Protein AF-A0A1R2BFL9-F1 (afdb_monomer_lite)

Sequence (471 aa):
MGITGSQELHPGVKDLVLSGELVRGLRERFELISDSFGFDREEIKTLYKAKPNQVDIIFEMFDPHGRDKVDAYEFIAGMIIISEASLEMKADILFELYDFDHSQSLSFDELIIMLRTAMNALCYMTNNQPITMEELEDHTTRVFAKIDTNSDNSISLNEWVSFITRDVEVVQFLEAVQLITLEDKRPNWGSDDSPEMDSDLENETNRRELTRSAIQERVKEGVEVLDDTPFLLETVGEGDQFLAVKPWEGVVKNSVPSNYQPRKGEDDPPNASLELEYVHGYRCHDVRNNLRYTAKDEVVYHTAAVGIVLSPGPNIQKHFIAHTDDIISFDANTTGTLAATGEIGRTPLLTVWNTDTMDCVKSFKGIFKKGISNVAFSPDSSKVAGIGSDEEHCVIVYEIAKSSGKPGPMQNVYASGKAGRDTFLDMRFHPASNDKIIACGVKIFQIMTIAGGTVTDGEKHLRLSNKHFNA

pLDDT: mean 78.05, std 17.46, range [28.78, 97.94]

Radius of gyration: 30.02 Å; chains: 1; bounding box: 85×52×75 Å

Foldseek 3Di:
DPPPDLQAFDPLLVVLAAELVLLVCLLVLCVVQDPDQWDALVSCCVSSVDDPVNSVVLCVQQVVPPPNIGGPLLSSLLRLQQYLDALLSSLVSLQVNLPPVVPQWAALVSQLVSCQSNQSSVCSRSVHDRDDPVRSNVVSVVLQVQLPPVPPRIHHSVSSSCCCFAPPVNVVVSVSNVSHDPVSPDPCTNPPPDPDDPPLQCLQVPVPPLVVQVVVVCVVVVHDDDDDDDDDDDDDDDDPPPPPPDPVVVVVVVPQPPPDDQDDCNPPPDPDDDDDFDDDDAPDNHADPFWDAALVRWIWGDFWQWTWTAPPPVRGIDIQHDFPTGWREKDAAPRRQKIWTKHFHQWIKIFIAGSVPSDTLDIATDDAGRIWNYKEAFNVNQKMWTFHPDQQGKIWIFGSPDQDDDDDNCGRTQAIDGPGRARWRYKYADNVDRQWIWTDDDLWTWIWGHDPRYIDTDDIDSDPDVPPPPD

Secondary structure (DSSP, 8-state):
----S--PPPGGGGGGPPPHHHHHHHHHHHHHH-SSSEE-HHHHHHHS---HHHHHHHHHHH-TT--S-EEHHHHHHHHHHTSSS-HHHHHHHHHHHH-SS--SEE-HHHHHHHHHHHHHHHHHHTTPPPPPHHHHHHHHHHHHHHH-SS-SSSEEHHHHHHHHHH-HHHHHHHHHTT---TTT--TTTT-TTS----THHHHHHS---THHHHHHHHHHTT-------S-------TTSTT--S-HHHHHHHHTS-TT----TTTTSPPS-------------SS--S-EEE-TTS-EEEEETTEEEEEETTTTEEEEE---SS-EEEEEE-TTSSEEEEEEBSSSPEEEEEETTT--EEEEEESS--SBEEEEEE-TTSSEEEEEE-STT-EEEEEESS---S-SSTTTTEEEEEE--SS-EEEEEE-TT-TTEEEEEETTEEEEEEEETTEEEEEEEES---TTSS--

Structure (mmCIF, N/CA/C/O backbone):
data_AF-A0A1R2BFL9-F1
#
_entry.id   AF-A0A1R2BFL9-F1
#
loop_
_atom_site.group_PDB
_atom_site.id
_atom_site.type_symbol
_atom_site.label_atom_id
_atom_site.label_alt_id
_atom_site.label_comp_id
_atom_site.label_asym_id
_atom_site.label_entity_id
_atom_site.label_seq_id
_atom_site.pdbx_PDB_ins_code
_atom_site.Cartn_x
_atom_site.Cartn_y
_atom_site.Cartn_z
_atom_site.occupancy
_atom_site.B_iso_or_equiv
_atom_site.auth_seq_id
_atom_site.auth_comp_id
_atom_site.auth_asym_id
_atom_site.auth_atom_id
_atom_site.pdbx_PDB_model_num
ATOM 1 N N . MET A 1 1 ? -22.242 -17.268 16.732 1.00 43.03 1 MET A N 1
ATOM 2 C CA . MET A 1 1 ? -22.896 -16.964 18.022 1.00 43.03 1 MET A CA 1
ATOM 3 C C . MET A 1 1 ? -24.231 -17.702 18.082 1.00 43.03 1 MET A C 1
ATOM 5 O O . MET A 1 1 ? -25.125 -17.390 17.310 1.00 43.03 1 MET A O 1
ATOM 9 N N . GLY A 1 2 ? -24.386 -18.715 18.938 1.00 34.44 2 GLY A N 1
ATOM 10 C CA . GLY A 1 2 ? -25.649 -19.460 19.106 1.00 34.44 2 GLY A CA 1
ATOM 11 C C . GLY A 1 2 ? -26.703 -18.703 19.924 1.00 34.44 2 GLY A C 1
ATOM 12 O O . GLY A 1 2 ? -27.315 -19.280 20.815 1.00 34.44 2 GLY A O 1
ATOM 13 N N . ILE A 1 3 ? -26.878 -17.405 19.672 1.00 42.28 3 ILE A N 1
ATOM 14 C CA . ILE A 1 3 ? -27.739 -16.518 20.461 1.00 42.28 3 ILE A CA 1
ATOM 15 C C . ILE A 1 3 ? -29.072 -16.362 19.723 1.00 42.28 3 ILE A C 1
ATOM 17 O O . ILE A 1 3 ? -29.361 -15.361 19.077 1.00 42.28 3 ILE A O 1
ATOM 21 N N . THR A 1 4 ? -29.888 -17.413 19.764 1.00 32.91 4 THR A N 1
ATOM 22 C CA . THR A 1 4 ? -31.266 -17.394 19.258 1.00 32.91 4 THR A CA 1
ATOM 23 C C . THR A 1 4 ? -32.220 -17.111 20.414 1.00 32.91 4 THR A C 1
ATOM 25 O O . THR A 1 4 ? -32.801 -18.023 20.999 1.00 32.91 4 THR A O 1
ATOM 28 N N . GLY A 1 5 ? -32.366 -15.838 20.766 1.00 35.44 5 GLY A N 1
ATOM 29 C CA . GLY A 1 5 ? -33.358 -15.365 21.726 1.00 35.44 5 GLY A CA 1
ATOM 30 C C . GLY A 1 5 ? -33.427 -13.846 21.680 1.00 35.44 5 GLY A C 1
ATOM 31 O O . GLY A 1 5 ? -32.394 -13.194 21.598 1.00 35.44 5 GLY A O 1
ATOM 32 N N . SER A 1 6 ? -34.632 -13.280 21.694 1.00 41.62 6 SER A N 1
ATOM 33 C CA . SER A 1 6 ? -34.856 -11.836 21.804 1.00 41.62 6 SER A CA 1
ATOM 34 C C . SER A 1 6 ? -34.278 -11.328 23.129 1.00 41.62 6 SER A C 1
ATOM 36 O O . SER A 1 6 ? -34.937 -11.419 24.165 1.00 41.62 6 SER A O 1
ATOM 38 N N . GLN A 1 7 ? -33.030 -10.868 23.108 1.00 57.19 7 GLN A N 1
ATOM 39 C CA . GLN A 1 7 ? -32.333 -10.325 24.268 1.00 57.19 7 GLN A CA 1
ATOM 40 C C . GLN A 1 7 ? -32.592 -8.823 24.332 1.00 57.19 7 GLN A C 1
ATOM 42 O O . GLN A 1 7 ? -31.934 -8.030 23.663 1.00 57.19 7 GLN A O 1
ATOM 47 N N . GLU A 1 8 ? -33.592 -8.427 25.112 1.00 64.44 8 GLU A N 1
ATOM 48 C CA . GLU A 1 8 ? -33.748 -7.023 25.479 1.00 64.44 8 GLU A CA 1
ATOM 49 C C . GLU A 1 8 ? -32.662 -6.659 26.500 1.00 64.44 8 GLU A C 1
ATOM 51 O O . GLU A 1 8 ? -32.467 -7.365 27.491 1.00 64.44 8 GLU A O 1
ATOM 56 N N . LEU A 1 9 ? -31.944 -5.559 26.252 1.00 70.75 9 LEU A N 1
ATOM 57 C CA . LEU A 1 9 ? -31.015 -4.983 27.226 1.00 70.75 9 LEU A CA 1
ATOM 58 C C . LEU A 1 9 ? -31.762 -4.651 28.524 1.00 70.75 9 LEU A C 1
ATOM 60 O O . LEU A 1 9 ? -32.904 -4.180 28.487 1.00 70.75 9 LEU A O 1
ATOM 64 N N . HIS A 1 10 ? -31.097 -4.841 29.665 1.00 73.50 10 HIS A N 1
ATOM 65 C CA . HIS A 1 10 ? -31.642 -4.466 30.963 1.00 73.50 10 HIS A CA 1
ATOM 66 C C . HIS A 1 10 ? -32.122 -2.997 30.930 1.00 73.50 10 HIS A C 1
ATOM 68 O O . HIS A 1 10 ? -31.396 -2.135 30.426 1.00 73.50 10 HIS A O 1
ATOM 74 N N . PRO A 1 11 ? -33.320 -2.659 31.452 1.00 70.81 11 PRO A N 1
ATOM 75 C CA . PRO A 1 11 ? -33.907 -1.323 31.293 1.00 70.81 11 PRO A CA 1
ATOM 76 C C . PRO A 1 11 ? -32.998 -0.180 31.763 1.00 70.81 11 PRO A C 1
ATOM 78 O O . PRO A 1 11 ? -33.011 0.898 31.171 1.00 70.81 11 PRO A O 1
ATOM 81 N N . GLY A 1 12 ? -32.178 -0.438 32.788 1.00 70.38 12 GLY A N 1
ATOM 82 C CA . GLY A 1 12 ? -31.209 0.518 33.326 1.00 70.38 12 GLY A CA 1
ATOM 83 C C . GLY A 1 12 ? -30.029 0.831 32.398 1.00 70.38 12 GLY A C 1
ATOM 84 O O . GLY A 1 12 ? -29.382 1.854 32.587 1.00 70.38 12 GLY A O 1
ATOM 85 N N . VAL A 1 13 ? -29.765 0.019 31.366 1.00 76.81 13 VAL A N 1
ATOM 86 C CA . VAL A 1 13 ? -28.665 0.247 30.406 1.00 76.81 13 VAL A CA 1
ATOM 87 C C . VAL A 1 13 ? -28.882 1.536 29.613 1.00 76.81 13 VAL A C 1
ATOM 89 O O . VAL A 1 13 ? -27.925 2.255 29.347 1.00 76.81 13 VAL A O 1
ATOM 92 N N . LYS A 1 14 ? -30.137 1.894 29.302 1.00 73.25 14 LYS A N 1
ATOM 93 C CA . LYS A 1 14 ? -30.456 3.151 28.598 1.00 73.25 14 LYS A CA 1
ATOM 94 C C . LYS A 1 14 ? -30.043 4.392 29.389 1.00 73.25 14 LYS A C 1
ATOM 96 O O . LYS A 1 14 ? -29.668 5.396 28.794 1.00 73.25 14 LYS A O 1
ATOM 101 N N . ASP A 1 15 ? -30.066 4.303 30.716 1.00 74.12 15 ASP A N 1
ATOM 102 C CA . ASP A 1 15 ? -29.627 5.381 31.600 1.00 74.12 15 ASP A CA 1
ATOM 103 C C . ASP A 1 15 ? -28.093 5.436 31.743 1.00 74.12 15 ASP A C 1
ATOM 105 O O . ASP A 1 15 ? -27.573 6.372 32.352 1.00 74.12 15 ASP A O 1
ATOM 109 N N . LEU A 1 16 ? -27.364 4.465 31.179 1.00 77.25 16 LEU A N 1
ATOM 110 C CA . LEU A 1 16 ? -25.901 4.345 31.187 1.00 77.25 16 LEU A CA 1
ATOM 111 C C . LEU A 1 16 ? -25.270 4.565 29.802 1.00 77.25 16 LEU A C 1
ATOM 113 O O . LEU A 1 16 ? -24.113 4.228 29.595 1.00 77.25 16 LEU A O 1
ATOM 117 N N . VAL A 1 17 ? -25.993 5.111 28.830 1.00 75.50 17 VAL A N 1
ATOM 118 C CA . VAL A 1 17 ? -25.417 5.357 27.502 1.00 75.50 17 VAL A CA 1
ATOM 119 C C . VAL A 1 17 ? -24.530 6.610 27.530 1.00 75.50 17 VAL A C 1
ATOM 121 O O . VAL A 1 17 ? -24.959 7.683 27.961 1.00 75.50 17 VAL A O 1
ATOM 124 N N . LEU A 1 18 ? -23.284 6.480 27.062 1.00 74.25 18 LEU A N 1
ATOM 125 C CA . LEU A 1 18 ? -22.350 7.596 26.874 1.00 74.25 18 LEU A CA 1
ATOM 126 C C . LEU A 1 18 ? -22.386 8.138 25.441 1.00 74.25 18 LEU A C 1
ATOM 128 O O . LEU A 1 18 ? -22.482 7.376 24.478 1.00 74.25 18 LEU A O 1
ATOM 132 N N . SER A 1 19 ? -22.182 9.451 25.300 1.00 72.50 19 SER A N 1
ATOM 133 C CA . SER A 1 19 ? -21.869 10.072 24.009 1.00 72.50 19 SER A CA 1
ATOM 134 C C . SER A 1 19 ? -20.437 9.740 23.568 1.00 72.50 19 SER A C 1
ATOM 136 O O . SER A 1 19 ? -19.548 9.574 24.406 1.00 72.50 19 SER A O 1
ATOM 138 N N . GLY A 1 20 ? -20.177 9.707 22.255 1.00 66.50 20 GLY A N 1
ATOM 139 C CA . GLY A 1 20 ? -18.865 9.322 21.709 1.00 66.50 20 GLY A CA 1
ATOM 140 C C . GLY A 1 20 ? -17.673 10.127 22.255 1.00 66.50 20 GLY A C 1
ATOM 141 O O . GLY A 1 20 ? -16.624 9.558 22.549 1.00 66.50 20 GLY A O 1
ATOM 142 N N . GLU A 1 21 ? -17.834 11.434 22.500 1.00 68.56 21 GLU A N 1
ATOM 143 C CA . GLU A 1 21 ? -16.769 12.269 23.088 1.00 68.56 21 GLU A CA 1
ATOM 144 C C . GLU A 1 21 ? -16.388 11.847 24.516 1.00 68.56 21 GLU A C 1
ATOM 146 O O . GLU A 1 21 ? -15.221 11.936 24.904 1.00 68.56 21 GLU A O 1
ATOM 151 N N . LEU A 1 22 ? -17.359 11.382 25.310 1.00 72.00 22 LEU A N 1
ATOM 152 C CA . LEU A 1 22 ? -17.117 10.946 26.685 1.00 72.00 22 LEU A CA 1
ATOM 153 C C . LEU A 1 22 ? -16.437 9.578 26.741 1.00 72.00 22 LEU A C 1
ATOM 155 O O . LEU A 1 22 ? -15.625 9.363 27.640 1.00 72.00 22 LEU A O 1
ATOM 159 N N . VAL A 1 23 ? -16.729 8.699 25.779 1.00 76.12 23 VAL A N 1
ATOM 160 C CA . VAL A 1 23 ? -16.120 7.362 25.667 1.00 76.12 23 VAL A CA 1
ATOM 161 C C . VAL A 1 23 ? -14.636 7.468 25.341 1.00 76.12 23 VAL A C 1
ATOM 163 O O . VAL A 1 23 ? -13.835 6.774 25.957 1.00 76.12 23 VAL A O 1
ATOM 166 N N . ARG A 1 24 ? -14.244 8.397 24.458 1.00 72.06 24 ARG A N 1
ATOM 167 C CA . ARG A 1 24 ? -12.825 8.606 24.118 1.00 72.06 24 ARG A CA 1
ATOM 168 C C . ARG A 1 24 ? -11.979 8.955 25.342 1.00 72.06 24 ARG A C 1
ATOM 170 O O . ARG A 1 24 ? -10.880 8.453 25.510 1.00 72.06 24 ARG A O 1
ATOM 177 N N . GLY A 1 25 ? -12.524 9.790 26.226 1.00 73.69 25 GLY A N 1
ATOM 178 C CA . GLY A 1 25 ? -11.860 10.166 27.473 1.00 73.69 25 GLY A CA 1
ATOM 179 C C . GLY A 1 25 ? -12.010 9.144 28.603 1.00 73.69 25 GLY A C 1
ATOM 180 O O . GLY A 1 25 ? -11.546 9.424 29.705 1.00 73.69 25 GLY A O 1
ATOM 181 N N . LEU A 1 26 ? -12.700 8.015 28.395 1.00 75.81 26 LEU A N 1
ATOM 182 C CA . LEU A 1 26 ? -12.892 6.993 29.429 1.00 75.81 26 LEU A CA 1
ATOM 183 C C . LEU A 1 26 ? -11.595 6.210 29.674 1.00 75.81 26 LEU A C 1
ATOM 185 O O . LEU A 1 26 ? -11.252 5.983 30.830 1.00 75.81 26 LEU A O 1
ATOM 189 N N . ARG A 1 27 ? -10.849 5.893 28.605 1.00 75.31 27 ARG A N 1
ATOM 190 C CA . ARG A 1 27 ? -9.533 5.229 28.658 1.00 75.31 27 ARG A CA 1
ATOM 191 C C . ARG A 1 27 ? -8.517 6.049 29.457 1.00 75.31 27 ARG A C 1
ATOM 193 O O . ARG A 1 27 ? -7.996 5.572 30.455 1.00 75.31 27 ARG A O 1
ATOM 200 N N . GLU A 1 28 ? -8.310 7.312 29.080 1.00 75.75 28 GLU A N 1
ATOM 201 C CA . GLU A 1 28 ? -7.367 8.210 29.771 1.00 75.75 28 GLU A CA 1
ATOM 202 C C . GLU A 1 28 ? -7.703 8.345 31.266 1.00 75.75 28 GLU A C 1
ATOM 204 O O . GLU A 1 28 ? -6.824 8.353 32.124 1.00 75.75 28 GLU A O 1
ATOM 209 N N . ARG A 1 29 ? -8.998 8.430 31.605 1.00 76.81 29 ARG A N 1
ATOM 210 C CA . ARG A 1 29 ? -9.434 8.500 33.005 1.00 76.81 29 ARG A CA 1
ATOM 211 C C . ARG A 1 29 ? -9.250 7.180 33.744 1.00 76.81 29 ARG A C 1
ATOM 213 O O . ARG A 1 29 ? -8.993 7.225 34.941 1.00 76.81 29 ARG A O 1
ATOM 220 N N . PHE A 1 30 ? -9.397 6.041 33.072 1.00 78.25 30 PHE A N 1
ATOM 221 C CA . PHE A 1 30 ? -9.115 4.738 33.664 1.00 78.25 30 PHE A CA 1
ATOM 222 C C . PHE A 1 30 ? -7.648 4.640 34.072 1.00 78.25 30 PHE A C 1
ATOM 224 O O . PHE A 1 30 ? -7.379 4.388 35.243 1.00 78.25 30 PHE A O 1
ATOM 231 N N . GLU A 1 31 ? -6.723 4.955 33.165 1.00 74.00 31 GLU A N 1
ATOM 232 C CA . GLU A 1 31 ? -5.278 4.941 33.444 1.00 74.00 31 GLU A CA 1
ATOM 233 C C . GLU A 1 31 ? -4.886 5.892 34.589 1.00 74.00 31 GLU A C 1
ATOM 235 O O . GLU A 1 31 ? -3.953 5.617 35.335 1.00 74.00 31 GLU A O 1
ATOM 240 N N . LEU A 1 32 ? -5.615 7.002 34.759 1.00 73.19 32 LEU A N 1
ATOM 241 C CA . LEU A 1 32 ? -5.386 7.980 35.831 1.00 73.19 32 LEU A CA 1
ATOM 242 C C . LEU A 1 32 ? -5.958 7.578 37.200 1.00 73.19 32 LEU A C 1
ATOM 244 O O . LEU A 1 32 ? -5.495 8.100 38.213 1.00 73.19 32 LEU A O 1
ATOM 248 N N . ILE A 1 33 ? -7.011 6.757 37.236 1.00 68.25 33 ILE A N 1
ATOM 249 C CA . ILE A 1 33 ? -7.778 6.448 38.460 1.00 68.25 33 ILE A CA 1
ATOM 250 C C . ILE A 1 33 ? -7.459 5.043 38.984 1.00 68.25 33 ILE A C 1
ATOM 252 O O . ILE A 1 33 ? -7.543 4.799 40.185 1.00 68.25 33 ILE A O 1
ATOM 256 N N . SER A 1 34 ? -7.113 4.110 38.100 1.00 63.84 34 SER A N 1
ATOM 257 C CA . SER A 1 34 ? -6.965 2.699 38.435 1.00 63.84 34 SER A CA 1
ATOM 258 C C . SER A 1 34 ? -5.581 2.371 39.000 1.00 63.84 34 SER A C 1
ATOM 260 O O . SER A 1 34 ? -4.664 2.026 38.258 1.00 63.84 34 SER A O 1
ATOM 262 N N . ASP A 1 35 ? -5.475 2.333 40.328 1.00 62.06 35 ASP A N 1
ATOM 263 C CA . ASP A 1 35 ? -4.366 1.662 41.027 1.00 62.06 35 ASP A CA 1
ATOM 264 C C . ASP A 1 35 ? -4.618 0.141 41.201 1.00 62.06 35 ASP A C 1
ATOM 266 O O . ASP A 1 35 ? -3.774 -0.584 41.738 1.00 62.06 35 ASP A O 1
ATOM 270 N N . SER A 1 36 ? -5.793 -0.372 40.796 1.00 67.31 36 SER A N 1
ATOM 271 C CA . SER A 1 36 ? -6.199 -1.770 41.010 1.00 67.31 36 SER A CA 1
ATOM 272 C C . SER A 1 36 ? -7.130 -2.317 39.918 1.00 67.31 36 SER A C 1
ATOM 274 O O . SER A 1 36 ? -7.830 -1.565 39.256 1.00 67.31 36 SER A O 1
ATOM 276 N N . PHE A 1 37 ? -7.192 -3.646 39.766 1.00 75.94 37 PHE A N 1
ATOM 277 C CA . PHE A 1 37 ? -7.971 -4.345 38.724 1.00 75.94 37 PHE A CA 1
ATOM 278 C C . PHE A 1 37 ? -9.508 -4.281 38.872 1.00 75.94 37 PHE A C 1
ATOM 280 O O . PHE A 1 37 ? -10.227 -4.962 38.142 1.00 75.94 37 PHE A O 1
ATOM 287 N N . GLY A 1 38 ? -10.045 -3.507 39.814 1.00 82.94 38 GLY A N 1
ATOM 288 C CA . GLY A 1 38 ? -11.490 -3.384 39.978 1.00 82.94 38 GLY A CA 1
ATOM 289 C C . GLY A 1 38 ? -11.902 -2.112 40.695 1.00 82.94 38 GLY A C 1
ATOM 290 O O . GLY A 1 38 ? -11.163 -1.617 41.544 1.00 82.94 38 GLY A O 1
ATOM 291 N N . PHE A 1 39 ? -13.098 -1.631 40.364 1.00 85.25 39 PHE A N 1
ATOM 292 C CA . PHE A 1 39 ? -13.637 -0.374 40.856 1.00 85.25 39 PHE A CA 1
ATOM 293 C C . PHE A 1 39 ? -14.549 -0.541 42.065 1.00 85.25 39 PHE A C 1
ATOM 295 O O . PHE A 1 39 ? -15.426 -1.414 42.088 1.00 85.25 39 PHE A O 1
ATOM 302 N N . ASP A 1 40 ? -14.390 0.361 43.028 1.00 88.25 40 ASP A N 1
ATOM 303 C CA . ASP A 1 40 ? -15.384 0.634 44.059 1.00 88.25 40 ASP A CA 1
ATOM 304 C C . ASP A 1 40 ? -16.420 1.689 43.612 1.00 88.25 40 ASP A C 1
ATOM 306 O O . ASP A 1 40 ? -16.364 2.280 42.527 1.00 88.25 40 ASP A O 1
ATOM 310 N N . ARG A 1 41 ? -17.426 1.918 44.459 1.00 87.56 41 ARG A N 1
ATOM 311 C CA . ARG A 1 41 ? -18.535 2.839 44.162 1.00 87.56 41 ARG A CA 1
ATOM 312 C C . ARG A 1 41 ? -18.091 4.290 43.952 1.00 87.56 41 ARG A C 1
ATOM 314 O O . ARG A 1 41 ? -18.702 4.989 43.140 1.00 87.56 41 ARG A O 1
ATOM 321 N N . GLU A 1 42 ? -17.073 4.766 44.669 1.00 84.75 42 GLU A N 1
ATOM 322 C CA . GLU A 1 42 ? -16.587 6.146 44.539 1.00 84.75 42 GLU A CA 1
ATOM 323 C C . GLU A 1 42 ? -15.666 6.307 43.317 1.00 84.75 42 GLU A C 1
ATOM 325 O O . GLU A 1 42 ? -15.715 7.345 42.646 1.00 84.75 42 GLU A O 1
ATOM 330 N N . GLU A 1 43 ? -14.908 5.269 42.959 1.00 85.56 43 GLU A N 1
ATOM 331 C CA . GLU A 1 43 ? -14.112 5.210 41.732 1.00 85.56 43 GLU A CA 1
ATOM 332 C C . GLU A 1 43 ? -15.010 5.254 40.488 1.00 85.56 43 GLU A C 1
ATOM 334 O O . GLU A 1 43 ? -14.802 6.117 39.632 1.00 85.56 43 GLU A O 1
ATOM 339 N N . ILE A 1 44 ? -16.081 4.445 40.420 1.00 84.69 44 ILE A N 1
ATOM 340 C CA . ILE A 1 44 ? -17.049 4.491 39.299 1.00 84.69 44 ILE A CA 1
ATOM 341 C C . ILE A 1 44 ? -17.695 5.873 39.190 1.00 84.69 44 ILE A C 1
ATOM 343 O O . ILE A 1 44 ? -17.802 6.449 38.104 1.00 84.69 44 ILE A O 1
ATOM 347 N N . LYS A 1 45 ? -18.103 6.448 40.322 1.00 84.00 45 LYS A N 1
ATOM 348 C CA . LYS A 1 45 ? -18.702 7.785 40.372 1.00 84.00 45 LYS A CA 1
ATOM 349 C C . LYS A 1 45 ? -17.746 8.867 39.872 1.00 84.00 45 LYS A C 1
ATOM 351 O O . LYS A 1 45 ? -18.197 9.807 39.222 1.00 84.00 45 LYS A O 1
ATOM 356 N N . THR A 1 46 ? -16.446 8.728 40.122 1.00 82.12 46 THR A N 1
ATOM 357 C CA . THR A 1 46 ? -15.419 9.675 39.665 1.00 82.12 46 THR A CA 1
ATOM 358 C C . THR A 1 46 ? -15.085 9.479 38.184 1.00 82.12 46 THR A C 1
ATOM 360 O O . THR A 1 46 ? -15.118 10.446 37.417 1.00 82.12 46 THR A O 1
ATOM 363 N N . LEU A 1 47 ? -14.839 8.235 37.766 1.00 78.88 47 LEU A N 1
ATOM 364 C CA . LEU A 1 47 ? -14.492 7.844 36.396 1.00 78.88 47 LEU A CA 1
ATOM 365 C C . LEU A 1 47 ? -15.607 8.212 35.408 1.00 78.88 47 LEU A C 1
ATOM 367 O O . LEU A 1 47 ? -15.397 8.938 34.427 1.00 78.88 47 LEU A O 1
ATOM 371 N N . TYR A 1 48 ? -16.816 7.749 35.722 1.00 76.19 48 TYR A N 1
ATOM 372 C CA . TYR A 1 48 ? -17.995 7.846 34.869 1.00 76.19 48 TYR A CA 1
ATOM 373 C C . TYR A 1 48 ? -18.794 9.140 35.096 1.00 76.19 48 TYR A C 1
ATOM 375 O O . TYR A 1 48 ? -19.706 9.454 34.334 1.00 76.19 48 TYR A O 1
ATOM 383 N N . LYS A 1 49 ? -18.469 9.923 36.140 1.00 78.12 49 LYS A N 1
ATOM 384 C CA . LYS A 1 49 ? -19.295 11.055 36.616 1.00 78.12 49 LYS A CA 1
ATOM 385 C C . LYS A 1 49 ? -20.755 10.639 36.852 1.00 78.12 49 LYS A C 1
ATOM 387 O O . LYS A 1 49 ? -21.683 11.409 36.593 1.00 78.12 49 LYS A O 1
ATOM 392 N N . ALA A 1 50 ? -20.942 9.406 37.323 1.00 76.69 50 ALA A N 1
ATOM 393 C CA . ALA A 1 50 ? -22.242 8.780 37.511 1.00 76.69 50 ALA A CA 1
ATOM 394 C C . ALA A 1 50 ? -23.061 9.492 38.599 1.00 76.69 50 ALA A C 1
ATOM 396 O O . ALA A 1 50 ? -22.547 9.872 39.655 1.00 76.69 50 ALA A O 1
ATOM 397 N N . LYS A 1 51 ? -24.369 9.620 38.379 1.00 82.31 51 LYS A N 1
ATOM 398 C CA . LYS A 1 51 ? -25.324 9.947 39.444 1.00 82.31 51 LYS A CA 1
ATOM 399 C C . LYS A 1 51 ? -25.459 8.751 40.402 1.00 82.31 51 LYS A C 1
ATOM 401 O O . LYS A 1 51 ? -25.275 7.617 39.967 1.00 82.31 51 LYS A O 1
ATOM 406 N N . PRO A 1 52 ? -25.850 8.958 41.674 1.00 80.62 52 PRO A N 1
ATOM 407 C CA . PRO A 1 52 ? -25.975 7.865 42.645 1.00 80.62 52 PRO A CA 1
ATOM 408 C C . PRO A 1 52 ? -26.845 6.694 42.161 1.00 80.62 52 PRO A C 1
ATOM 410 O O . PRO A 1 52 ? -26.458 5.544 42.308 1.00 80.62 52 PRO A O 1
ATOM 413 N N . ASN A 1 53 ? -27.959 6.987 41.483 1.00 83.75 53 ASN A N 1
ATOM 414 C CA . ASN A 1 53 ? -28.837 5.967 40.906 1.00 83.75 53 ASN A CA 1
ATOM 415 C C . ASN A 1 53 ? -28.176 5.153 39.779 1.00 83.75 53 ASN A C 1
ATOM 417 O O . ASN A 1 53 ? -28.489 3.982 39.619 1.00 83.75 53 ASN A O 1
ATOM 421 N N . GLN A 1 54 ? -27.272 5.754 38.999 1.00 84.12 54 GLN A N 1
ATOM 422 C CA . GLN A 1 54 ? -26.528 5.049 37.951 1.00 84.12 54 GLN A CA 1
ATOM 423 C C . GLN A 1 54 ? -25.480 4.113 38.558 1.00 84.12 54 GLN A C 1
ATOM 425 O O . GLN A 1 54 ? -25.303 3.009 38.060 1.00 84.12 54 GLN A O 1
ATOM 430 N N . VAL A 1 55 ? -24.826 4.522 39.652 1.00 85.56 55 VAL A N 1
ATOM 431 C CA . VAL A 1 55 ? -23.870 3.663 40.375 1.00 85.56 55 VAL A CA 1
ATOM 432 C C . VAL A 1 55 ? -24.565 2.409 40.899 1.00 85.56 55 VAL A C 1
ATOM 434 O O . VAL A 1 55 ? -24.037 1.313 40.739 1.00 85.56 55 VAL A O 1
ATOM 437 N N . ASP A 1 56 ? -25.765 2.548 41.467 1.00 85.62 56 ASP A N 1
ATOM 438 C CA . ASP A 1 56 ? -26.529 1.399 41.961 1.00 85.62 56 ASP A CA 1
ATOM 439 C C . ASP A 1 56 ? -26.881 0.413 40.838 1.00 85.62 56 ASP A C 1
ATOM 441 O O . ASP A 1 56 ? -26.666 -0.786 41.000 1.00 85.62 56 ASP A O 1
ATOM 445 N N . ILE A 1 57 ? -27.322 0.919 39.680 1.00 85.56 57 ILE A N 1
ATOM 446 C CA . ILE A 1 57 ? -27.614 0.096 38.494 1.00 85.56 57 ILE A CA 1
ATOM 447 C C . ILE A 1 57 ? -26.353 -0.636 38.006 1.00 85.56 57 ILE A C 1
ATOM 449 O O . ILE A 1 57 ? -26.420 -1.807 37.641 1.00 85.56 57 ILE A O 1
ATOM 453 N N . ILE A 1 58 ? -25.193 0.031 38.002 1.00 87.19 58 ILE A N 1
ATOM 454 C CA . ILE A 1 58 ? -23.925 -0.577 37.571 1.00 87.19 58 ILE A CA 1
ATOM 455 C C . ILE A 1 58 ? -23.537 -1.738 38.490 1.00 87.19 58 ILE A C 1
ATOM 457 O O . ILE A 1 58 ? -23.224 -2.816 37.993 1.00 87.19 58 ILE A O 1
ATOM 461 N N . PHE A 1 59 ? -23.582 -1.543 39.811 1.00 88.81 59 PHE A N 1
ATOM 462 C CA . PHE A 1 59 ? -23.233 -2.596 40.772 1.00 88.81 59 PHE A CA 1
ATOM 463 C C . PHE A 1 59 ? -24.241 -3.749 40.770 1.00 88.81 59 PHE A C 1
ATOM 465 O O . PHE A 1 59 ? -23.846 -4.894 40.957 1.00 88.81 59 PHE A O 1
ATOM 472 N N . GLU A 1 60 ? -25.521 -3.482 40.506 1.00 85.62 60 GLU A N 1
ATOM 473 C CA . GLU A 1 60 ? -26.524 -4.538 40.330 1.00 85.62 60 GLU A CA 1
ATOM 474 C C . GLU A 1 60 ? -26.208 -5.446 39.127 1.00 85.62 60 GLU A C 1
ATOM 476 O O . GLU A 1 60 ? -26.443 -6.650 39.197 1.00 85.62 60 GLU A O 1
ATOM 481 N N . MET A 1 61 ? -25.639 -4.895 38.047 1.00 85.50 61 MET A N 1
ATOM 482 C CA . MET A 1 61 ? -25.320 -5.656 36.830 1.00 85.50 61 MET A CA 1
ATOM 483 C C . MET A 1 61 ? -23.925 -6.293 36.850 1.00 85.50 61 MET A C 1
ATOM 485 O O . MET A 1 61 ? -23.783 -7.460 36.500 1.00 85.50 61 MET A O 1
ATOM 489 N N . PHE A 1 62 ? -22.894 -5.539 37.238 1.00 86.25 62 PHE A N 1
ATOM 490 C CA . PHE A 1 62 ? -21.488 -5.942 37.103 1.00 86.25 62 PHE A CA 1
ATOM 491 C C . PHE A 1 62 ? -20.868 -6.513 38.393 1.00 86.25 62 PHE A C 1
ATOM 493 O O . PHE A 1 62 ? -19.725 -6.968 38.366 1.00 86.25 62 PHE A O 1
ATOM 500 N N . ASP A 1 63 ? -21.596 -6.535 39.516 1.00 87.75 63 ASP A N 1
ATOM 501 C CA . ASP A 1 63 ? -21.191 -7.242 40.743 1.00 87.75 63 ASP A CA 1
ATOM 502 C C . ASP A 1 63 ? -22.224 -8.315 41.148 1.00 87.75 63 ASP A C 1
ATOM 504 O O . ASP A 1 63 ? -22.864 -8.227 42.202 1.00 87.75 63 ASP A O 1
ATOM 508 N N . PRO A 1 64 ? -22.380 -9.391 40.350 1.00 77.25 64 PRO A N 1
ATOM 509 C CA . PRO A 1 64 ? -23.355 -10.448 40.632 1.00 77.25 64 PRO A CA 1
ATOM 510 C C . PRO A 1 64 ? -23.055 -11.214 41.931 1.00 77.25 64 PRO A C 1
ATOM 512 O O . PRO A 1 64 ? -23.905 -11.945 42.442 1.00 77.25 64 PRO A O 1
ATOM 515 N N . HIS A 1 65 ? -21.841 -11.080 42.471 1.00 79.62 65 HIS A N 1
ATOM 516 C CA . HIS A 1 65 ? -21.400 -11.763 43.686 1.00 79.62 65 HIS A CA 1
ATOM 517 C C . HIS A 1 65 ? -21.494 -10.894 44.948 1.00 79.62 65 HIS A C 1
ATOM 519 O O . HIS A 1 65 ? -21.203 -11.399 46.034 1.00 79.62 65 HIS A O 1
ATOM 525 N N . GLY A 1 66 ? -21.897 -9.624 44.828 1.00 80.56 66 GLY A N 1
ATOM 526 C CA . GLY A 1 66 ? -22.033 -8.701 45.957 1.00 80.56 66 GLY A CA 1
ATOM 527 C C . GLY A 1 66 ? -20.724 -8.489 46.719 1.00 80.56 66 GLY A C 1
ATOM 528 O O . GLY A 1 66 ? -20.729 -8.440 47.952 1.00 80.56 66 GLY A O 1
ATOM 529 N N . ARG A 1 67 ? -19.595 -8.433 46.004 1.00 82.19 67 ARG A N 1
ATOM 530 C CA . ARG A 1 67 ? -18.258 -8.205 46.580 1.00 82.19 67 ARG A CA 1
ATOM 531 C C . ARG A 1 67 ? -17.953 -6.721 46.804 1.00 82.19 67 ARG A C 1
ATOM 533 O O . ARG A 1 67 ? -16.872 -6.413 47.303 1.00 82.19 67 ARG A O 1
ATOM 540 N N . ASP A 1 68 ? -18.883 -5.838 46.441 1.00 84.25 68 ASP A N 1
ATOM 541 C CA . ASP A 1 68 ? -18.741 -4.378 46.422 1.00 84.25 68 ASP A CA 1
ATOM 542 C C . ASP A 1 68 ? -17.534 -3.931 45.580 1.00 84.25 68 ASP A C 1
ATOM 544 O O . ASP A 1 68 ? -16.892 -2.917 45.848 1.00 84.25 68 ASP A O 1
ATOM 548 N N . LYS A 1 69 ? -17.231 -4.720 44.539 1.00 87.38 69 LYS A N 1
ATOM 549 C CA . LYS A 1 69 ? -16.202 -4.438 43.538 1.00 87.38 69 LYS A CA 1
ATOM 550 C C . LYS A 1 69 ? -16.632 -4.929 42.165 1.00 87.38 69 LYS A C 1
ATOM 552 O O . LYS A 1 69 ? -17.063 -6.072 42.023 1.00 87.38 69 LYS A O 1
ATOM 557 N N . VAL A 1 70 ? -16.416 -4.081 41.169 1.00 88.62 70 VAL A N 1
ATOM 558 C CA . VAL A 1 70 ? -16.676 -4.356 39.752 1.00 88.62 70 VAL A CA 1
ATOM 559 C C . VAL A 1 70 ? -15.349 -4.559 39.021 1.00 88.62 70 VAL A C 1
ATOM 561 O O . VAL A 1 70 ? -14.396 -3.833 39.287 1.00 88.62 70 VAL A O 1
ATOM 564 N N . ASP A 1 71 ? -15.265 -5.527 38.109 1.00 88.19 71 ASP A N 1
ATOM 565 C CA . ASP A 1 71 ? -14.076 -5.698 37.264 1.00 88.19 71 ASP A CA 1
ATOM 566 C C . ASP A 1 71 ? -13.918 -4.501 36.312 1.00 88.19 71 ASP A C 1
ATOM 568 O O . ASP A 1 71 ? -14.865 -4.100 35.626 1.00 88.19 71 ASP A O 1
ATOM 572 N N . ALA A 1 72 ? -12.727 -3.900 36.304 1.00 87.19 72 ALA A N 1
ATOM 573 C CA . ALA A 1 72 ? -12.498 -2.661 35.573 1.00 87.19 72 ALA A CA 1
ATOM 574 C C . ALA A 1 72 ? -12.600 -2.844 34.052 1.00 87.19 72 ALA A C 1
ATOM 576 O O . ALA A 1 72 ? -13.204 -2.011 33.371 1.00 87.19 72 ALA A O 1
ATOM 577 N N . TYR A 1 73 ? -12.059 -3.943 33.525 1.00 88.69 73 TYR A N 1
ATOM 578 C CA . TYR A 1 73 ? -12.030 -4.213 32.090 1.00 88.69 73 TYR A CA 1
ATOM 579 C C . TYR A 1 73 ? -13.403 -4.642 31.572 1.00 88.69 73 TYR A C 1
ATOM 581 O O . TYR A 1 73 ? -13.826 -4.164 30.518 1.00 88.69 73 TYR A O 1
ATOM 589 N N . GLU A 1 74 ? -14.140 -5.465 32.330 1.00 89.50 74 GLU A N 1
ATOM 590 C CA . GLU A 1 74 ? -15.530 -5.819 31.995 1.00 89.50 74 GLU A CA 1
ATOM 591 C C . GLU A 1 74 ? -16.422 -4.569 31.968 1.00 89.50 74 GLU A C 1
ATOM 593 O O . GLU A 1 74 ? -17.181 -4.359 31.019 1.00 89.50 74 GLU A O 1
ATOM 598 N N . PHE A 1 75 ? -16.293 -3.689 32.967 1.00 88.69 75 PHE A N 1
ATOM 599 C CA . PHE A 1 75 ? -17.073 -2.455 33.017 1.00 88.69 75 PHE A CA 1
ATOM 600 C C . PHE A 1 75 ? -16.750 -1.512 31.853 1.00 88.69 75 PHE A C 1
ATOM 602 O O . PHE A 1 75 ? -17.663 -1.063 31.157 1.00 88.69 75 PHE A O 1
ATOM 609 N N . ILE A 1 76 ? -15.468 -1.224 31.607 1.00 88.44 76 ILE A N 1
ATOM 610 C CA . ILE A 1 76 ? -15.057 -0.289 30.549 1.00 88.44 76 ILE A CA 1
ATOM 611 C C . ILE A 1 76 ? -15.428 -0.832 29.167 1.00 88.44 76 ILE A C 1
ATOM 613 O O . ILE A 1 76 ? -16.015 -0.090 28.376 1.00 88.44 76 ILE A O 1
ATOM 617 N N . ALA A 1 77 ? -15.163 -2.114 28.890 1.00 89.62 77 ALA A N 1
ATOM 618 C CA . ALA A 1 77 ? -15.559 -2.739 27.627 1.00 89.62 77 ALA A CA 1
ATOM 619 C C . ALA A 1 77 ? -17.077 -2.649 27.423 1.00 89.62 77 ALA A C 1
ATOM 621 O O . ALA A 1 77 ? -17.533 -2.241 26.353 1.00 89.62 77 ALA A O 1
ATOM 622 N N . GLY A 1 78 ? -17.860 -2.927 28.471 1.00 88.69 78 GLY A N 1
ATOM 623 C CA . GLY A 1 78 ? -19.311 -2.768 28.451 1.00 88.69 78 GLY A CA 1
ATOM 624 C C . GLY A 1 78 ? -19.748 -1.353 28.082 1.00 88.69 78 GLY A C 1
ATOM 625 O O . GLY A 1 78 ? -20.559 -1.185 27.170 1.00 88.69 78 GLY A O 1
ATOM 626 N N . MET A 1 79 ? -19.177 -0.338 28.737 1.00 86.69 79 MET A N 1
ATOM 627 C CA . MET A 1 79 ? -19.501 1.071 28.480 1.00 86.69 79 MET A CA 1
ATOM 628 C C . MET A 1 79 ? -19.114 1.523 27.063 1.00 86.69 79 MET A C 1
ATOM 630 O O . MET A 1 79 ? -19.844 2.312 26.459 1.00 86.69 79 MET A O 1
ATOM 634 N N . ILE A 1 80 ? -18.007 1.019 26.503 1.00 88.25 80 ILE A N 1
ATOM 635 C CA . ILE A 1 80 ? -17.612 1.299 25.112 1.00 88.25 80 ILE A CA 1
ATOM 636 C C . ILE A 1 80 ? -18.639 0.701 24.144 1.00 88.25 80 ILE A C 1
ATOM 638 O O . ILE A 1 80 ? -19.134 1.408 23.260 1.00 88.25 80 ILE A O 1
ATOM 642 N N . ILE A 1 81 ? -19.013 -0.568 24.338 1.00 85.88 81 ILE A N 1
ATOM 643 C CA . ILE A 1 81 ? -19.932 -1.290 23.447 1.00 85.88 81 ILE A CA 1
ATOM 644 C C . ILE A 1 81 ? -21.314 -0.622 23.403 1.00 85.88 81 ILE A C 1
ATOM 646 O O . ILE A 1 81 ? -21.858 -0.431 22.311 1.00 85.88 81 ILE A O 1
ATOM 650 N N . ILE A 1 82 ? -21.861 -0.208 24.555 1.00 84.38 82 ILE A N 1
ATOM 651 C CA . ILE A 1 82 ? -23.201 0.410 24.634 1.00 84.38 82 ILE A CA 1
ATOM 652 C C . ILE A 1 82 ? -23.246 1.897 24.276 1.00 84.38 82 ILE A C 1
ATOM 654 O O . ILE A 1 82 ? -24.321 2.495 24.269 1.00 84.38 82 ILE A O 1
ATOM 658 N N . SER A 1 83 ? -22.100 2.518 24.014 1.00 85.31 83 SER A N 1
ATOM 659 C CA . SER A 1 83 ? -22.051 3.944 23.709 1.00 85.31 83 SER A CA 1
ATOM 660 C C . SER A 1 83 ? -22.684 4.311 22.362 1.00 85.31 83 SER A C 1
ATOM 662 O O . SER A 1 83 ? -22.852 3.469 21.478 1.00 85.31 83 SER A O 1
ATOM 664 N N . GLU A 1 84 ? -22.970 5.602 22.171 1.00 79.88 84 GLU A N 1
ATOM 665 C CA . GLU A 1 84 ? -23.450 6.166 20.895 1.00 79.88 84 GLU A CA 1
ATOM 666 C C . GLU A 1 84 ? -22.328 6.380 19.859 1.00 79.88 84 GLU A C 1
ATOM 668 O O . GLU A 1 84 ? -22.550 7.021 18.832 1.00 79.88 84 GLU A O 1
ATOM 673 N N . ALA A 1 85 ? -21.108 5.902 20.123 1.00 80.56 85 ALA A N 1
ATOM 674 C CA . ALA A 1 85 ? -19.997 6.005 19.181 1.00 80.56 85 ALA A CA 1
ATOM 675 C C . ALA A 1 85 ? -20.217 5.122 17.936 1.00 80.56 85 ALA A C 1
ATOM 677 O O . ALA A 1 85 ? -20.948 4.129 17.986 1.00 80.56 85 ALA A O 1
ATOM 678 N N . SER A 1 86 ? -19.555 5.461 16.825 1.00 82.19 86 SER A N 1
ATOM 679 C CA . SER A 1 86 ? -19.523 4.598 15.637 1.00 82.19 86 SER A CA 1
ATOM 680 C C . SER A 1 86 ? -18.796 3.285 15.932 1.00 82.19 86 SER A C 1
ATOM 682 O O . SER A 1 86 ? -17.957 3.221 16.836 1.00 82.19 86 SER A O 1
ATOM 684 N N . LEU A 1 87 ? -19.074 2.238 15.151 1.00 81.50 87 LEU A N 1
ATOM 685 C CA . LEU A 1 87 ? -18.384 0.950 15.307 1.00 81.50 87 LEU A CA 1
ATOM 686 C C . LEU A 1 87 ? -16.868 1.080 15.121 1.00 81.50 87 LEU A C 1
ATOM 688 O O . LEU A 1 87 ? -16.115 0.488 15.888 1.00 81.50 87 LEU A O 1
ATOM 692 N N . GLU A 1 88 ? -16.433 1.906 14.165 1.00 82.69 88 GLU A N 1
ATOM 693 C CA . GLU A 1 88 ? -15.014 2.215 13.939 1.00 82.69 88 GLU A CA 1
ATOM 694 C C . GLU A 1 88 ? -14.367 2.793 15.211 1.00 82.69 88 GLU A C 1
ATOM 696 O O . GLU A 1 88 ? -13.319 2.325 15.642 1.00 82.69 88 GLU A O 1
ATOM 701 N N . MET A 1 89 ? -15.027 3.753 15.869 1.00 83.19 89 MET A N 1
ATOM 702 C CA . MET A 1 89 ? -14.514 4.371 17.096 1.00 83.19 89 MET A CA 1
ATOM 703 C C . MET A 1 89 ? -14.535 3.411 18.293 1.00 83.19 89 MET A C 1
ATOM 705 O O . MET A 1 89 ? -13.636 3.449 19.127 1.00 83.19 89 MET A O 1
ATOM 709 N N . LYS A 1 90 ? -15.547 2.542 18.396 1.00 87.44 90 LYS A N 1
ATOM 710 C CA . LYS A 1 90 ? -15.591 1.503 19.437 1.00 87.44 90 LYS A CA 1
ATOM 711 C C . LYS A 1 90 ? -14.444 0.507 19.271 1.00 87.44 90 LYS A C 1
ATOM 713 O O . LYS A 1 90 ? -13.812 0.154 20.263 1.00 87.44 90 LYS A O 1
ATOM 718 N N . ALA A 1 91 ? -14.185 0.073 18.037 1.00 88.69 91 ALA A N 1
ATOM 719 C CA . ALA A 1 91 ? -13.109 -0.858 17.718 1.00 88.69 91 ALA A CA 1
ATOM 720 C C . ALA A 1 91 ? -11.733 -0.263 18.048 1.00 88.69 91 ALA A C 1
ATOM 722 O O . ALA A 1 91 ? -10.942 -0.939 18.698 1.00 88.69 91 ALA A O 1
ATOM 723 N N . ASP A 1 92 ? -11.503 1.000 17.686 1.00 87.56 92 ASP A N 1
ATOM 724 C CA . ASP A 1 92 ? -10.275 1.754 17.971 1.00 87.56 92 ASP A CA 1
ATOM 725 C C . ASP A 1 92 ? -9.979 1.831 19.478 1.00 87.56 92 ASP A C 1
ATOM 727 O O . ASP A 1 92 ? -8.930 1.396 19.947 1.00 87.56 92 ASP A O 1
ATOM 731 N N . ILE A 1 93 ? -10.963 2.264 20.275 1.00 87.94 93 ILE A N 1
ATOM 732 C CA . ILE A 1 93 ? -10.794 2.403 21.731 1.00 87.94 93 ILE A CA 1
ATOM 733 C C . ILE A 1 93 ? -10.604 1.040 22.409 1.00 87.94 93 ILE A C 1
ATOM 735 O O . ILE A 1 93 ? -9.846 0.939 23.372 1.00 87.94 93 ILE A O 1
ATOM 739 N N . LEU A 1 94 ? -11.292 -0.010 21.941 1.00 90.62 94 LEU A N 1
ATOM 740 C CA . LEU A 1 94 ? -11.078 -1.366 22.451 1.00 90.62 94 LEU A CA 1
ATOM 741 C C . LEU A 1 94 ? -9.669 -1.859 22.120 1.00 90.62 94 LEU A C 1
ATOM 743 O O . LEU A 1 94 ? -9.010 -2.394 23.001 1.00 90.62 94 LEU A O 1
ATOM 747 N N . PHE A 1 95 ? -9.192 -1.644 20.896 1.00 90.75 95 PHE A N 1
ATOM 748 C CA . PHE A 1 95 ? -7.848 -2.046 20.490 1.00 90.75 95 PHE A CA 1
ATOM 749 C C . PHE A 1 95 ? -6.784 -1.421 21.400 1.00 90.75 95 PHE A C 1
ATOM 751 O O . PHE A 1 95 ? -6.019 -2.136 22.040 1.00 90.75 95 PHE A O 1
ATOM 758 N N . GLU A 1 96 ? -6.820 -0.098 21.569 1.00 87.94 96 GLU A N 1
ATOM 759 C CA . GLU A 1 96 ? -5.873 0.631 22.425 1.00 87.94 96 GLU A CA 1
ATOM 760 C C . GLU A 1 96 ? -5.987 0.305 23.928 1.00 87.94 96 GLU A C 1
ATOM 762 O O . GLU A 1 96 ? -5.091 0.650 24.705 1.00 87.94 96 GLU A O 1
ATOM 767 N N . LEU A 1 97 ? -7.115 -0.255 24.380 1.00 88.25 97 LEU A N 1
ATOM 768 C CA . LEU A 1 97 ? -7.327 -0.631 25.782 1.00 88.25 97 LEU A CA 1
ATOM 769 C C . LEU A 1 97 ? -6.677 -1.977 26.126 1.00 88.25 97 LEU A C 1
ATOM 771 O O . LEU A 1 97 ? -6.286 -2.171 27.276 1.00 88.25 97 LEU A O 1
ATOM 775 N N . TYR A 1 98 ? -6.606 -2.895 25.160 1.00 90.25 98 TYR A N 1
ATOM 776 C CA . TYR A 1 98 ? -6.109 -4.260 25.363 1.00 90.25 98 TYR A CA 1
ATOM 777 C C . TYR A 1 98 ? -4.746 -4.527 24.717 1.00 90.25 98 TYR A C 1
ATOM 779 O O . TYR A 1 98 ? -4.181 -5.578 24.988 1.00 90.25 98 TYR A O 1
ATOM 787 N N . ASP A 1 99 ? -4.212 -3.597 23.920 1.00 88.94 99 ASP A N 1
ATOM 788 C CA . ASP A 1 99 ? -2.795 -3.562 23.531 1.00 88.94 99 ASP A CA 1
ATOM 789 C C . ASP A 1 99 ? -1.944 -3.160 24.753 1.00 88.94 99 ASP A C 1
ATOM 791 O O . ASP A 1 99 ? -1.629 -1.982 24.977 1.00 88.94 99 ASP A O 1
ATOM 795 N N . PHE A 1 100 ? -1.663 -4.143 25.615 1.00 85.62 100 PHE A N 1
ATOM 796 C CA . PHE A 1 100 ? -1.017 -3.939 26.913 1.00 85.62 100 PHE A CA 1
ATOM 797 C C . PHE A 1 100 ? 0.477 -3.670 26.776 1.00 85.62 100 PHE A C 1
ATOM 799 O O . PHE A 1 100 ? 1.056 -2.985 27.624 1.00 85.62 100 PHE A O 1
ATOM 806 N N . ASP A 1 101 ? 1.106 -4.237 25.748 1.00 83.75 101 ASP A N 1
ATOM 807 C CA . ASP A 1 101 ? 2.527 -4.049 25.469 1.00 83.75 101 ASP A CA 1
ATOM 808 C C . ASP A 1 101 ? 2.815 -2.871 24.522 1.00 83.75 101 ASP A C 1
ATOM 810 O O . ASP A 1 101 ? 3.983 -2.529 24.310 1.00 83.75 101 ASP A O 1
ATOM 814 N N . HIS A 1 102 ? 1.765 -2.195 24.039 1.00 84.00 102 HIS A N 1
ATOM 815 C CA . HIS A 1 102 ? 1.827 -1.072 23.103 1.00 84.00 102 HIS A CA 1
ATOM 816 C C . HIS A 1 102 ? 2.556 -1.428 21.803 1.00 84.00 102 HIS A C 1
ATOM 818 O O . HIS A 1 102 ? 3.245 -0.587 21.206 1.00 84.00 102 HIS A O 1
ATOM 824 N N . SER A 1 103 ? 2.428 -2.681 21.371 1.00 83.12 103 SER A N 1
ATOM 825 C CA . SER A 1 103 ? 3.026 -3.181 20.137 1.00 83.12 103 SER A CA 1
ATOM 826 C C . SER A 1 103 ? 2.324 -2.659 18.882 1.00 83.12 103 SER A C 1
ATOM 828 O O . SER A 1 103 ? 2.879 -2.799 17.791 1.00 83.12 103 SER A O 1
ATOM 830 N N . GLN A 1 104 ? 1.158 -2.008 19.019 1.00 85.38 104 GLN A N 1
ATOM 831 C CA . GLN A 1 104 ? 0.257 -1.634 17.918 1.00 85.38 104 GLN A CA 1
ATOM 832 C C . GLN A 1 104 ? -0.321 -2.852 17.180 1.00 85.38 104 GLN A C 1
ATOM 834 O O . GLN A 1 104 ? -0.800 -2.740 16.049 1.00 85.38 104 GLN A O 1
ATOM 839 N N . SER A 1 105 ? -0.295 -4.013 17.832 1.00 87.75 105 SER A N 1
ATOM 840 C CA . SER A 1 105 ? -0.846 -5.281 17.365 1.00 87.75 105 SER A CA 1
ATOM 841 C C . SER A 1 105 ? -1.461 -6.018 18.551 1.00 87.75 105 SER A C 1
ATOM 843 O O . SER A 1 105 ? -0.964 -5.900 19.661 1.00 87.75 105 SER A O 1
ATOM 845 N N . LEU A 1 106 ? -2.524 -6.788 18.338 1.00 88.56 106 LEU A N 1
ATOM 846 C CA . LEU A 1 106 ? -3.080 -7.639 19.386 1.00 88.56 106 LEU A CA 1
ATOM 847 C C . LEU A 1 106 ? -2.539 -9.056 19.241 1.00 88.56 106 LEU A C 1
ATOM 849 O O . LEU A 1 106 ? -2.713 -9.708 18.206 1.00 88.56 106 LEU A O 1
ATOM 853 N N . SER A 1 107 ? -1.925 -9.551 20.307 1.00 90.00 107 SER A N 1
ATOM 854 C CA . SER A 1 107 ? -1.590 -10.963 20.455 1.00 90.00 107 SER A CA 1
ATOM 855 C C . SER A 1 107 ? -2.841 -11.815 20.722 1.00 90.00 107 SER A C 1
ATOM 857 O O . SER A 1 107 ? -3.917 -11.318 21.072 1.00 90.00 107 SER A O 1
ATOM 859 N N . PHE A 1 108 ? -2.708 -13.139 20.599 1.00 87.69 108 PHE A N 1
ATOM 860 C CA . PHE A 1 108 ? -3.789 -14.072 20.941 1.00 87.69 108 PHE A CA 1
ATOM 861 C C . PHE A 1 108 ? -4.251 -13.921 22.403 1.00 87.69 108 PHE A C 1
ATOM 863 O O . PHE A 1 108 ? -5.451 -13.969 22.684 1.00 87.69 108 PHE A O 1
ATOM 870 N N . ASP A 1 109 ? -3.302 -13.704 23.320 1.00 89.38 109 ASP A N 1
ATOM 871 C CA . ASP A 1 109 ? -3.561 -13.542 24.754 1.00 89.38 109 ASP A CA 1
ATOM 872 C C . ASP A 1 109 ? -4.287 -12.219 25.065 1.00 89.38 109 ASP A C 1
ATOM 874 O O . ASP A 1 109 ? -5.141 -12.158 25.951 1.00 89.38 109 ASP A O 1
ATOM 878 N N . GLU A 1 110 ? -4.015 -11.157 24.311 1.00 91.75 110 GLU A N 1
ATOM 879 C CA . GLU A 1 110 ? -4.738 -9.886 24.440 1.00 91.75 110 GLU A CA 1
ATOM 880 C C . GLU A 1 110 ? -6.145 -9.982 23.851 1.00 91.75 110 GLU A C 1
ATOM 882 O O . GLU A 1 110 ? -7.114 -9.533 24.473 1.00 91.75 110 GLU A O 1
ATOM 887 N N . LEU A 1 111 ? -6.288 -10.653 22.702 1.00 90.69 111 LEU A N 1
ATOM 888 C CA . LEU A 1 111 ? -7.590 -10.876 22.080 1.00 90.69 111 LEU A CA 1
ATOM 889 C C . LEU A 1 111 ? -8.512 -11.710 22.979 1.00 90.69 111 LEU A C 1
ATOM 891 O O . LEU A 1 111 ? -9.686 -11.367 23.126 1.00 90.69 111 LEU A O 1
ATOM 895 N N . ILE A 1 112 ? -8.016 -12.789 23.598 1.00 89.69 112 ILE A N 1
ATOM 896 C CA . ILE A 1 112 ? -8.856 -13.621 24.476 1.00 89.69 112 ILE A CA 1
ATOM 897 C C . ILE A 1 112 ? -9.350 -12.829 25.689 1.00 89.69 112 ILE A C 1
ATOM 899 O O . ILE A 1 112 ? -10.512 -12.966 26.076 1.00 89.69 112 ILE A O 1
ATOM 903 N N . ILE A 1 113 ? -8.507 -11.963 26.265 1.00 90.31 113 ILE A N 1
ATOM 904 C CA . ILE A 1 113 ? -8.897 -11.095 27.382 1.00 90.31 113 ILE A CA 1
ATOM 905 C C . ILE A 1 113 ? -9.950 -10.087 26.912 1.00 90.31 113 ILE A C 1
ATOM 907 O O . ILE A 1 113 ? -10.983 -9.960 27.570 1.00 90.31 113 ILE A O 1
ATOM 911 N N . MET A 1 114 ? -9.739 -9.440 25.761 1.00 91.75 114 MET A N 1
ATOM 912 C CA . MET A 1 114 ? -10.689 -8.491 25.176 1.00 91.75 114 MET A CA 1
ATOM 913 C C . MET A 1 114 ? -12.055 -9.132 24.902 1.00 91.75 114 MET A C 1
ATOM 915 O O . MET A 1 114 ? -13.093 -8.582 25.278 1.00 91.75 114 MET A O 1
ATOM 919 N N . LEU A 1 115 ? -12.079 -10.300 24.253 1.00 89.38 115 LEU A N 1
ATOM 920 C CA . LEU A 1 115 ? -13.325 -11.002 23.944 1.00 89.38 115 LEU A CA 1
ATOM 921 C C . LEU A 1 115 ? -14.028 -11.452 25.224 1.00 89.38 115 LEU A C 1
ATOM 923 O O . LEU A 1 115 ? -15.242 -11.283 25.342 1.00 89.38 115 LEU A O 1
ATOM 927 N N . ARG A 1 116 ? -13.281 -11.953 26.214 1.00 89.50 116 ARG A N 1
ATOM 928 C CA . ARG A 1 116 ? -13.842 -12.358 27.508 1.00 89.50 116 ARG A CA 1
ATOM 929 C C . ARG A 1 116 ? -14.591 -11.221 28.180 1.00 89.50 116 ARG A C 1
ATOM 931 O O . ARG A 1 116 ? -15.740 -11.391 28.582 1.00 89.50 116 ARG A O 1
ATOM 938 N N . THR A 1 117 ? -13.930 -10.082 28.332 1.00 90.88 117 THR A N 1
ATOM 939 C CA . THR A 1 117 ? -14.459 -8.945 29.086 1.00 90.88 117 THR A CA 1
ATOM 940 C C . THR A 1 117 ? -15.626 -8.296 28.349 1.00 90.88 117 THR A C 1
ATOM 942 O O . THR A 1 117 ? -16.651 -8.010 28.968 1.00 90.88 117 THR A O 1
ATOM 945 N N . ALA A 1 118 ? -15.529 -8.156 27.023 1.00 88.88 118 ALA A N 1
ATOM 946 C CA . ALA A 1 118 ? -16.603 -7.655 26.169 1.00 88.88 118 ALA A CA 1
ATOM 947 C C . ALA A 1 118 ? -17.850 -8.555 26.208 1.00 88.88 118 ALA A C 1
ATOM 949 O O . ALA A 1 118 ? -18.970 -8.066 26.382 1.00 88.88 118 ALA A O 1
ATOM 950 N N . MET A 1 119 ? -17.671 -9.873 26.078 1.00 84.75 119 MET A N 1
ATOM 951 C CA . MET A 1 119 ? -18.784 -10.823 26.079 1.00 84.75 119 MET A CA 1
ATOM 952 C C . MET A 1 119 ? -19.423 -10.960 27.462 1.00 84.75 119 MET A C 1
ATOM 954 O O . MET A 1 119 ? -20.649 -10.970 27.557 1.00 84.75 119 MET A O 1
ATOM 958 N N . ASN A 1 120 ? -18.629 -10.999 28.536 1.00 87.62 120 ASN A N 1
ATOM 959 C CA . ASN A 1 120 ? -19.161 -11.013 29.899 1.00 87.62 120 ASN A CA 1
ATOM 960 C C . ASN A 1 120 ? -19.973 -9.752 30.194 1.00 87.62 120 ASN A C 1
ATOM 962 O O . ASN A 1 120 ? -21.087 -9.857 30.706 1.00 87.62 120 ASN A O 1
ATOM 966 N N . ALA A 1 121 ? -19.468 -8.579 29.802 1.00 87.50 121 ALA A N 1
ATOM 967 C CA . ALA A 1 121 ? -20.198 -7.325 29.944 1.00 87.50 121 ALA A CA 1
ATOM 968 C C . ALA A 1 121 ? -21.562 -7.380 29.240 1.00 87.50 121 ALA A C 1
ATOM 970 O O . ALA A 1 121 ? -22.586 -7.013 29.820 1.00 87.50 121 ALA A O 1
ATOM 971 N N . LEU A 1 122 ? -21.598 -7.891 28.007 1.00 83.56 122 LEU A N 1
ATOM 972 C CA . LEU A 1 122 ? -22.839 -8.095 27.260 1.00 83.56 122 LEU A CA 1
ATOM 973 C C . LEU A 1 122 ? -23.772 -9.108 27.934 1.00 83.56 122 LEU A C 1
ATOM 975 O O . LEU A 1 122 ? -24.977 -8.857 28.004 1.00 83.56 122 LEU A O 1
ATOM 979 N N . CYS A 1 123 ? -23.246 -10.212 28.472 1.00 84.44 123 CYS A N 1
ATOM 980 C CA . CYS A 1 123 ? -24.036 -11.181 29.233 1.00 84.44 123 CYS A CA 1
ATOM 981 C C . CYS A 1 123 ? -24.672 -10.541 30.473 1.00 84.44 123 CYS A C 1
ATOM 983 O O . CYS A 1 123 ? -25.878 -10.687 30.668 1.00 84.44 123 CYS A O 1
ATOM 985 N N . TYR A 1 124 ? -23.916 -9.767 31.258 1.00 84.50 124 TYR A N 1
ATOM 986 C CA . TYR A 1 124 ? -24.452 -9.052 32.420 1.00 84.50 124 TYR A CA 1
ATOM 987 C C . TYR A 1 124 ? -25.555 -8.062 32.025 1.00 84.50 124 TYR A C 1
ATOM 989 O O . TYR A 1 124 ? -26.617 -8.028 32.644 1.00 84.50 124 TYR A O 1
ATOM 997 N N . MET A 1 125 ? -25.361 -7.314 30.935 1.00 81.94 125 MET A N 1
ATOM 998 C CA . MET A 1 125 ? -26.339 -6.331 30.448 1.00 81.94 125 MET A CA 1
ATOM 999 C C . MET A 1 125 ? -27.595 -6.956 29.823 1.00 81.94 125 MET A C 1
ATOM 1001 O O . MET A 1 125 ? -28.635 -6.299 29.747 1.00 81.94 125 MET A O 1
ATOM 1005 N N . THR A 1 126 ? -27.521 -8.212 29.385 1.00 80.06 126 THR A N 1
ATOM 1006 C CA . THR A 1 126 ? -28.646 -8.979 28.818 1.00 80.06 126 THR A CA 1
ATOM 1007 C C . THR A 1 126 ? -29.223 -10.006 29.799 1.00 80.06 126 THR A C 1
ATOM 1009 O O . THR A 1 126 ? -30.102 -10.783 29.427 1.00 80.06 126 THR A O 1
ATOM 1012 N N . ASN A 1 127 ? -28.764 -9.993 31.058 1.00 78.50 127 ASN A N 1
ATOM 1013 C CA . ASN A 1 127 ? -29.157 -10.918 32.125 1.00 78.50 127 ASN A CA 1
ATOM 1014 C C . ASN A 1 127 ? -28.937 -12.407 31.773 1.00 78.50 127 ASN A C 1
ATOM 1016 O O . ASN A 1 127 ? -29.731 -13.281 32.135 1.00 78.50 127 ASN A O 1
ATOM 1020 N N . ASN A 1 128 ? -27.856 -12.691 31.048 1.00 79.50 128 ASN A N 1
ATOM 1021 C CA . ASN A 1 128 ? -27.396 -14.036 30.718 1.00 79.50 128 ASN A CA 1
ATOM 1022 C C . ASN A 1 128 ? -26.235 -14.465 31.616 1.00 79.50 128 ASN A C 1
ATOM 1024 O O . ASN A 1 128 ? -25.593 -13.655 32.281 1.00 79.50 128 ASN A O 1
ATOM 1028 N N . GLN A 1 129 ? -25.959 -15.768 31.625 1.00 78.50 129 GLN A N 1
ATOM 1029 C CA . GLN A 1 129 ? -24.802 -16.296 32.338 1.00 78.50 129 GLN A CA 1
ATOM 1030 C C . GLN A 1 129 ? -23.491 -15.926 31.618 1.00 78.50 129 GLN A C 1
ATOM 1032 O O . GLN A 1 129 ? -23.474 -15.891 30.383 1.00 78.50 129 GLN A O 1
ATOM 1037 N N . PRO A 1 130 ? -22.399 -15.667 32.363 1.00 79.81 130 PRO A N 1
ATOM 1038 C CA . PRO A 1 130 ? -21.065 -15.485 31.794 1.00 79.81 130 PRO A CA 1
ATOM 1039 C C . PRO A 1 130 ? -20.606 -16.720 31.025 1.00 79.81 130 PRO A C 1
ATOM 1041 O O . PRO A 1 130 ? -21.016 -17.844 31.326 1.00 79.81 130 PRO A O 1
ATOM 1044 N N . ILE A 1 131 ? -19.720 -16.508 30.059 1.00 80.31 131 ILE A N 1
ATOM 1045 C CA . ILE A 1 131 ? -19.193 -17.579 29.210 1.00 80.31 131 ILE A CA 1
ATOM 1046 C C . ILE A 1 131 ? -18.122 -18.360 29.976 1.00 80.31 131 ILE A C 1
ATOM 1048 O O . ILE A 1 131 ? -17.347 -17.792 30.752 1.00 80.31 131 ILE A O 1
ATOM 1052 N N . THR A 1 132 ? -18.079 -19.679 29.783 1.00 83.44 132 THR A N 1
ATOM 1053 C CA . THR A 1 132 ? -17.040 -20.521 30.391 1.00 83.44 132 THR A CA 1
ATOM 1054 C C . THR A 1 132 ? -15.696 -20.359 29.670 1.00 83.44 132 THR A C 1
ATOM 1056 O O . THR A 1 132 ? -15.654 -20.030 28.488 1.00 83.44 132 THR A O 1
ATOM 1059 N N . MET A 1 133 ? -14.572 -20.609 30.358 1.00 81.19 133 MET A N 1
ATOM 1060 C CA . MET A 1 133 ? -13.241 -20.480 29.733 1.00 81.19 133 MET A CA 1
ATOM 1061 C C . MET A 1 133 ? -13.055 -21.422 28.532 1.00 81.19 133 MET A C 1
ATOM 1063 O O . MET A 1 133 ? -12.450 -21.023 27.547 1.00 81.19 133 MET A O 1
ATOM 1067 N N . GLU A 1 134 ? -13.616 -22.635 28.585 1.00 82.31 134 GLU A N 1
ATOM 1068 C CA . GLU A 1 134 ? -13.533 -23.612 27.488 1.00 82.31 134 GLU A CA 1
ATOM 1069 C C . GLU A 1 134 ? -14.274 -23.120 26.233 1.00 82.31 134 GLU A C 1
ATOM 1071 O O . GLU A 1 134 ? -13.723 -23.128 25.136 1.00 82.31 134 GLU A O 1
ATOM 1076 N N . GLU A 1 135 ? -15.498 -22.603 26.389 1.00 84.94 135 GLU A N 1
ATOM 1077 C CA . GLU A 1 135 ? -16.272 -22.037 25.273 1.00 84.94 135 GLU A CA 1
ATOM 1078 C C . GLU A 1 135 ? -15.614 -20.781 24.682 1.00 84.94 135 GLU A C 1
ATOM 1080 O O . GLU A 1 135 ? -15.713 -20.532 23.475 1.00 84.94 135 GLU A O 1
ATOM 1085 N N . LEU A 1 136 ? -14.952 -19.991 25.532 1.00 85.06 136 LEU A N 1
ATOM 1086 C CA . LEU A 1 136 ? -14.259 -18.768 25.152 1.00 85.06 136 LEU A CA 1
ATOM 1087 C C . LEU A 1 136 ? -12.995 -19.054 24.335 1.00 85.06 136 LEU A C 1
ATOM 1089 O O . LEU A 1 136 ? -12.803 -18.409 23.306 1.00 85.06 136 LEU A O 1
ATOM 1093 N N . GLU A 1 137 ? -12.147 -19.992 24.763 1.00 84.31 137 GLU A N 1
ATOM 1094 C CA . GLU A 1 137 ? -10.931 -20.375 24.028 1.00 84.31 137 GLU A CA 1
ATOM 1095 C C . GLU A 1 137 ? -11.288 -20.872 22.622 1.00 84.31 137 GLU A C 1
ATOM 1097 O O . GLU A 1 137 ? -10.806 -20.328 21.626 1.00 84.31 137 GLU A O 1
ATOM 1102 N N . ASP A 1 138 ? -12.242 -21.803 22.535 1.00 83.88 138 ASP A N 1
ATOM 1103 C CA . ASP A 1 138 ? -12.754 -22.328 21.269 1.00 83.88 138 ASP A CA 1
ATOM 1104 C C . ASP A 1 138 ? -13.310 -21.221 20.363 1.00 83.88 138 ASP A C 1
ATOM 1106 O O . ASP A 1 138 ? -13.143 -21.247 19.137 1.00 83.88 138 ASP A O 1
ATOM 1110 N N . HIS A 1 139 ? -14.017 -20.245 20.942 1.00 83.94 139 HIS A N 1
ATOM 1111 C CA . HIS A 1 139 ? -14.526 -19.109 20.184 1.00 83.94 139 HIS A CA 1
ATOM 1112 C C . HIS A 1 139 ? -13.412 -18.180 19.718 1.00 83.94 139 HIS A C 1
ATOM 1114 O O . HIS A 1 139 ? -13.442 -17.754 18.562 1.00 83.94 139 HIS A O 1
ATOM 1120 N N . THR A 1 140 ? -12.429 -17.926 20.577 1.00 86.06 140 THR A N 1
ATOM 1121 C CA . THR A 1 140 ? -11.308 -17.030 20.299 1.00 86.06 140 THR A CA 1
ATOM 1122 C C . THR A 1 140 ? -10.439 -17.592 19.189 1.00 86.06 140 THR A C 1
ATOM 1124 O O . THR A 1 140 ? -10.145 -16.865 18.253 1.00 86.06 140 THR A O 1
ATOM 1127 N N . THR A 1 141 ? -10.130 -18.892 19.185 1.00 86.44 141 THR A N 1
ATOM 1128 C CA . THR A 1 141 ? -9.390 -19.527 18.079 1.00 86.44 141 THR A CA 1
ATOM 1129 C C . THR A 1 141 ? -10.107 -19.371 16.739 1.00 86.44 141 THR A C 1
ATOM 1131 O O . THR A 1 141 ? -9.471 -19.081 15.727 1.00 86.44 141 THR A O 1
ATOM 1134 N N . ARG A 1 142 ? -11.441 -19.512 16.712 1.00 84.94 142 ARG A N 1
ATOM 1135 C CA . ARG A 1 142 ? -12.226 -19.299 15.482 1.00 84.94 142 ARG A CA 1
ATOM 1136 C C . ARG A 1 142 ? -12.233 -17.842 15.032 1.00 84.94 142 ARG A C 1
ATOM 1138 O O . ARG A 1 142 ? -12.234 -17.593 13.833 1.00 84.94 142 ARG A O 1
ATOM 1145 N N . VAL A 1 143 ? -12.307 -16.903 15.973 1.00 85.50 143 VAL A N 1
ATOM 1146 C CA . VAL A 1 143 ? -12.320 -15.463 15.684 1.00 85.50 143 VAL A CA 1
ATOM 1147 C C . VAL A 1 143 ? -10.937 -15.000 15.238 1.00 85.50 143 VAL A C 1
ATOM 1149 O O . VAL A 1 143 ? -10.833 -14.361 14.202 1.00 85.50 143 VAL A O 1
ATOM 1152 N N . PHE A 1 144 ? -9.878 -15.414 15.929 1.00 85.31 144 PHE A N 1
ATOM 1153 C CA . PHE A 1 144 ? -8.495 -15.116 15.571 1.00 85.31 144 PHE A CA 1
ATOM 1154 C C . PHE A 1 144 ? -8.191 -15.546 14.132 1.00 85.31 144 PHE A C 1
ATOM 1156 O O . PHE A 1 144 ? -7.772 -14.726 13.330 1.00 85.31 144 PHE A O 1
ATOM 1163 N N . ALA A 1 145 ? -8.539 -16.782 13.755 1.00 83.19 145 ALA A N 1
ATOM 1164 C CA . ALA A 1 145 ? -8.345 -17.282 12.389 1.00 83.19 145 ALA A CA 1
ATOM 1165 C C . ALA A 1 145 ? -9.196 -16.568 11.316 1.00 83.19 145 ALA A C 1
ATOM 1167 O O . ALA A 1 145 ? -8.927 -16.718 10.127 1.00 83.19 145 ALA A O 1
ATOM 1168 N N . LYS A 1 146 ? -10.254 -15.847 11.709 1.00 82.25 146 LYS A N 1
ATOM 1169 C CA . LYS A 1 146 ? -11.045 -15.002 10.802 1.00 82.25 146 LYS A CA 1
ATOM 1170 C C . LYS A 1 146 ? -10.471 -13.589 10.671 1.00 82.25 146 LYS A C 1
ATOM 1172 O O . LYS A 1 146 ? -10.697 -12.964 9.641 1.00 82.25 146 LYS A O 1
ATOM 1177 N N . ILE A 1 147 ? -9.835 -13.075 11.726 1.00 83.31 147 ILE A N 1
ATOM 1178 C CA . ILE A 1 147 ? -9.281 -11.716 11.767 1.00 83.31 147 ILE A CA 1
ATOM 1179 C C . ILE A 1 147 ? -7.896 -11.679 11.122 1.00 83.31 147 ILE A C 1
ATOM 1181 O O . ILE A 1 147 ? -7.654 -10.797 10.306 1.00 83.31 147 ILE A O 1
ATOM 1185 N N . ASP A 1 148 ? -7.033 -12.634 11.481 1.00 81.06 148 ASP A N 1
ATOM 1186 C CA . ASP A 1 148 ? -5.650 -12.758 11.006 1.00 81.06 148 ASP A CA 1
ATOM 1187 C C . ASP A 1 148 ? -5.638 -13.224 9.541 1.00 81.06 148 ASP A C 1
ATOM 1189 O O . ASP A 1 148 ? -5.523 -14.412 9.215 1.00 81.06 148 ASP A O 1
ATOM 1193 N N . THR A 1 149 ? -5.849 -12.269 8.639 1.00 74.25 149 THR A N 1
ATOM 1194 C CA . THR A 1 149 ? -5.957 -12.526 7.197 1.00 74.25 149 THR A CA 1
ATOM 1195 C C . THR A 1 149 ? -4.596 -12.727 6.550 1.00 74.25 149 THR A C 1
ATOM 1197 O O . THR A 1 149 ? -4.480 -13.470 5.571 1.00 74.25 149 THR A O 1
ATOM 1200 N N . ASN A 1 150 ? -3.559 -12.097 7.102 1.00 73.88 150 ASN A N 1
ATOM 1201 C CA . ASN A 1 150 ? -2.193 -12.182 6.598 1.00 73.88 150 ASN A CA 1
ATOM 1202 C C . ASN A 1 150 ? -1.404 -13.373 7.200 1.00 73.88 150 ASN A C 1
ATOM 1204 O O . ASN A 1 150 ? -0.306 -13.679 6.724 1.00 73.88 150 ASN A O 1
ATOM 1208 N N . SER A 1 151 ? -1.994 -14.089 8.168 1.00 78.44 151 SER A N 1
ATOM 1209 C CA . SER A 1 151 ? -1.423 -15.249 8.868 1.00 78.44 151 SER A CA 1
ATOM 1210 C C . SER A 1 151 ? -0.097 -14.948 9.573 1.00 78.44 151 SER A C 1
ATOM 1212 O O . SER A 1 151 ? 0.785 -15.818 9.643 1.00 78.44 151 SER A O 1
ATOM 1214 N N . ASP A 1 152 ? 0.076 -13.722 10.070 1.00 78.81 152 ASP A N 1
ATOM 1215 C CA . ASP A 1 152 ? 1.287 -13.301 10.777 1.00 78.81 152 ASP A CA 1
ATOM 1216 C C . ASP A 1 152 ? 1.260 -13.634 12.285 1.00 78.81 152 ASP A C 1
ATOM 1218 O O . ASP A 1 152 ? 2.286 -13.513 12.962 1.00 78.81 152 ASP A O 1
ATOM 1222 N N . ASN A 1 153 ? 0.155 -14.213 12.777 1.00 81.31 153 ASN A N 1
ATOM 1223 C CA . ASN A 1 153 ? -0.119 -14.523 14.187 1.00 81.31 153 ASN A CA 1
ATOM 1224 C C . ASN A 1 153 ? -0.183 -13.288 15.101 1.00 81.31 153 ASN A C 1
ATOM 1226 O O . ASN A 1 153 ? 0.003 -13.410 16.317 1.00 81.31 153 ASN A O 1
ATOM 1230 N N . SER A 1 154 ? -0.477 -12.122 14.542 1.00 84.88 154 SER A N 1
ATOM 1231 C CA . SER A 1 154 ? -0.832 -10.901 15.253 1.00 84.88 154 SER A CA 1
ATOM 1232 C C . SER A 1 154 ? -2.046 -10.264 14.576 1.00 84.88 154 SER A C 1
ATOM 1234 O O . SER A 1 154 ? -2.387 -10.605 13.452 1.00 84.88 154 SER A O 1
ATOM 1236 N N . ILE A 1 155 ? -2.761 -9.393 15.283 1.00 86.94 155 ILE A N 1
ATOM 1237 C CA . ILE A 1 155 ? -3.929 -8.710 14.717 1.00 86.94 155 ILE A CA 1
ATOM 1238 C C . ILE A 1 155 ? -3.647 -7.218 14.667 1.00 86.94 155 ILE A C 1
ATOM 1240 O O . ILE A 1 155 ? -3.488 -6.583 15.713 1.00 86.94 155 ILE A O 1
ATOM 1244 N N . SER A 1 156 ? -3.626 -6.635 13.470 1.00 86.62 156 SER A N 1
ATOM 1245 C CA . SER A 1 156 ? -3.449 -5.187 13.329 1.00 86.62 156 SER A CA 1
ATOM 1246 C C . SER A 1 156 ? -4.744 -4.420 13.634 1.00 86.62 156 SER A C 1
ATOM 1248 O O . SER A 1 156 ? -5.855 -4.960 13.566 1.00 86.62 156 SER A O 1
ATOM 1250 N N . LEU A 1 157 ? -4.630 -3.123 13.953 1.00 84.88 157 LEU A N 1
ATOM 1251 C CA . LEU A 1 157 ? -5.795 -2.256 14.188 1.00 84.88 157 LEU A CA 1
ATOM 1252 C C . LEU A 1 157 ? -6.765 -2.279 12.997 1.00 84.88 157 LEU A C 1
ATOM 1254 O O . LEU A 1 157 ? -7.984 -2.270 13.171 1.00 84.88 157 LEU A O 1
ATOM 1258 N N . ASN A 1 158 ? -6.232 -2.345 11.778 1.00 78.69 158 ASN A N 1
ATOM 1259 C CA . ASN A 1 158 ? -7.040 -2.366 10.565 1.00 78.69 158 ASN A CA 1
ATOM 1260 C C . ASN A 1 158 ? -7.803 -3.686 10.410 1.00 78.69 158 ASN A C 1
ATOM 1262 O O . ASN A 1 158 ? -8.981 -3.658 10.047 1.00 78.69 158 ASN A O 1
ATOM 1266 N N . GLU A 1 159 ? -7.160 -4.822 10.692 1.00 83.50 159 GLU A N 1
ATOM 1267 C CA . GLU A 1 159 ? -7.805 -6.140 10.671 1.00 83.50 159 GLU A CA 1
ATOM 1268 C C . GLU A 1 159 ? -8.921 -6.218 11.712 1.00 83.50 159 GLU A C 1
ATOM 1270 O O . GLU A 1 159 ? -10.043 -6.621 11.397 1.00 83.50 159 GLU A O 1
ATOM 1275 N N . TRP A 1 160 ? -8.653 -5.727 12.923 1.00 88.38 160 TRP A N 1
ATOM 1276 C CA . TRP A 1 160 ? -9.641 -5.649 13.993 1.00 88.38 160 TRP A CA 1
ATOM 1277 C C . TRP A 1 160 ? -10.852 -4.783 13.621 1.00 88.38 160 TRP A C 1
ATOM 1279 O O . TRP A 1 160 ? -12.000 -5.231 13.711 1.00 88.38 160 TRP A O 1
ATOM 1289 N N . VAL A 1 161 ? -10.616 -3.553 13.150 1.00 84.50 161 VAL A N 1
ATOM 1290 C CA . VAL A 1 161 ? -11.688 -2.645 12.709 1.00 84.50 161 VAL A CA 1
ATOM 1291 C C . VAL A 1 161 ? -12.470 -3.272 11.554 1.00 84.50 161 VAL A C 1
ATOM 1293 O O . VAL A 1 161 ? -13.701 -3.217 11.544 1.00 84.50 161 VAL A O 1
ATOM 1296 N N . SER A 1 162 ? -11.789 -3.913 10.601 1.00 79.25 162 SER A N 1
ATOM 1297 C CA . SER A 1 162 ? -12.423 -4.617 9.481 1.00 79.25 162 SER A CA 1
ATOM 1298 C C . SER A 1 162 ? -13.329 -5.750 9.965 1.00 79.25 162 SER A C 1
ATOM 1300 O O . SER A 1 162 ? -14.483 -5.834 9.550 1.00 79.25 162 SER A O 1
ATOM 1302 N N . PHE A 1 163 ? -12.858 -6.574 10.899 1.00 84.69 163 PHE A N 1
ATOM 1303 C CA . PHE A 1 163 ? -13.641 -7.670 11.457 1.00 84.69 163 PHE A CA 1
ATOM 1304 C C . PHE A 1 163 ? -14.903 -7.175 12.170 1.00 84.69 163 PHE A C 1
ATOM 1306 O O . PHE A 1 163 ? -16.004 -7.613 11.837 1.00 84.69 163 PHE A O 1
ATOM 1313 N N . ILE A 1 164 ? -14.775 -6.207 13.084 1.00 82.94 164 ILE A N 1
ATOM 1314 C CA . ILE A 1 164 ? -15.918 -5.659 13.838 1.00 82.94 164 ILE A CA 1
ATOM 1315 C C . ILE A 1 164 ? -16.944 -4.989 12.921 1.00 82.94 164 ILE A C 1
ATOM 1317 O O . ILE A 1 164 ? -18.147 -5.025 13.188 1.00 82.94 164 ILE A O 1
ATOM 1321 N N . THR A 1 165 ? -16.483 -4.384 11.828 1.00 75.69 165 THR A N 1
ATOM 1322 C CA . THR A 1 165 ? -17.359 -3.699 10.874 1.00 75.69 165 THR A CA 1
ATOM 1323 C C . THR A 1 165 ? -17.980 -4.627 9.830 1.00 75.69 165 THR A C 1
ATOM 1325 O O . THR A 1 165 ? -18.993 -4.265 9.237 1.00 75.69 165 THR A O 1
ATOM 1328 N N . ARG A 1 166 ? -17.429 -5.823 9.590 1.00 72.19 166 ARG A N 1
ATOM 1329 C CA . ARG A 1 166 ? -17.862 -6.689 8.478 1.00 72.19 166 ARG A CA 1
ATOM 1330 C C . ARG A 1 166 ? -18.423 -8.040 8.902 1.00 72.19 166 ARG A C 1
ATOM 1332 O O . ARG A 1 166 ? -19.247 -8.574 8.160 1.00 72.19 166 ARG A O 1
ATOM 1339 N N . ASP A 1 167 ? -18.003 -8.605 10.036 1.00 80.62 167 ASP A N 1
ATOM 1340 C CA . ASP A 1 167 ? -18.458 -9.939 10.438 1.00 80.62 167 ASP A CA 1
ATOM 1341 C C . ASP A 1 167 ? -19.971 -9.930 10.689 1.00 80.62 167 ASP A C 1
ATOM 1343 O O . ASP A 1 167 ? -20.509 -9.181 11.510 1.00 80.62 167 ASP A O 1
ATOM 1347 N N . VAL A 1 168 ? -20.665 -10.780 9.932 1.00 73.81 168 VAL A N 1
ATOM 1348 C CA . VAL A 1 168 ? -22.127 -10.843 9.907 1.00 73.81 168 VAL A CA 1
ATOM 1349 C C . VAL A 1 168 ? -22.688 -11.174 11.288 1.00 73.81 168 VAL A C 1
ATOM 1351 O O . VAL A 1 168 ? -23.732 -10.637 11.654 1.00 73.81 168 VAL A O 1
ATOM 1354 N N . GLU A 1 169 ? -22.014 -12.020 12.072 1.00 75.00 169 GLU A N 1
ATOM 1355 C CA . GLU A 1 169 ? -22.494 -12.400 13.402 1.00 75.00 169 GLU A CA 1
ATOM 1356 C C . GLU A 1 169 ? -22.372 -11.232 14.381 1.00 75.00 169 GLU A C 1
ATOM 1358 O O . GLU A 1 169 ? -23.322 -10.947 15.113 1.00 75.00 169 GLU A O 1
ATOM 1363 N N . VAL A 1 170 ? -21.233 -10.531 14.363 1.00 77.12 170 VAL A N 1
ATOM 1364 C CA . VAL A 1 170 ? -20.996 -9.345 15.203 1.00 77.12 170 VAL A CA 1
ATOM 1365 C C . VAL A 1 170 ? -22.004 -8.246 14.877 1.00 77.12 170 VAL A C 1
ATOM 1367 O O . VAL A 1 170 ? -22.657 -7.710 15.775 1.00 77.12 170 VAL A O 1
ATOM 1370 N N . VAL A 1 171 ? -22.192 -7.943 13.593 1.00 72.94 171 VAL A N 1
ATOM 1371 C CA . VAL A 1 171 ? -23.102 -6.879 13.151 1.00 72.94 171 VAL A CA 1
ATOM 1372 C C . VAL A 1 171 ? -24.559 -7.233 13.448 1.00 72.94 171 VAL A C 1
ATOM 1374 O O . VAL A 1 171 ? -25.285 -6.400 13.985 1.00 72.94 171 VAL A O 1
ATOM 1377 N N . GLN A 1 172 ? -25.002 -8.461 13.161 1.00 73.31 172 GLN A N 1
ATOM 1378 C CA . GLN A 1 172 ? -26.372 -8.883 13.477 1.00 73.31 172 GLN A CA 1
ATOM 1379 C C . GLN A 1 172 ? -26.652 -8.821 14.978 1.00 73.31 172 GLN A C 1
ATOM 1381 O O . GLN A 1 172 ? -27.738 -8.403 15.383 1.00 73.31 172 GLN A O 1
ATOM 1386 N N . PHE A 1 173 ? -25.673 -9.203 15.800 1.00 75.25 173 PHE A N 1
ATOM 1387 C CA . PHE A 1 173 ? -25.786 -9.094 17.246 1.00 75.25 173 PHE A CA 1
ATOM 1388 C C . PHE A 1 173 ? -25.939 -7.631 17.679 1.00 75.25 173 PHE A C 1
ATOM 1390 O O . PHE A 1 173 ? -26.922 -7.294 18.339 1.00 75.25 173 PHE A O 1
ATOM 1397 N N . LEU A 1 174 ? -25.027 -6.749 17.256 1.00 76.88 174 LEU A N 1
ATOM 1398 C CA . LEU A 1 174 ? -25.057 -5.327 17.616 1.00 76.88 174 LEU A CA 1
ATOM 1399 C C . LEU A 1 174 ? -26.313 -4.615 17.085 1.00 76.88 174 LEU A C 1
ATOM 1401 O O . LEU A 1 174 ? -26.836 -3.714 17.750 1.00 76.88 174 LEU A O 1
ATOM 1405 N N . GLU A 1 175 ? -26.838 -5.028 15.926 1.00 75.12 175 GLU A N 1
ATOM 1406 C CA . GLU A 1 175 ? -28.108 -4.518 15.403 1.00 75.12 175 GLU A CA 1
ATOM 1407 C C . GLU A 1 175 ? -29.292 -4.966 16.266 1.00 75.12 175 GLU A C 1
ATOM 1409 O O . GLU A 1 17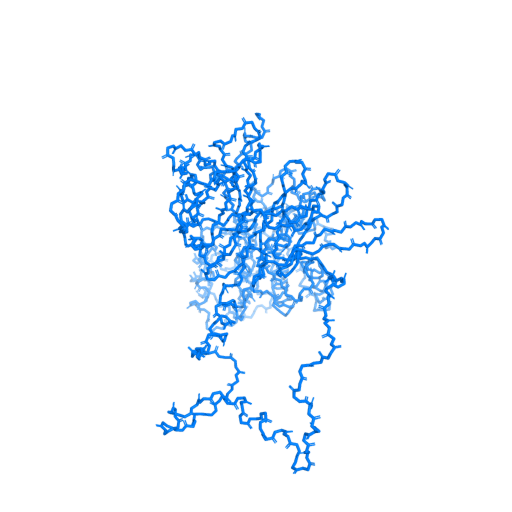5 ? -30.154 -4.144 16.591 1.00 75.12 175 GLU A O 1
ATOM 1414 N N . ALA A 1 176 ? -29.324 -6.240 16.673 1.00 71.31 176 ALA A N 1
ATOM 1415 C CA . ALA A 1 176 ? -30.388 -6.789 17.510 1.00 71.31 176 ALA A CA 1
ATOM 1416 C C . ALA A 1 176 ? -30.494 -6.061 18.859 1.00 71.31 176 ALA A C 1
ATOM 1418 O O . ALA A 1 176 ? -31.603 -5.808 19.332 1.00 71.31 176 ALA A O 1
ATOM 1419 N N . VAL A 1 177 ? -29.358 -5.655 19.437 1.00 69.50 177 VAL A N 1
ATOM 1420 C CA . VAL A 1 177 ? -29.313 -4.873 20.686 1.00 69.50 177 VAL A CA 1
ATOM 1421 C C . VAL A 1 177 ? -29.410 -3.352 20.478 1.00 69.50 177 VAL A C 1
ATOM 1423 O O . VAL A 1 177 ? -29.324 -2.600 21.444 1.00 69.50 177 VAL A O 1
ATOM 1426 N N . GLN A 1 178 ? -29.654 -2.881 19.247 1.00 70.88 178 GLN A N 1
ATOM 1427 C CA . GLN A 1 178 ? -29.809 -1.460 18.885 1.00 70.88 178 GLN A CA 1
ATOM 1428 C C . GLN A 1 178 ? -28.584 -0.578 19.195 1.00 70.88 178 GLN A C 1
ATOM 1430 O O . GLN A 1 178 ? -28.729 0.612 19.468 1.00 70.88 178 GLN A O 1
ATOM 1435 N N . LEU A 1 179 ? -27.374 -1.139 19.119 1.00 72.19 179 LEU A N 1
ATOM 1436 C CA . LEU A 1 179 ? -26.114 -0.434 19.414 1.00 72.19 179 LEU A CA 1
ATOM 1437 C C . LEU A 1 179 ? -25.355 0.038 18.160 1.00 72.19 179 LEU A C 1
ATOM 1439 O O . LEU A 1 179 ? -24.206 0.475 18.258 1.00 72.19 179 LEU A O 1
ATOM 1443 N N . ILE A 1 180 ? -25.996 -0.050 16.991 1.00 71.06 180 ILE A N 1
ATOM 1444 C CA . ILE A 1 180 ? -25.469 0.389 15.691 1.00 71.06 180 ILE A CA 1
ATO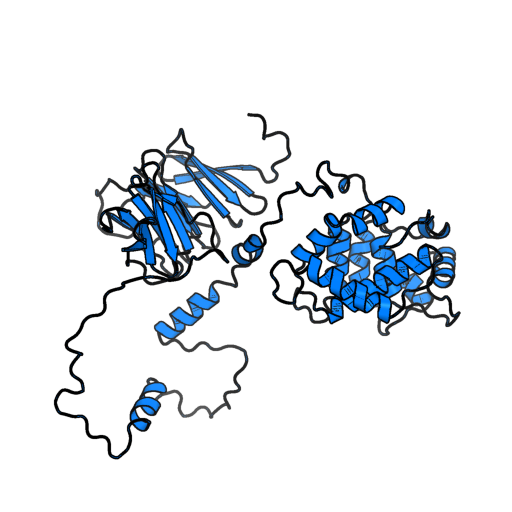M 1445 C C . ILE A 1 180 ? -26.075 1.743 15.317 1.00 71.06 180 ILE A C 1
ATOM 1447 O O . ILE A 1 180 ? -27.301 1.906 15.317 1.00 71.06 180 ILE A O 1
ATOM 1451 N N . THR A 1 181 ? -25.228 2.710 14.960 1.00 68.94 181 THR A N 1
ATOM 1452 C CA . THR A 1 181 ? -25.680 4.049 14.557 1.00 68.94 181 THR A CA 1
ATOM 1453 C C . THR A 1 181 ? -26.223 4.059 13.121 1.00 68.94 181 THR A C 1
ATOM 1455 O O . THR A 1 181 ? -25.993 3.143 12.334 1.00 68.94 181 THR A O 1
ATOM 1458 N N . LEU A 1 182 ? -26.942 5.119 12.726 1.00 61.88 182 LEU A N 1
ATOM 1459 C CA . LEU A 1 182 ? -27.386 5.282 11.332 1.00 61.88 182 LEU A CA 1
ATOM 1460 C C . LEU A 1 182 ? -26.210 5.435 10.347 1.00 61.88 182 LEU A C 1
ATOM 1462 O O . LEU A 1 182 ? -26.364 5.085 9.179 1.00 61.88 182 LEU A O 1
ATOM 1466 N N . GLU A 1 183 ? -25.055 5.940 10.798 1.00 59.72 183 GLU A N 1
ATOM 1467 C CA . GLU A 1 183 ? -23.843 6.083 9.972 1.00 59.72 183 GLU A CA 1
ATOM 1468 C C . GLU A 1 183 ? -23.167 4.736 9.676 1.00 59.72 183 GLU A C 1
ATOM 1470 O O . GLU A 1 183 ? -22.534 4.575 8.626 1.00 59.72 183 GLU A O 1
ATOM 1475 N N . ASP A 1 184 ? -23.355 3.762 10.566 1.00 64.50 184 ASP A N 1
ATOM 1476 C CA . ASP A 1 184 ? -22.857 2.392 10.428 1.00 64.50 184 ASP A CA 1
ATOM 1477 C C . ASP A 1 184 ? -23.757 1.538 9.499 1.00 64.50 184 ASP A C 1
ATOM 1479 O O . ASP A 1 184 ? -23.323 0.519 8.971 1.00 64.50 184 ASP A O 1
ATOM 1483 N N . LYS A 1 185 ? -24.996 1.970 9.204 1.00 62.16 185 LYS A N 1
ATOM 1484 C CA . LYS A 1 185 ? -25.947 1.281 8.296 1.00 62.16 185 LYS A CA 1
ATOM 1485 C C . LYS A 1 185 ? -25.706 1.598 6.809 1.00 62.16 185 LYS A C 1
ATOM 1487 O O . LYS A 1 185 ? -26.624 2.013 6.093 1.00 62.16 185 LYS A O 1
ATOM 1492 N N . ARG A 1 186 ? -24.468 1.461 6.322 1.00 58.22 186 ARG A N 1
ATOM 1493 C CA . ARG A 1 186 ? -24.126 1.750 4.910 1.00 58.22 186 ARG A CA 1
ATOM 1494 C C . ARG A 1 186 ? -24.678 0.656 3.964 1.00 58.22 186 ARG A C 1
ATOM 1496 O O . ARG A 1 186 ? -24.805 -0.490 4.380 1.00 58.22 186 ARG A O 1
ATOM 1503 N N . PRO A 1 187 ? -24.974 0.958 2.679 1.00 46.41 187 PRO A N 1
ATOM 1504 C CA . PRO A 1 187 ? -25.678 0.029 1.778 1.00 46.41 187 PRO A CA 1
ATOM 1505 C C . PRO A 1 187 ? -24.970 -1.304 1.463 1.00 46.41 187 PRO A C 1
ATOM 1507 O O . PRO A 1 187 ? -25.646 -2.247 1.074 1.00 46.41 187 PRO A O 1
ATOM 1510 N N . ASN A 1 188 ? -23.644 -1.387 1.626 1.00 48.59 188 ASN A N 1
ATOM 1511 C CA . ASN A 1 188 ? -22.825 -2.570 1.300 1.00 48.59 188 ASN A CA 1
ATOM 1512 C C . ASN A 1 188 ? -22.194 -3.198 2.561 1.00 48.59 188 ASN A C 1
ATOM 1514 O O . ASN A 1 188 ? -21.112 -3.779 2.515 1.00 48.59 188 ASN A O 1
ATOM 1518 N N . TRP A 1 189 ? -22.816 -2.979 3.718 1.00 51.22 189 TRP A N 1
ATOM 1519 C CA . TRP A 1 189 ? -22.297 -3.388 5.019 1.00 51.22 189 TRP A CA 1
ATOM 1520 C C . TRP A 1 189 ? -22.703 -4.833 5.333 1.00 51.22 189 TRP A C 1
ATOM 1522 O O . TRP A 1 189 ? -23.889 -5.158 5.286 1.00 51.22 189 TRP A O 1
ATOM 1532 N N . GLY A 1 190 ? -21.731 -5.707 5.616 1.00 45.72 190 GLY A N 1
ATOM 1533 C CA . GLY A 1 190 ? -21.968 -7.139 5.861 1.00 45.72 190 GLY A CA 1
ATOM 1534 C C . GLY A 1 190 ? -22.339 -7.965 4.618 1.00 45.72 190 GLY A C 1
ATOM 1535 O O . GLY A 1 190 ? -22.782 -9.103 4.758 1.00 45.72 190 GLY A O 1
ATOM 1536 N N . SER A 1 191 ? -22.190 -7.416 3.405 1.00 45.41 191 SER A N 1
ATOM 1537 C CA . SER A 1 191 ? -22.300 -8.191 2.164 1.00 45.41 191 SER A CA 1
ATOM 1538 C C . SER A 1 191 ? -20.941 -8.767 1.771 1.00 45.41 191 SER A C 1
ATOM 1540 O O . SER A 1 191 ? -19.965 -8.018 1.720 1.00 45.41 191 SER A O 1
ATOM 1542 N N . ASP A 1 192 ? -20.924 -10.048 1.399 1.00 45.06 192 ASP A N 1
ATOM 1543 C CA . ASP A 1 192 ? -19.777 -10.793 0.838 1.00 45.06 192 ASP A CA 1
ATOM 1544 C C . ASP A 1 192 ? -19.149 -10.100 -0.399 1.00 45.06 192 ASP A C 1
ATOM 1546 O O . ASP A 1 192 ? -18.021 -10.372 -0.782 1.00 45.06 192 ASP A O 1
ATOM 1550 N N . ASP A 1 193 ? -19.876 -9.151 -1.006 1.00 43.09 193 ASP A N 1
ATOM 1551 C CA . ASP A 1 193 ? -19.476 -8.376 -2.188 1.00 43.09 193 ASP A CA 1
ATOM 1552 C C . ASP A 1 193 ? -18.765 -7.035 -1.874 1.00 43.09 193 ASP A C 1
ATOM 1554 O O . ASP A 1 193 ? -18.489 -6.246 -2.785 1.00 43.09 193 ASP A O 1
ATOM 1558 N N . SER A 1 194 ? -18.491 -6.710 -0.603 1.00 43.69 194 SER A N 1
ATOM 1559 C CA . SER A 1 194 ? -17.638 -5.554 -0.280 1.00 43.69 194 SER A CA 1
ATOM 1560 C C . SER A 1 194 ? -16.193 -5.893 -0.652 1.00 43.69 194 SER A C 1
ATOM 1562 O O . SER A 1 194 ? -15.717 -6.933 -0.201 1.00 43.69 194 SER A O 1
ATOM 1564 N N . PRO A 1 195 ? -15.466 -5.053 -1.420 1.00 43.50 195 PRO A N 1
ATOM 1565 C CA . PRO A 1 195 ? -14.079 -5.348 -1.752 1.00 43.50 195 PRO A CA 1
ATOM 1566 C C . PRO A 1 195 ? -13.296 -5.606 -0.461 1.00 43.50 195 PRO A C 1
ATOM 1568 O O . PRO A 1 195 ? -13.326 -4.799 0.484 1.00 43.50 195 PRO A O 1
ATOM 1571 N N . GLU A 1 196 ? -12.653 -6.773 -0.400 1.00 44.19 196 GLU A N 1
ATOM 1572 C CA . GLU A 1 196 ? -11.665 -7.098 0.622 1.00 44.19 196 GLU A CA 1
ATOM 1573 C C . GLU A 1 196 ? -10.736 -5.889 0.766 1.00 44.19 196 GLU A C 1
ATOM 1575 O O . GLU A 1 196 ? -10.322 -5.275 -0.224 1.00 44.19 196 GLU A O 1
ATOM 1580 N N . MET A 1 197 ? -10.529 -5.445 2.006 1.00 51.59 197 MET A N 1
ATOM 1581 C CA . MET A 1 197 ? -9.575 -4.373 2.238 1.00 51.59 197 MET A CA 1
ATOM 1582 C C . MET A 1 197 ? -8.208 -4.941 1.875 1.00 51.59 197 MET A C 1
ATOM 1584 O O . MET A 1 197 ? -7.833 -5.978 2.403 1.00 51.59 197 MET A O 1
ATOM 1588 N N . ASP A 1 198 ? -7.539 -4.298 0.923 1.00 60.03 198 ASP A N 1
ATOM 1589 C CA . ASP A 1 198 ? -6.234 -4.689 0.391 1.00 60.03 198 ASP A CA 1
ATOM 1590 C C . ASP A 1 198 ? -5.242 -4.902 1.548 1.00 60.03 198 ASP A C 1
ATOM 1592 O O . ASP A 1 198 ? -4.767 -3.926 2.127 1.00 60.03 198 ASP A O 1
ATOM 1596 N N . SER A 1 199 ? -4.976 -6.161 1.922 1.00 57.84 199 SER A N 1
ATOM 1597 C CA . SER A 1 199 ? -4.058 -6.524 3.014 1.00 57.84 199 SER A CA 1
ATOM 1598 C C . SER A 1 199 ? -2.646 -5.996 2.758 1.00 57.84 199 SER A C 1
ATOM 1600 O O . SER A 1 199 ? -1.915 -5.674 3.693 1.00 57.84 199 SER A O 1
ATOM 1602 N N . ASP A 1 200 ? -2.282 -5.836 1.484 1.00 64.62 200 ASP A N 1
ATOM 1603 C CA . ASP A 1 200 ? -0.979 -5.321 1.070 1.00 64.62 200 ASP A CA 1
ATOM 1604 C C . ASP A 1 200 ? -0.877 -3.802 1.286 1.00 64.62 200 ASP A C 1
ATOM 1606 O O . ASP A 1 200 ? 0.224 -3.253 1.371 1.00 64.62 200 ASP A O 1
ATOM 1610 N N . LEU A 1 201 ? -2.010 -3.103 1.452 1.00 67.06 201 LEU A N 1
ATOM 1611 C CA . LEU A 1 201 ? -2.034 -1.659 1.675 1.00 67.06 201 LEU A CA 1
ATOM 1612 C C . LEU A 1 201 ? -1.223 -1.261 2.907 1.00 67.06 201 LEU A C 1
ATOM 1614 O O . LEU A 1 201 ? -0.531 -0.246 2.858 1.00 67.06 201 LEU A O 1
ATOM 1618 N N . GLU A 1 202 ? -1.267 -2.053 3.980 1.00 62.84 202 GLU A N 1
ATOM 1619 C CA . GLU A 1 202 ? -0.520 -1.751 5.199 1.00 62.84 202 GLU A CA 1
ATOM 1620 C C . GLU A 1 202 ? 0.990 -1.790 4.955 1.00 62.84 202 GLU A C 1
ATOM 1622 O O . GLU A 1 202 ? 1.678 -0.835 5.300 1.00 62.84 202 GLU A O 1
ATOM 1627 N N . ASN A 1 203 ? 1.510 -2.810 4.270 1.00 63.06 203 ASN A N 1
ATOM 1628 C CA . ASN A 1 203 ? 2.933 -2.880 3.913 1.00 63.06 203 ASN A CA 1
ATOM 1629 C C . ASN A 1 203 ? 3.369 -1.710 3.017 1.00 63.06 203 ASN A C 1
ATOM 1631 O O . ASN A 1 203 ? 4.511 -1.245 3.079 1.00 63.06 203 ASN A O 1
ATOM 1635 N N . GLU A 1 204 ? 2.456 -1.208 2.190 1.00 69.31 204 GLU A N 1
ATOM 1636 C CA . GLU A 1 204 ? 2.715 -0.111 1.265 1.00 69.31 204 GLU A CA 1
ATOM 1637 C C . GLU A 1 204 ? 2.637 1.285 1.895 1.00 69.31 204 GLU A C 1
ATOM 1639 O O . GLU A 1 204 ? 3.361 2.202 1.466 1.00 69.31 204 GLU A O 1
ATOM 1644 N N . THR A 1 205 ? 1.770 1.460 2.900 1.00 63.28 205 THR A N 1
ATOM 1645 C CA . THR A 1 205 ? 1.603 2.712 3.654 1.00 63.28 205 THR A CA 1
ATOM 1646 C C . THR A 1 205 ? 2.547 2.782 4.845 1.00 63.28 205 THR A C 1
ATOM 1648 O O . THR A 1 205 ? 3.235 3.787 5.014 1.00 63.28 205 THR A O 1
ATOM 1651 N N . ASN A 1 206 ? 2.652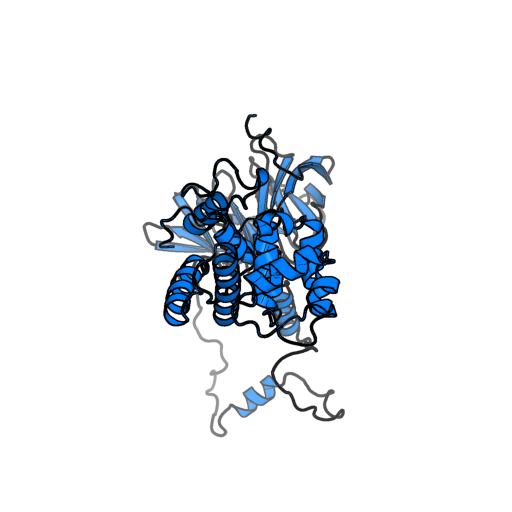 1.689 5.602 1.00 56.09 206 ASN A N 1
ATOM 1652 C CA . ASN A 1 206 ? 3.640 1.454 6.652 1.00 56.09 206 ASN A CA 1
ATOM 1653 C C . ASN A 1 206 ? 4.887 0.827 6.034 1.00 56.09 206 ASN A C 1
ATOM 1655 O O . ASN A 1 206 ? 5.412 -0.177 6.520 1.00 56.09 206 ASN A O 1
ATOM 1659 N N . ARG A 1 207 ? 5.406 1.449 4.967 1.00 55.09 207 ARG A N 1
ATOM 1660 C CA . ARG A 1 207 ? 6.773 1.182 4.526 1.00 55.09 207 ARG A CA 1
ATOM 1661 C C . ARG A 1 207 ? 7.669 1.556 5.695 1.00 55.09 207 ARG A C 1
ATOM 1663 O O . ARG A 1 207 ? 8.001 2.735 5.835 1.00 55.09 207 ARG A O 1
ATOM 1670 N N . ARG A 1 208 ? 7.988 0.562 6.548 1.00 44.16 208 ARG A N 1
ATOM 1671 C CA . ARG A 1 208 ? 8.980 0.624 7.630 1.00 44.16 208 ARG A CA 1
ATOM 1672 C C . ARG A 1 208 ? 10.021 1.609 7.175 1.00 44.16 208 ARG A C 1
ATOM 1674 O O . ARG A 1 208 ? 10.566 1.408 6.084 1.00 44.16 208 ARG A O 1
ATOM 1681 N N . GLU A 1 209 ? 10.174 2.679 7.952 1.00 46.16 209 GLU A N 1
ATOM 1682 C CA . GLU A 1 209 ? 10.989 3.824 7.596 1.00 46.16 209 GLU A CA 1
ATOM 1683 C C . GLU A 1 209 ? 12.193 3.363 6.774 1.00 46.16 209 GLU A C 1
ATOM 1685 O O . GLU A 1 209 ? 12.882 2.399 7.131 1.00 46.16 209 GLU A O 1
ATOM 1690 N N . LEU A 1 210 ? 12.415 4.045 5.648 1.00 48.06 210 LEU A N 1
ATOM 1691 C CA . LEU A 1 210 ? 13.482 3.846 4.657 1.00 48.06 210 LEU A CA 1
ATOM 1692 C C . LEU A 1 210 ? 14.911 3.679 5.245 1.00 48.06 210 LEU A C 1
ATOM 1694 O O . LEU A 1 210 ? 15.880 3.482 4.508 1.00 48.06 210 LEU A O 1
ATOM 1698 N N . THR A 1 211 ? 15.034 3.726 6.568 1.00 42.75 211 THR A N 1
ATOM 1699 C CA . THR A 1 211 ? 16.088 3.304 7.486 1.00 42.75 211 THR A CA 1
ATOM 1700 C C . THR A 1 211 ? 16.750 1.978 7.121 1.00 42.75 211 THR A C 1
ATOM 1702 O O . THR A 1 211 ? 17.962 1.890 7.269 1.00 42.75 211 THR A O 1
ATOM 1705 N N . ARG A 1 212 ? 16.057 0.965 6.573 1.00 41.28 212 ARG A N 1
ATOM 1706 C CA . ARG A 1 212 ? 16.737 -0.293 6.173 1.00 41.28 212 ARG A CA 1
ATOM 1707 C C . ARG A 1 212 ? 17.700 -0.086 4.993 1.00 41.28 212 ARG A C 1
ATOM 1709 O O . ARG A 1 212 ? 18.825 -0.584 5.046 1.00 41.28 212 ARG A O 1
ATOM 1716 N N . SER A 1 213 ? 17.308 0.728 4.005 1.00 49.53 213 SER A N 1
ATOM 1717 C CA . SER A 1 213 ? 18.210 1.146 2.918 1.00 49.53 213 SER A CA 1
ATOM 1718 C C . SER A 1 213 ? 19.271 2.123 3.427 1.00 49.53 213 SER A C 1
ATOM 1720 O O . SER A 1 213 ? 20.431 1.994 3.065 1.00 49.53 213 SER A O 1
ATOM 1722 N N . ALA A 1 214 ? 18.929 3.021 4.361 1.00 46.19 214 ALA A N 1
ATOM 1723 C CA . ALA A 1 214 ? 19.896 3.958 4.933 1.00 46.19 214 ALA A CA 1
ATOM 1724 C C . ALA A 1 214 ? 20.965 3.253 5.789 1.00 46.19 214 ALA A C 1
ATOM 1726 O O . ALA A 1 214 ? 22.128 3.639 5.746 1.00 46.19 214 ALA A O 1
ATOM 1727 N N . ILE A 1 215 ? 20.606 2.209 6.543 1.00 48.31 215 ILE A N 1
ATOM 1728 C CA . ILE A 1 215 ? 21.543 1.373 7.307 1.00 48.31 215 ILE A CA 1
ATOM 1729 C C . ILE A 1 215 ? 22.408 0.554 6.344 1.00 48.31 215 ILE A C 1
ATOM 1731 O O . ILE A 1 215 ? 23.626 0.556 6.491 1.00 48.31 215 ILE A O 1
ATOM 1735 N N . GLN A 1 216 ? 21.825 -0.092 5.326 1.00 49.94 216 GLN A N 1
ATOM 1736 C CA . GLN A 1 216 ? 22.593 -0.837 4.318 1.00 49.94 216 GLN A CA 1
ATOM 1737 C C . GLN A 1 216 ? 23.524 0.066 3.492 1.00 49.94 216 GLN A C 1
ATOM 1739 O O . GLN A 1 216 ? 24.657 -0.326 3.217 1.00 49.94 216 GLN A O 1
ATOM 1744 N N . GLU A 1 217 ? 23.093 1.277 3.133 1.00 53.03 217 GLU A N 1
ATOM 1745 C CA . GLU A 1 217 ? 23.920 2.287 2.465 1.00 53.03 217 GLU A CA 1
ATOM 1746 C C . GLU A 1 217 ? 25.024 2.812 3.400 1.00 53.03 217 GLU A C 1
ATOM 1748 O O . GLU A 1 217 ? 26.176 2.869 2.981 1.00 53.03 217 GLU A O 1
ATOM 1753 N N . ARG A 1 218 ? 24.736 3.099 4.683 1.00 51.53 218 ARG A N 1
ATOM 1754 C CA . ARG A 1 218 ? 25.761 3.486 5.683 1.00 51.53 218 ARG A CA 1
ATOM 1755 C C . ARG A 1 218 ? 26.794 2.380 5.899 1.00 51.53 218 ARG A C 1
ATOM 1757 O O . ARG A 1 218 ? 27.985 2.671 5.972 1.00 51.53 218 ARG A O 1
ATOM 1764 N N . VAL A 1 219 ? 26.361 1.118 5.907 1.00 54.62 219 VAL A N 1
ATOM 1765 C CA . VAL A 1 219 ? 27.245 -0.057 5.958 1.00 54.62 219 VAL A CA 1
ATOM 1766 C C . VAL A 1 219 ? 28.075 -0.184 4.672 1.00 54.62 219 VAL A C 1
ATOM 1768 O O . VAL A 1 219 ? 29.284 -0.398 4.761 1.00 54.62 219 VAL A O 1
ATOM 1771 N N . LYS A 1 220 ? 27.479 0.002 3.482 1.00 49.88 220 LYS A N 1
ATOM 1772 C CA . LYS A 1 220 ? 28.203 0.026 2.191 1.00 49.88 220 LYS A CA 1
ATOM 1773 C C . LYS A 1 220 ? 29.243 1.156 2.129 1.00 49.88 220 LYS A C 1
ATOM 1775 O O . LYS A 1 220 ? 30.309 0.958 1.550 1.00 49.88 220 LYS A O 1
ATOM 1780 N N . GLU A 1 221 ? 28.959 2.311 2.731 1.00 47.28 221 GLU A N 1
ATOM 1781 C CA . GLU A 1 221 ? 29.855 3.478 2.800 1.00 47.28 221 GLU A CA 1
ATOM 1782 C C . GLU A 1 221 ? 30.870 3.413 3.962 1.00 47.28 221 GLU A C 1
ATOM 1784 O O . GLU A 1 221 ? 31.741 4.278 4.065 1.00 47.28 221 GLU A O 1
ATOM 1789 N N . GLY A 1 222 ? 30.815 2.378 4.811 1.00 42.94 222 GLY A N 1
ATOM 1790 C CA . GLY A 1 222 ? 31.755 2.176 5.920 1.00 42.94 222 GLY A CA 1
ATOM 1791 C C . GLY A 1 222 ? 31.545 3.108 7.119 1.00 42.94 222 GLY A C 1
ATOM 1792 O O . GLY A 1 222 ? 32.488 3.346 7.871 1.00 42.94 222 GLY A O 1
ATOM 1793 N N . VAL A 1 223 ? 30.337 3.648 7.297 1.00 47.53 223 VAL A N 1
ATOM 1794 C CA . VAL A 1 223 ? 29.962 4.510 8.425 1.00 47.53 223 VAL A CA 1
ATOM 1795 C C . VAL A 1 223 ? 29.337 3.652 9.525 1.00 47.53 223 VAL A C 1
ATOM 1797 O O . VAL A 1 223 ? 28.289 3.043 9.311 1.00 47.53 223 VAL A O 1
ATOM 1800 N N . GLU A 1 224 ? 29.955 3.620 10.709 1.00 46.62 224 GLU A N 1
ATOM 1801 C CA . GLU A 1 224 ? 29.394 2.932 11.878 1.00 46.62 224 GLU A CA 1
ATOM 1802 C C . GLU A 1 224 ? 28.044 3.548 12.279 1.00 46.62 224 GLU A C 1
ATOM 1804 O O . GLU A 1 224 ? 27.876 4.770 12.368 1.00 46.62 224 GLU A O 1
ATOM 1809 N N . VAL A 1 225 ? 27.053 2.682 12.486 1.00 41.97 225 VAL A N 1
ATOM 1810 C CA . VAL A 1 225 ? 25.722 3.056 12.962 1.00 41.97 225 VAL A CA 1
ATOM 1811 C C . VAL A 1 225 ? 25.744 2.951 14.486 1.00 41.97 225 VAL A C 1
ATOM 1813 O O . VAL A 1 225 ? 25.703 1.852 15.027 1.00 41.97 225 VAL A O 1
ATOM 1816 N N . LEU A 1 226 ? 25.844 4.091 15.168 1.00 45.78 226 LEU A N 1
ATOM 1817 C CA . LEU A 1 226 ? 25.577 4.214 16.603 1.00 45.78 226 LEU A CA 1
ATOM 1818 C C . LEU A 1 226 ? 24.085 4.550 16.774 1.00 45.78 226 LEU A C 1
ATOM 1820 O O . LEU A 1 226 ? 23.704 5.687 16.501 1.00 45.78 226 LEU A O 1
ATOM 1824 N N . ASP A 1 227 ? 23.244 3.538 17.015 1.00 38.91 227 ASP A N 1
ATOM 1825 C CA . ASP A 1 227 ? 22.367 3.438 18.203 1.00 38.91 227 ASP A CA 1
ATOM 1826 C C . ASP A 1 227 ? 21.331 2.292 18.114 1.00 38.91 227 ASP A C 1
ATOM 1828 O O . ASP A 1 227 ? 20.652 2.105 17.105 1.00 38.91 227 ASP A O 1
ATOM 1832 N N . ASP A 1 228 ? 21.273 1.575 19.243 1.00 40.84 228 ASP A N 1
ATOM 1833 C CA . ASP A 1 228 ? 20.205 0.845 19.943 1.00 40.84 228 ASP A CA 1
ATOM 1834 C C . ASP A 1 228 ? 19.450 -0.391 19.374 1.00 40.84 228 ASP A C 1
ATOM 1836 O O . ASP A 1 228 ? 18.408 -0.310 18.725 1.00 40.84 228 ASP A O 1
ATOM 1840 N N . THR A 1 229 ? 19.910 -1.549 19.902 1.00 32.06 229 THR A N 1
ATOM 1841 C CA . THR A 1 229 ? 19.310 -2.900 20.119 1.00 32.06 229 THR A CA 1
ATOM 1842 C C . THR A 1 229 ? 19.550 -4.004 19.062 1.00 32.06 229 THR A C 1
ATOM 1844 O O . THR A 1 229 ? 19.512 -3.728 17.867 1.00 32.06 229 THR A O 1
ATOM 1847 N N . PRO A 1 230 ? 19.731 -5.303 19.431 1.00 37.56 230 PRO A N 1
ATOM 1848 C CA . PRO A 1 230 ? 20.179 -5.933 20.681 1.00 37.56 230 PRO A CA 1
ATOM 1849 C C . PRO A 1 230 ? 21.312 -6.963 20.417 1.00 37.56 230 PRO A C 1
ATOM 1851 O O . PRO A 1 230 ? 21.084 -8.164 20.303 1.00 37.56 230 PRO A O 1
ATOM 1854 N N . PHE A 1 231 ? 22.561 -6.512 20.350 1.00 30.77 231 PHE A N 1
ATOM 1855 C CA . PHE A 1 231 ? 23.721 -7.361 20.634 1.00 30.77 231 PHE A CA 1
ATOM 1856 C C . PHE A 1 231 ? 24.616 -6.566 21.575 1.00 30.77 231 PHE A C 1
ATOM 1858 O O . PHE A 1 231 ? 25.190 -5.555 21.185 1.00 30.77 231 PHE A O 1
ATOM 1865 N N . LEU A 1 232 ? 24.673 -6.995 22.836 1.00 35.00 232 LEU A N 1
ATOM 1866 C CA . LEU A 1 232 ? 25.573 -6.456 23.851 1.00 35.00 232 LEU A CA 1
ATOM 1867 C C . LEU A 1 232 ? 27.019 -6.523 23.337 1.00 35.00 232 LEU A C 1
ATOM 1869 O O . LEU A 1 232 ? 27.639 -7.585 23.370 1.00 35.00 232 LEU A O 1
ATOM 1873 N N . LEU A 1 233 ? 27.555 -5.394 22.873 1.00 39.22 233 LEU A N 1
ATOM 1874 C CA . LEU A 1 233 ? 28.995 -5.190 22.799 1.00 39.22 233 LEU A CA 1
ATOM 1875 C C . LEU A 1 233 ? 29.438 -4.638 24.154 1.00 39.22 233 LEU A C 1
ATOM 1877 O O . LEU A 1 233 ? 29.024 -3.551 24.557 1.00 39.22 233 LEU A O 1
ATOM 1881 N N . GLU A 1 234 ? 30.274 -5.392 24.864 1.00 34.84 234 GLU A N 1
ATOM 1882 C CA . GLU A 1 234 ? 31.008 -4.859 26.007 1.00 34.84 234 GLU A CA 1
ATOM 1883 C C . GLU A 1 234 ? 31.801 -3.623 25.567 1.00 34.84 234 GLU A C 1
ATOM 1885 O O . GLU A 1 234 ? 32.538 -3.644 24.578 1.00 34.84 234 GLU A O 1
ATOM 1890 N N . THR A 1 235 ? 31.659 -2.537 26.321 1.00 32.09 235 THR A N 1
ATOM 1891 C CA . THR A 1 235 ? 32.453 -1.322 26.158 1.00 32.09 235 THR A CA 1
ATOM 1892 C C . THR A 1 235 ? 33.918 -1.629 26.471 1.00 32.09 235 THR A C 1
ATOM 1894 O O . THR A 1 235 ? 34.324 -1.650 27.635 1.00 32.09 235 THR A O 1
ATOM 1897 N N . VAL A 1 236 ? 34.725 -1.870 25.437 1.00 39.25 236 VAL A N 1
ATOM 1898 C CA . VAL A 1 236 ? 36.187 -1.858 25.548 1.00 39.25 236 VAL A CA 1
ATOM 1899 C C . VAL A 1 236 ? 36.623 -0.392 25.618 1.00 39.25 236 VAL A C 1
ATOM 1901 O O . VAL A 1 236 ? 36.221 0.419 24.786 1.00 39.25 236 VAL A O 1
ATOM 1904 N N . GLY A 1 237 ? 37.375 -0.044 26.666 1.00 34.59 237 GLY A N 1
ATOM 1905 C CA . GLY A 1 237 ? 37.734 1.333 27.022 1.00 34.59 237 GLY A CA 1
ATOM 1906 C C . GLY A 1 237 ? 38.415 2.144 25.909 1.00 34.59 237 GLY A C 1
ATOM 1907 O O . GLY A 1 237 ? 39.015 1.586 24.995 1.00 34.59 237 GLY A O 1
ATOM 1908 N N . GLU A 1 238 ? 38.330 3.474 26.044 1.00 39.25 238 GLU A N 1
ATOM 1909 C CA . GLU A 1 238 ? 38.659 4.583 25.114 1.00 39.25 238 GLU A CA 1
ATOM 1910 C C . GLU A 1 238 ? 40.098 4.649 24.523 1.00 39.25 238 GLU A C 1
ATOM 1912 O O . GLU A 1 238 ? 40.610 5.730 24.240 1.00 39.25 238 GLU A O 1
ATOM 1917 N N . GLY A 1 239 ? 40.793 3.529 24.319 1.00 42.25 239 GLY A N 1
ATOM 1918 C CA . GLY A 1 239 ? 42.171 3.500 23.808 1.00 42.25 239 GLY A CA 1
ATOM 1919 C C . GLY A 1 239 ? 42.334 3.104 22.337 1.00 42.25 239 GLY A C 1
ATOM 1920 O O . GLY A 1 239 ? 43.253 3.590 21.683 1.00 42.25 239 GLY A O 1
ATOM 1921 N N . ASP A 1 240 ? 41.449 2.258 21.797 1.00 44.00 240 ASP A N 1
ATOM 1922 C CA . ASP A 1 240 ? 41.733 1.506 20.556 1.00 44.00 240 ASP A CA 1
ATOM 1923 C C . ASP A 1 240 ? 40.926 1.947 19.319 1.00 44.00 240 ASP A C 1
ATOM 1925 O O . ASP A 1 240 ? 41.059 1.370 18.237 1.00 44.00 240 ASP A O 1
ATOM 1929 N N . GLN A 1 241 ? 40.139 3.023 19.414 1.00 43.38 241 GLN A N 1
ATOM 1930 C CA . GLN A 1 241 ? 39.287 3.507 18.311 1.00 43.38 241 GLN A CA 1
ATOM 1931 C C . GLN A 1 241 ? 40.059 4.111 17.117 1.00 43.38 241 GLN A C 1
ATOM 1933 O O . GLN A 1 241 ? 39.455 4.500 16.122 1.00 43.38 241 GLN A O 1
ATOM 1938 N N . PHE A 1 242 ? 41.395 4.177 17.169 1.00 36.38 242 PHE A N 1
ATOM 1939 C CA . PHE A 1 242 ? 42.219 4.780 16.111 1.00 36.38 242 PHE A CA 1
ATOM 1940 C C . PHE A 1 242 ? 42.819 3.778 15.103 1.00 36.38 242 PHE A C 1
ATOM 1942 O O . PHE A 1 242 ? 43.525 4.187 14.182 1.00 36.38 242 PHE A O 1
ATOM 1949 N N . LEU A 1 243 ? 42.547 2.473 15.246 1.00 41.50 243 LEU A N 1
ATOM 1950 C CA . LEU A 1 243 ? 43.102 1.417 14.378 1.00 41.50 243 LEU A CA 1
ATOM 1951 C C . LEU A 1 243 ? 42.055 0.461 13.782 1.00 41.50 243 LEU A C 1
ATOM 1953 O O . LEU A 1 243 ? 42.437 -0.518 13.140 1.00 41.50 243 LEU A O 1
ATOM 1957 N N . ALA A 1 244 ? 40.756 0.740 13.930 1.00 41.88 244 ALA A N 1
ATOM 1958 C CA . ALA A 1 244 ? 39.669 -0.077 13.381 1.00 41.88 244 ALA A CA 1
ATOM 1959 C C . ALA A 1 244 ? 39.535 0.064 11.848 1.00 41.88 244 ALA A C 1
ATOM 1961 O O . ALA A 1 244 ? 38.509 0.459 11.302 1.00 41.88 244 ALA A O 1
ATOM 1962 N N . VAL A 1 245 ? 40.589 -0.288 11.115 1.00 51.25 245 VAL A N 1
ATOM 1963 C CA . VAL A 1 245 ? 40.495 -0.594 9.691 1.00 51.25 245 VAL A CA 1
ATOM 1964 C C . VAL A 1 245 ? 39.914 -2.004 9.591 1.00 51.25 245 VAL A C 1
ATOM 1966 O O . VAL A 1 245 ? 40.614 -2.984 9.818 1.00 51.25 245 VAL A O 1
ATOM 1969 N N . LYS A 1 246 ? 38.615 -2.090 9.277 1.00 58.38 246 LYS A N 1
ATOM 1970 C CA . LYS A 1 246 ? 37.911 -3.301 8.809 1.00 58.38 246 LYS A CA 1
ATOM 1971 C C . LYS A 1 246 ? 38.149 -4.558 9.679 1.00 58.38 246 LYS A C 1
ATOM 1973 O O . LYS A 1 246 ? 38.899 -5.446 9.279 1.00 58.38 246 LYS A O 1
ATOM 1978 N N . PRO A 1 247 ? 37.439 -4.705 10.815 1.00 56.09 247 PRO A N 1
ATOM 1979 C CA . PRO A 1 247 ? 37.569 -5.848 11.736 1.00 56.09 247 PRO A CA 1
ATOM 1980 C C . PRO A 1 247 ? 37.461 -7.232 11.067 1.00 56.09 247 PRO A C 1
ATOM 1982 O O . PRO A 1 247 ? 38.126 -8.185 11.471 1.00 56.09 247 PRO A O 1
ATOM 1985 N N . TRP A 1 248 ? 36.672 -7.333 9.991 1.00 62.09 248 TRP A N 1
ATOM 1986 C CA . TRP A 1 248 ? 36.524 -8.549 9.188 1.00 62.09 248 TRP A CA 1
ATOM 1987 C C . TRP A 1 248 ? 37.824 -8.994 8.505 1.00 62.09 248 TRP A C 1
ATOM 1989 O O . TRP A 1 248 ? 38.021 -10.183 8.277 1.00 62.09 248 TRP A O 1
ATOM 1999 N N . GLU A 1 249 ? 38.742 -8.075 8.207 1.00 63.00 249 GLU A N 1
ATOM 2000 C CA . GLU A 1 249 ? 39.994 -8.384 7.519 1.00 63.00 249 GLU A CA 1
ATOM 2001 C C . GLU A 1 249 ? 40.932 -9.214 8.411 1.00 63.00 249 GLU A C 1
ATOM 2003 O O . GLU A 1 249 ? 41.591 -10.142 7.938 1.00 63.00 249 GLU A O 1
ATOM 2008 N N . GLY A 1 250 ? 40.945 -8.932 9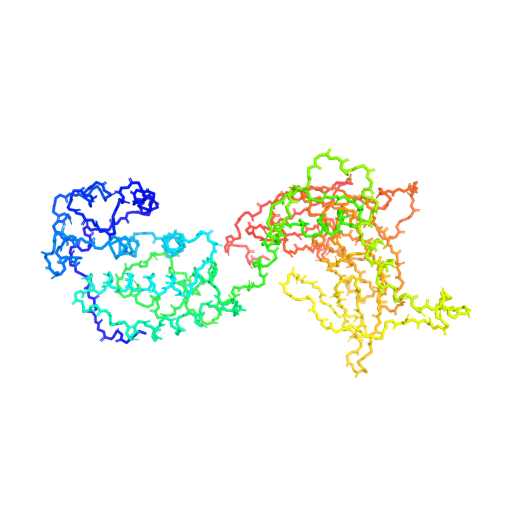.719 1.00 64.12 250 GLY A N 1
ATOM 2009 C CA . GLY A 1 250 ? 41.672 -9.728 10.711 1.00 64.12 250 GLY A CA 1
ATOM 2010 C C . GLY A 1 250 ? 41.077 -11.127 10.878 1.00 64.12 250 GLY A C 1
ATOM 2011 O O . GLY A 1 250 ? 41.815 -12.110 10.938 1.00 64.12 250 GLY A O 1
ATOM 2012 N N . VAL A 1 251 ? 39.746 -11.236 10.871 1.00 72.69 251 VAL A N 1
ATOM 2013 C CA . VAL A 1 251 ? 39.043 -12.528 10.928 1.00 72.69 251 VAL A CA 1
ATOM 2014 C C . VAL A 1 251 ? 39.336 -13.364 9.682 1.00 72.69 251 VAL A C 1
ATOM 2016 O O . VAL A 1 251 ? 39.668 -14.540 9.814 1.00 72.69 251 VAL A O 1
ATOM 2019 N N . VAL A 1 252 ? 39.302 -12.770 8.484 1.00 68.88 252 VAL A N 1
ATOM 2020 C CA . VAL A 1 252 ? 39.645 -13.461 7.229 1.00 68.88 252 VAL A CA 1
ATOM 2021 C C . VAL A 1 252 ? 41.097 -13.945 7.250 1.00 68.88 252 VAL A C 1
ATOM 2023 O O . VAL A 1 252 ? 41.344 -15.116 6.969 1.00 68.88 252 VAL A O 1
ATOM 2026 N N . LYS A 1 253 ? 42.054 -13.097 7.658 1.00 66.81 253 LYS A N 1
ATOM 2027 C CA . LYS A 1 253 ? 43.477 -13.480 7.760 1.00 66.81 253 LYS A CA 1
ATOM 2028 C C . LYS A 1 253 ? 43.713 -14.614 8.762 1.00 66.81 253 LYS A C 1
ATOM 2030 O O . LYS A 1 253 ? 44.523 -15.494 8.491 1.00 66.81 253 LYS A O 1
ATOM 2035 N N . ASN A 1 254 ? 42.984 -14.625 9.878 1.00 69.62 254 ASN A N 1
ATOM 2036 C CA . ASN A 1 254 ? 43.096 -15.657 10.914 1.00 69.62 254 ASN A CA 1
ATOM 2037 C C . ASN A 1 254 ? 42.278 -16.928 10.616 1.00 69.62 254 ASN A C 1
ATOM 2039 O O . ASN A 1 254 ? 42.465 -17.938 11.291 1.00 69.62 254 ASN A O 1
ATOM 2043 N N . SER A 1 255 ? 41.388 -16.896 9.617 1.00 73.81 255 SER A N 1
ATOM 2044 C CA . SER A 1 255 ? 40.596 -18.057 9.179 1.00 73.81 255 SER A CA 1
ATOM 2045 C C . SER A 1 255 ? 41.332 -18.931 8.162 1.00 73.81 255 SER A C 1
ATOM 2047 O O . SER A 1 255 ? 40.864 -20.021 7.840 1.00 73.81 255 SER A O 1
ATOM 2049 N N . VAL A 1 256 ? 42.484 -18.478 7.658 1.00 70.38 256 VAL A N 1
ATOM 2050 C CA . VAL A 1 256 ? 43.342 -19.275 6.779 1.00 70.38 256 VAL A CA 1
ATOM 2051 C C . VAL A 1 256 ? 44.100 -20.302 7.633 1.00 70.38 256 VAL A C 1
ATOM 2053 O O . VAL A 1 256 ? 44.870 -19.907 8.512 1.00 70.38 256 VAL A O 1
ATOM 2056 N N . PRO A 1 257 ? 43.914 -21.619 7.412 1.00 80.62 257 PRO A N 1
ATOM 2057 C CA . PRO A 1 257 ? 44.625 -22.647 8.167 1.00 80.62 257 PRO A CA 1
ATOM 2058 C C . PRO A 1 257 ? 46.142 -22.450 8.100 1.00 80.62 257 PRO A C 1
ATOM 2060 O O . PRO A 1 257 ? 46.688 -22.147 7.042 1.00 80.62 257 PRO A O 1
ATOM 2063 N N . SER A 1 258 ? 46.851 -22.679 9.207 1.00 78.00 258 SER A N 1
ATOM 2064 C CA . SER A 1 258 ? 48.299 -22.412 9.327 1.00 78.00 258 SER A CA 1
ATOM 2065 C C . SER A 1 258 ? 49.171 -23.194 8.329 1.00 78.00 258 SER A C 1
ATOM 2067 O O . SER A 1 258 ? 50.340 -22.879 8.130 1.00 78.00 258 SER A O 1
ATOM 2069 N N . ASN A 1 259 ? 48.611 -24.245 7.732 1.00 80.56 259 ASN A N 1
ATOM 2070 C CA . ASN A 1 259 ? 49.218 -25.129 6.741 1.00 80.56 259 ASN A CA 1
ATOM 2071 C C . ASN A 1 259 ? 48.698 -24.901 5.307 1.00 80.56 259 ASN A C 1
ATOM 2073 O O . ASN A 1 259 ? 49.088 -25.644 4.406 1.00 80.56 259 ASN A O 1
ATOM 2077 N N . TYR A 1 260 ? 47.825 -23.916 5.084 1.00 77.44 260 TYR A N 1
ATOM 2078 C CA . TYR A 1 260 ? 47.341 -23.563 3.755 1.00 77.44 260 TYR A CA 1
ATOM 2079 C C . TYR A 1 260 ? 48.434 -22.816 2.987 1.00 77.44 260 TYR A C 1
ATOM 2081 O O . TYR A 1 260 ? 48.906 -21.760 3.406 1.00 77.44 260 TYR A O 1
ATOM 2089 N N . GLN A 1 261 ? 48.849 -23.378 1.856 1.00 75.75 261 GLN A N 1
ATOM 2090 C CA . GLN A 1 261 ? 49.731 -22.715 0.904 1.00 75.75 261 GLN A CA 1
ATOM 2091 C C . GLN A 1 261 ? 48.945 -22.522 -0.390 1.00 75.75 261 GLN A C 1
ATOM 2093 O O . GLN A 1 261 ? 48.590 -23.536 -1.002 1.00 75.75 261 GLN A O 1
ATOM 2098 N N . PRO A 1 262 ? 48.673 -21.272 -0.808 1.00 72.25 262 PRO A N 1
ATOM 2099 C CA . PRO A 1 262 ? 47.953 -21.035 -2.043 1.00 72.25 262 PRO A CA 1
ATOM 2100 C C . PRO A 1 262 ? 48.754 -21.614 -3.210 1.00 72.25 262 PRO A C 1
ATOM 2102 O O . PRO A 1 262 ? 49.969 -21.409 -3.337 1.00 72.25 262 PRO A O 1
ATOM 2105 N N . ARG A 1 263 ? 48.085 -22.384 -4.061 1.00 78.38 263 ARG A N 1
ATOM 2106 C CA . ARG A 1 263 ? 48.651 -22.872 -5.314 1.00 78.38 263 ARG A CA 1
ATOM 2107 C C . ARG A 1 263 ? 48.934 -21.672 -6.211 1.00 78.38 263 ARG A C 1
ATOM 2109 O O . ARG A 1 263 ? 48.254 -20.650 -6.176 1.00 78.38 263 ARG A O 1
ATOM 2116 N N . LYS A 1 264 ? 49.960 -21.791 -7.051 1.00 76.69 264 LYS A N 1
ATOM 2117 C CA . LYS A 1 264 ? 50.303 -20.737 -8.010 1.00 76.69 264 LYS A CA 1
ATOM 2118 C C . LYS A 1 264 ? 49.115 -20.518 -8.961 1.00 76.69 264 LYS A C 1
ATOM 2120 O O . LYS A 1 264 ? 48.792 -21.432 -9.715 1.00 76.69 264 LYS A O 1
ATOM 2125 N N . GLY A 1 265 ? 48.502 -19.335 -8.899 1.00 71.94 265 GLY A N 1
ATOM 2126 C CA . GLY A 1 265 ? 47.303 -18.971 -9.666 1.00 71.94 265 GLY A CA 1
ATOM 2127 C C . GLY A 1 265 ? 45.964 -19.263 -8.972 1.00 71.94 265 GLY A C 1
ATOM 2128 O O . GLY A 1 265 ? 44.929 -19.228 -9.621 1.00 71.94 265 GLY A O 1
ATOM 2129 N N . GLU A 1 266 ? 45.954 -19.574 -7.672 1.00 73.12 266 GLU A N 1
ATOM 2130 C CA . GLU A 1 266 ? 44.709 -19.760 -6.900 1.00 73.12 266 GLU A CA 1
ATOM 2131 C C . GLU A 1 266 ? 43.963 -18.440 -6.636 1.00 73.12 266 GLU A C 1
ATOM 2133 O O . GLU A 1 266 ? 42.745 -18.449 -6.500 1.00 73.12 266 GLU A O 1
ATOM 2138 N N . ASP A 1 267 ? 44.684 -17.315 -6.644 1.00 77.31 267 ASP A N 1
ATOM 2139 C CA . ASP A 1 267 ? 44.116 -15.961 -6.570 1.00 77.31 267 ASP A CA 1
ATOM 2140 C C . ASP A 1 267 ? 43.731 -15.396 -7.952 1.00 77.31 267 ASP A C 1
ATOM 2142 O O . ASP A 1 267 ? 43.238 -14.269 -8.051 1.00 77.31 267 ASP A O 1
ATOM 2146 N N . ASP A 1 268 ? 43.980 -16.146 -9.032 1.00 84.69 268 ASP A N 1
ATOM 2147 C CA . ASP A 1 268 ? 43.552 -15.726 -10.361 1.00 84.69 268 ASP A CA 1
ATOM 2148 C C . ASP A 1 268 ? 42.019 -15.828 -10.449 1.00 84.69 268 ASP A C 1
ATOM 2150 O O . ASP A 1 268 ? 41.423 -16.773 -9.919 1.00 84.69 268 ASP A O 1
ATOM 2154 N N . PRO A 1 269 ? 41.343 -14.882 -11.129 1.00 82.81 269 PRO A N 1
ATOM 2155 C CA . PRO A 1 269 ? 39.909 -14.993 -11.346 1.00 82.81 269 PRO A CA 1
ATOM 2156 C C . PRO A 1 269 ? 39.589 -16.317 -12.060 1.00 82.81 269 PRO A C 1
ATOM 2158 O O . PRO A 1 269 ? 40.349 -16.744 -12.939 1.00 82.81 269 PRO A O 1
ATOM 2161 N N . PRO A 1 270 ? 38.465 -16.975 -11.719 1.00 86.56 270 PRO A N 1
ATOM 2162 C CA . PRO A 1 270 ? 38.081 -18.210 -12.380 1.00 86.56 270 PRO A CA 1
ATOM 2163 C C . PRO A 1 270 ? 37.950 -17.968 -13.884 1.00 86.56 270 PRO A C 1
ATOM 2165 O O . PRO A 1 270 ? 37.438 -16.940 -14.323 1.00 86.56 270 PRO A O 1
ATOM 2168 N N . ASN A 1 271 ? 38.373 -18.942 -14.689 1.00 87.56 271 ASN A N 1
ATOM 2169 C CA . ASN A 1 271 ? 38.187 -18.904 -16.139 1.00 87.56 271 ASN A CA 1
ATOM 2170 C C . ASN A 1 271 ? 36.738 -19.273 -16.519 1.00 87.56 271 ASN A C 1
ATOM 2172 O O . ASN A 1 271 ? 36.496 -20.232 -17.252 1.00 87.56 271 ASN A O 1
ATOM 2176 N N . ALA A 1 272 ? 35.778 -18.564 -15.929 1.00 88.94 272 ALA A N 1
ATOM 2177 C CA . ALA A 1 272 ? 34.347 -18.734 -16.116 1.00 88.94 272 ALA A CA 1
ATOM 2178 C C . ALA A 1 272 ? 33.631 -17.401 -15.857 1.00 88.94 272 ALA A C 1
ATOM 2180 O O . ALA A 1 272 ? 34.066 -16.595 -15.035 1.00 88.94 272 ALA A O 1
ATOM 2181 N N . SER A 1 273 ? 32.507 -17.193 -16.537 1.00 89.62 273 SER A N 1
ATOM 2182 C CA . SER A 1 273 ? 31.585 -16.081 -16.303 1.00 89.62 273 SER A CA 1
ATOM 2183 C C . SER A 1 273 ? 30.226 -16.624 -15.879 1.00 89.62 273 SER A C 1
ATOM 2185 O O . SER A 1 273 ? 29.843 -17.722 -16.279 1.00 89.62 273 SER A O 1
ATOM 2187 N N . LEU A 1 274 ? 29.498 -15.849 -15.079 1.00 92.12 274 LEU A N 1
ATOM 2188 C CA . LEU A 1 274 ? 28.113 -16.137 -14.725 1.00 92.12 274 LEU A CA 1
ATOM 2189 C C . LEU A 1 274 ? 27.195 -15.250 -15.562 1.00 92.12 274 LEU A C 1
ATOM 2191 O O . LEU A 1 274 ? 27.482 -14.069 -15.755 1.00 92.12 274 LEU A O 1
ATOM 2195 N N . GLU A 1 275 ? 26.096 -15.825 -16.027 1.00 90.94 275 GLU A N 1
ATOM 2196 C CA . GLU A 1 275 ? 25.013 -15.117 -16.699 1.00 90.94 275 GLU A CA 1
ATOM 2197 C C . GLU A 1 275 ? 23.709 -15.457 -15.979 1.00 90.94 275 GLU A C 1
ATOM 2199 O O . GLU A 1 275 ? 23.527 -16.579 -15.499 1.00 90.94 275 GLU A O 1
ATOM 2204 N N . LEU A 1 276 ? 22.831 -14.467 -15.840 1.00 93.81 276 LEU A N 1
ATOM 2205 C CA . LEU A 1 276 ? 21.556 -14.653 -15.168 1.00 93.81 276 LEU A CA 1
ATOM 2206 C C . LEU A 1 276 ? 20.630 -15.478 -16.066 1.00 93.81 276 LEU A C 1
ATOM 2208 O O . LEU A 1 276 ? 20.178 -15.002 -17.099 1.00 93.81 276 LEU A O 1
ATOM 2212 N N . GLU A 1 277 ? 20.349 -16.713 -15.662 1.00 93.75 277 GLU A N 1
ATOM 2213 C CA . GLU A 1 277 ? 19.457 -17.604 -16.411 1.00 93.75 277 GLU A CA 1
ATOM 2214 C C . GLU A 1 277 ? 17.985 -17.334 -16.081 1.00 93.75 277 GLU A C 1
ATOM 2216 O O . GLU A 1 277 ? 17.138 -17.237 -16.969 1.00 93.75 277 GLU A O 1
ATOM 2221 N N . TYR A 1 278 ? 17.667 -17.217 -14.790 1.00 96.12 278 TYR A N 1
ATOM 2222 C CA . TYR A 1 278 ? 16.290 -17.124 -14.330 1.00 96.12 278 TYR A CA 1
ATOM 2223 C C . TYR A 1 278 ? 16.201 -16.451 -12.962 1.00 96.12 278 TYR A C 1
ATOM 2225 O O . TYR A 1 278 ? 17.047 -16.652 -12.090 1.00 96.12 278 TYR A O 1
ATOM 2233 N N . VAL A 1 279 ? 15.137 -15.680 -12.760 1.00 96.62 279 VAL A N 1
ATOM 2234 C CA . VAL A 1 279 ? 14.780 -15.067 -11.484 1.00 96.62 279 VAL A CA 1
ATOM 2235 C C . VAL A 1 279 ? 13.488 -15.697 -10.980 1.00 96.62 279 VAL A C 1
ATOM 2237 O O . VAL A 1 279 ? 12.473 -15.720 -11.682 1.00 96.62 279 VAL A O 1
ATOM 2240 N N . HIS A 1 280 ? 13.531 -16.212 -9.753 1.00 94.25 280 HIS A N 1
ATOM 2241 C CA . HIS A 1 280 ? 12.386 -16.820 -9.085 1.00 94.25 280 HIS A CA 1
ATOM 2242 C C . HIS A 1 280 ? 11.706 -15.815 -8.154 1.00 94.25 280 HIS A C 1
ATOM 2244 O O . HIS A 1 280 ? 12.370 -15.144 -7.366 1.00 94.25 280 HIS A O 1
ATOM 2250 N N . GLY A 1 281 ? 10.375 -15.766 -8.216 1.00 90.75 281 GLY A N 1
ATOM 2251 C CA . GLY A 1 281 ? 9.550 -14.898 -7.380 1.00 90.75 281 GLY A CA 1
ATOM 2252 C C . GLY A 1 281 ? 9.059 -13.640 -8.097 1.00 90.75 281 GLY A C 1
ATOM 2253 O O . GLY A 1 281 ? 9.633 -13.178 -9.083 1.00 90.75 281 GLY A O 1
ATOM 2254 N N . TYR A 1 282 ? 7.966 -13.102 -7.573 1.00 92.62 282 TYR A N 1
ATOM 2255 C CA . TYR A 1 282 ? 7.332 -11.863 -8.004 1.00 92.62 282 TYR A CA 1
ATOM 2256 C C . TYR A 1 282 ? 7.143 -10.984 -6.768 1.00 92.62 282 TYR A C 1
ATOM 2258 O O . TYR A 1 282 ? 6.735 -11.477 -5.716 1.00 92.62 282 TYR A O 1
ATOM 2266 N N . ARG A 1 283 ? 7.484 -9.698 -6.872 1.00 89.31 283 ARG A N 1
ATOM 2267 C CA . ARG A 1 283 ? 7.347 -8.758 -5.760 1.00 89.31 283 ARG A CA 1
ATOM 2268 C C . ARG A 1 283 ? 5.909 -8.236 -5.726 1.00 89.31 283 ARG A C 1
ATOM 2270 O O . ARG A 1 283 ? 5.565 -7.373 -6.525 1.00 89.31 283 ARG A O 1
ATOM 2277 N N . CYS A 1 284 ? 5.089 -8.785 -4.833 1.00 84.50 284 CYS A N 1
ATOM 2278 C CA . CYS A 1 284 ? 3.687 -8.388 -4.638 1.00 84.50 284 CYS A CA 1
ATOM 2279 C C . CYS A 1 284 ? 3.354 -7.892 -3.228 1.00 84.50 284 CYS A C 1
ATOM 2281 O O . CYS A 1 284 ? 2.291 -7.334 -3.039 1.00 84.50 284 CYS A O 1
ATOM 2283 N N . HIS A 1 285 ? 4.234 -8.109 -2.250 1.00 76.50 285 HIS A N 1
ATOM 2284 C CA . HIS A 1 285 ? 3.915 -7.911 -0.834 1.00 76.50 285 HIS A CA 1
ATOM 2285 C C . HIS A 1 285 ? 3.989 -6.448 -0.367 1.00 76.50 285 HIS A C 1
ATOM 2287 O O . HIS A 1 285 ? 3.474 -6.128 0.698 1.00 76.50 285 HIS A O 1
ATOM 2293 N N . ASP A 1 286 ? 4.696 -5.582 -1.102 1.00 78.31 286 ASP A N 1
ATOM 2294 C CA . ASP A 1 286 ? 5.006 -4.203 -0.691 1.00 78.31 286 ASP A CA 1
ATOM 2295 C C . ASP A 1 286 ? 5.048 -3.187 -1.853 1.00 78.31 286 ASP A C 1
ATOM 2297 O O . ASP A 1 286 ? 5.475 -2.041 -1.677 1.00 78.31 286 ASP A O 1
ATOM 2301 N N . VAL A 1 287 ? 4.642 -3.602 -3.057 1.00 85.75 287 VAL A N 1
ATOM 2302 C CA . VAL A 1 287 ? 4.553 -2.750 -4.251 1.00 85.75 287 VAL A CA 1
ATOM 2303 C C . VAL A 1 287 ? 3.350 -3.155 -5.096 1.00 85.75 287 VAL A C 1
ATOM 2305 O O . VAL A 1 287 ? 3.029 -4.336 -5.215 1.00 85.75 287 VAL A O 1
ATOM 2308 N N . ARG A 1 288 ? 2.749 -2.170 -5.769 1.00 87.44 288 ARG A N 1
ATOM 2309 C CA . ARG A 1 288 ? 1.619 -2.367 -6.684 1.00 87.44 288 ARG A CA 1
ATOM 2310 C C . ARG A 1 288 ? 1.913 -1.869 -8.093 1.00 87.44 288 ARG A C 1
ATOM 2312 O O . ARG A 1 288 ? 2.901 -1.185 -8.354 1.00 87.44 288 ARG A O 1
ATOM 2319 N N . ASN A 1 289 ? 0.990 -2.168 -9.010 1.00 89.12 289 ASN A N 1
ATOM 2320 C CA . ASN A 1 289 ? 0.999 -1.667 -10.390 1.00 89.12 289 ASN A CA 1
ATOM 2321 C C . ASN A 1 289 ? 2.247 -2.030 -11.215 1.00 89.12 289 ASN A C 1
ATOM 2323 O O . ASN A 1 289 ? 2.602 -1.329 -12.160 1.00 89.12 289 ASN A O 1
ATOM 2327 N N . ASN A 1 290 ? 2.863 -3.169 -10.919 1.00 93.56 290 ASN A N 1
ATOM 2328 C CA . ASN A 1 290 ? 4.184 -3.541 -11.412 1.00 93.56 290 ASN A CA 1
ATOM 2329 C C . ASN A 1 290 ? 4.234 -4.745 -12.365 1.00 93.56 290 ASN A C 1
ATOM 2331 O O . ASN A 1 290 ? 5.294 -5.336 -12.563 1.00 93.56 290 ASN A O 1
ATOM 2335 N N . LEU A 1 291 ? 3.103 -5.087 -12.985 1.00 94.88 291 LEU A N 1
ATOM 2336 C CA . LEU A 1 291 ? 3.001 -6.125 -14.010 1.00 94.88 291 LEU A CA 1
ATOM 2337 C C . LEU A 1 291 ? 2.161 -5.631 -15.188 1.00 94.88 291 LEU A C 1
ATOM 2339 O O . LEU A 1 291 ? 1.059 -5.106 -15.000 1.00 94.88 291 LEU A O 1
ATOM 2343 N N . ARG A 1 292 ? 2.664 -5.795 -16.414 1.00 95.06 292 ARG A N 1
ATOM 2344 C CA . ARG A 1 292 ? 1.951 -5.475 -17.665 1.00 95.06 292 ARG A CA 1
ATOM 2345 C C . ARG A 1 292 ? 2.264 -6.519 -18.741 1.00 95.06 292 ARG A C 1
ATOM 2347 O O . ARG A 1 292 ? 3.144 -7.356 -18.564 1.00 95.06 292 ARG A O 1
ATOM 2354 N N . TYR A 1 293 ? 1.549 -6.453 -19.860 1.00 94.81 293 TYR A N 1
ATOM 2355 C CA . TYR A 1 293 ? 1.851 -7.243 -21.054 1.00 94.81 293 TYR A CA 1
ATOM 2356 C C . TYR A 1 293 ? 2.578 -6.392 -22.097 1.00 94.81 293 TYR A C 1
ATOM 2358 O O . TYR A 1 293 ? 2.300 -5.198 -22.239 1.00 94.81 293 TYR A O 1
ATOM 2366 N N . THR A 1 294 ? 3.511 -6.999 -22.825 1.00 94.19 294 THR A N 1
ATOM 2367 C CA . THR A 1 294 ? 4.179 -6.377 -23.975 1.00 94.19 294 THR A CA 1
ATOM 2368 C C . THR A 1 294 ? 3.328 -6.508 -25.243 1.00 94.19 294 THR A C 1
ATOM 2370 O O . THR A 1 294 ? 2.341 -7.240 -25.273 1.00 94.19 294 THR A O 1
ATOM 2373 N N . ALA A 1 295 ? 3.743 -5.860 -26.339 1.00 89.06 295 ALA A N 1
ATOM 2374 C CA . ALA A 1 295 ? 3.109 -6.015 -27.658 1.00 89.06 295 ALA A CA 1
ATOM 2375 C C . ALA A 1 295 ? 3.083 -7.464 -28.193 1.00 89.06 295 ALA A C 1
ATOM 2377 O O . ALA A 1 295 ? 2.377 -7.744 -29.159 1.00 89.06 295 ALA A O 1
ATOM 2378 N N . LYS A 1 296 ? 3.905 -8.357 -27.626 1.00 90.88 296 LYS A N 1
ATOM 2379 C CA . LYS A 1 296 ? 4.056 -9.765 -28.029 1.00 90.88 296 LYS A CA 1
ATOM 2380 C C . LYS A 1 296 ? 3.389 -10.734 -27.049 1.00 90.88 296 LYS A C 1
ATOM 2382 O O . LYS A 1 296 ? 3.725 -11.915 -27.062 1.00 90.88 296 LYS A O 1
ATOM 2387 N N . ASP A 1 297 ? 2.508 -10.235 -26.182 1.00 91.81 297 ASP A N 1
ATOM 2388 C CA . ASP A 1 297 ? 1.865 -11.003 -25.108 1.00 91.81 297 ASP A CA 1
ATOM 2389 C C . ASP A 1 297 ? 2.873 -11.641 -24.123 1.00 91.81 297 ASP A C 1
ATOM 2391 O O . ASP A 1 297 ? 2.588 -12.646 -23.470 1.00 91.81 297 ASP A O 1
ATOM 2395 N N . GLU A 1 298 ? 4.068 -11.052 -23.991 1.00 95.56 298 GLU A N 1
ATOM 2396 C CA . GLU A 1 298 ? 5.021 -11.407 -22.934 1.00 95.56 298 GLU A CA 1
ATOM 2397 C C . GLU A 1 298 ? 4.666 -10.650 -21.648 1.00 95.56 298 GLU A C 1
ATOM 2399 O O . GLU A 1 298 ? 4.139 -9.537 -21.696 1.00 95.56 298 GLU A O 1
ATOM 2404 N N . VAL A 1 299 ? 4.979 -11.225 -20.491 1.00 96.62 299 VAL A N 1
ATOM 2405 C CA . VAL A 1 299 ? 4.722 -10.604 -19.186 1.00 96.62 299 VAL A CA 1
ATOM 2406 C C . VAL A 1 299 ? 5.930 -9.764 -18.792 1.00 96.62 299 VAL A C 1
ATOM 2408 O O . VAL A 1 299 ? 7.030 -10.298 -18.676 1.00 96.62 299 VAL A O 1
ATOM 2411 N N . VAL A 1 300 ? 5.745 -8.467 -18.558 1.00 97.38 300 VAL A N 1
ATOM 2412 C CA . VAL A 1 300 ? 6.792 -7.563 -18.070 1.00 97.38 300 VAL A CA 1
ATOM 2413 C C . VAL A 1 300 ? 6.528 -7.165 -16.619 1.00 97.38 300 VAL A C 1
ATOM 2415 O O . VAL A 1 300 ? 5.428 -6.725 -16.285 1.00 97.38 300 VAL A O 1
ATOM 2418 N N . TYR A 1 301 ? 7.528 -7.339 -15.759 1.00 97.06 301 TYR A N 1
ATOM 2419 C CA . TYR A 1 301 ? 7.464 -7.031 -14.328 1.00 97.06 301 TYR A CA 1
ATOM 2420 C C . TYR A 1 301 ? 8.867 -6.788 -13.755 1.00 97.06 301 TYR A C 1
ATOM 2422 O O . TYR A 1 301 ? 9.852 -6.762 -14.493 1.00 97.06 301 TYR A O 1
ATOM 2430 N N . HIS A 1 302 ? 8.982 -6.600 -12.440 1.00 96.50 302 HIS A N 1
ATOM 2431 C CA . HIS A 1 302 ? 10.275 -6.522 -11.760 1.00 96.50 302 HIS A CA 1
ATOM 2432 C C . HIS A 1 302 ? 10.292 -7.314 -10.451 1.00 96.50 302 HIS A C 1
ATOM 2434 O O . HIS A 1 302 ? 9.255 -7.613 -9.858 1.00 96.50 302 HIS A O 1
ATOM 2440 N N . THR A 1 303 ? 11.497 -7.630 -9.988 1.00 94.31 303 THR A N 1
ATOM 2441 C CA . THR A 1 303 ? 11.766 -8.110 -8.629 1.00 94.31 303 THR A CA 1
ATOM 2442 C C . THR A 1 303 ? 13.214 -7.785 -8.267 1.00 94.31 303 THR A C 1
ATOM 2444 O O . THR A 1 303 ? 14.078 -7.752 -9.149 1.00 94.31 303 THR A O 1
ATOM 2447 N N . ALA A 1 304 ? 13.478 -7.487 -6.993 1.00 92.00 304 ALA A N 1
ATOM 2448 C CA . ALA A 1 304 ? 14.738 -6.881 -6.552 1.00 92.00 304 ALA A CA 1
ATOM 2449 C C . ALA A 1 304 ? 15.141 -5.699 -7.470 1.00 92.00 304 ALA A C 1
ATOM 2451 O O . ALA A 1 304 ? 14.298 -4.870 -7.821 1.00 92.00 304 ALA A O 1
ATOM 2452 N N . ALA A 1 305 ? 16.397 -5.646 -7.915 1.00 94.69 305 ALA A N 1
ATOM 2453 C CA . ALA A 1 305 ? 16.933 -4.633 -8.829 1.00 94.69 305 ALA A CA 1
ATOM 2454 C C . ALA A 1 305 ? 16.798 -4.986 -10.334 1.00 94.69 305 ALA A C 1
ATOM 2456 O O . ALA A 1 305 ? 17.495 -4.407 -11.171 1.00 94.69 305 ALA A O 1
ATOM 2457 N N . VAL A 1 306 ? 15.961 -5.965 -10.707 1.00 96.88 306 VAL A N 1
ATOM 2458 C CA . VAL A 1 306 ? 15.928 -6.524 -12.073 1.00 96.88 306 VAL A CA 1
ATOM 2459 C C . VAL A 1 306 ? 14.561 -6.322 -12.730 1.00 96.88 306 VAL A C 1
ATOM 2461 O O . VAL A 1 306 ? 13.532 -6.727 -12.186 1.00 96.88 306 VAL A O 1
ATOM 2464 N N . GLY A 1 307 ? 14.556 -5.734 -13.930 1.00 97.00 307 GLY A N 1
ATOM 2465 C CA . GLY A 1 307 ? 13.396 -5.743 -14.827 1.00 97.00 307 GLY A CA 1
ATOM 2466 C C . GLY A 1 307 ? 13.351 -7.048 -15.622 1.00 97.00 307 GLY A C 1
ATOM 2467 O O . GLY A 1 307 ? 14.379 -7.504 -16.116 1.00 97.00 307 GLY A O 1
ATOM 2468 N N . ILE A 1 308 ? 12.184 -7.675 -15.734 1.00 97.94 308 ILE A N 1
ATOM 2469 C CA . ILE A 1 308 ? 12.020 -9.010 -16.318 1.00 97.94 308 ILE A CA 1
ATOM 2470 C C . ILE A 1 308 ? 10.956 -8.954 -17.407 1.00 97.94 308 ILE A C 1
ATOM 2472 O O . ILE A 1 308 ? 9.868 -8.425 -17.188 1.00 97.94 308 ILE A O 1
ATOM 2476 N N . VAL A 1 309 ? 11.250 -9.548 -18.565 1.00 97.62 309 VAL A N 1
ATOM 2477 C CA . VAL A 1 309 ? 10.233 -9.923 -19.555 1.00 97.62 309 VAL A CA 1
ATOM 2478 C C . VAL A 1 309 ? 10.217 -11.437 -19.680 1.00 97.62 309 VAL A C 1
ATOM 2480 O O . VAL A 1 309 ? 11.187 -12.041 -20.139 1.00 97.62 309 VAL A O 1
ATOM 2483 N N . LEU A 1 310 ? 9.116 -12.041 -19.251 1.00 97.31 310 LEU A N 1
ATOM 2484 C CA . LEU A 1 310 ? 8.867 -13.472 -19.279 1.00 97.31 310 LEU A CA 1
ATOM 2485 C C . LEU A 1 310 ? 7.987 -13.815 -20.478 1.00 97.31 310 LEU A C 1
ATOM 2487 O O . LEU A 1 310 ? 6.850 -13.361 -20.589 1.00 97.31 310 LEU A O 1
ATOM 2491 N N . SER A 1 311 ? 8.498 -14.681 -21.341 1.00 96.06 311 SER A N 1
ATOM 2492 C CA . SER A 1 311 ? 7.719 -15.367 -22.366 1.00 96.06 311 SER A CA 1
ATOM 2493 C C . SER A 1 311 ? 7.037 -16.594 -21.728 1.00 96.06 311 SER A C 1
ATOM 2495 O O . SER A 1 311 ? 7.724 -17.592 -21.493 1.00 96.06 311 SER A O 1
ATOM 2497 N N . PRO A 1 312 ? 5.718 -16.575 -21.439 1.00 90.62 312 PRO A N 1
ATOM 2498 C CA . PRO A 1 312 ? 5.068 -17.600 -20.611 1.00 90.62 312 PRO A CA 1
ATOM 2499 C C . PRO A 1 312 ? 4.972 -18.969 -21.293 1.00 90.62 312 PRO A C 1
ATOM 2501 O O . PRO A 1 312 ? 5.035 -19.994 -20.625 1.00 90.62 312 PRO A O 1
ATOM 2504 N N . GLY A 1 313 ? 4.855 -19.002 -22.625 1.00 89.81 313 GLY A N 1
ATOM 2505 C CA . GLY A 1 313 ? 4.810 -20.250 -23.393 1.00 89.81 313 GLY A CA 1
ATOM 2506 C C . GLY A 1 313 ? 6.090 -21.087 -23.251 1.00 89.81 313 GLY A C 1
ATOM 2507 O O . GLY A 1 313 ? 6.022 -22.209 -22.754 1.00 89.81 313 GLY A O 1
ATOM 2508 N N . PRO A 1 314 ? 7.261 -20.573 -23.677 1.00 92.25 314 PRO A N 1
ATOM 2509 C CA . PRO A 1 314 ? 8.530 -21.291 -23.554 1.00 92.25 314 PRO A CA 1
ATOM 2510 C C . PRO A 1 314 ? 9.181 -21.171 -22.164 1.00 92.25 314 PRO A C 1
ATOM 2512 O O . PRO A 1 314 ? 10.188 -21.829 -21.926 1.00 92.25 314 PRO A O 1
ATOM 2515 N N . ASN A 1 315 ? 8.636 -20.341 -21.267 1.00 94.12 315 ASN A N 1
ATOM 2516 C CA . ASN A 1 315 ? 9.188 -20.024 -19.947 1.00 94.12 315 ASN A CA 1
ATOM 2517 C C . ASN A 1 315 ? 10.627 -19.472 -19.994 1.00 94.12 315 ASN A C 1
ATOM 2519 O O . ASN A 1 315 ? 11.501 -19.891 -19.238 1.00 94.12 315 ASN A O 1
ATOM 2523 N N . ILE A 1 316 ? 10.874 -18.534 -20.911 1.00 95.56 316 ILE A N 1
ATOM 2524 C CA . ILE A 1 316 ? 12.180 -17.885 -21.095 1.00 95.56 316 ILE A CA 1
ATOM 2525 C C . ILE A 1 316 ? 12.097 -16.453 -20.573 1.00 95.56 316 ILE A C 1
ATOM 2527 O O . ILE A 1 316 ? 11.142 -15.737 -20.886 1.00 95.56 316 ILE A O 1
ATOM 2531 N N . GLN A 1 317 ? 13.102 -16.036 -19.804 1.00 96.56 317 GLN A N 1
ATOM 2532 C CA . GLN A 1 317 ? 13.217 -14.675 -19.290 1.00 96.56 317 GLN A CA 1
ATOM 2533 C C . GLN A 1 317 ? 14.283 -13.884 -20.045 1.00 96.56 317 GLN A C 1
ATOM 2535 O O . GLN A 1 317 ? 15.331 -14.407 -20.413 1.00 96.56 317 GLN A O 1
ATOM 2540 N N . LYS A 1 318 ? 14.005 -12.598 -20.230 1.00 96.31 318 LYS A N 1
ATOM 2541 C CA . LYS A 1 318 ? 14.979 -11.572 -20.597 1.00 96.31 318 LYS A CA 1
ATOM 2542 C C . LYS A 1 318 ? 15.111 -10.611 -19.415 1.00 96.31 318 LYS A C 1
ATOM 2544 O O . LYS A 1 318 ? 14.090 -10.229 -18.834 1.00 96.31 318 LYS A O 1
ATOM 2549 N N . HIS A 1 319 ? 16.335 -10.208 -19.080 1.00 97.38 319 HIS A N 1
ATOM 2550 C CA . HIS A 1 319 ? 16.614 -9.405 -17.887 1.00 97.38 319 HIS A CA 1
ATOM 2551 C C . HIS A 1 319 ? 17.202 -8.044 -18.248 1.00 97.38 319 HIS A C 1
ATOM 2553 O O . HIS A 1 319 ? 18.181 -7.943 -18.983 1.00 97.38 319 HIS A O 1
ATOM 2559 N N . PHE A 1 320 ? 16.629 -6.997 -17.669 1.00 97.56 320 PHE A N 1
ATOM 2560 C CA . PHE A 1 320 ? 17.161 -5.646 -17.684 1.00 97.56 320 PHE A CA 1
ATOM 2561 C C . PHE A 1 320 ? 17.843 -5.353 -16.342 1.00 97.56 320 PHE A C 1
ATOM 2563 O O . PHE A 1 320 ? 17.183 -5.278 -15.303 1.00 97.56 320 PHE A O 1
ATOM 2570 N N . ILE A 1 321 ? 19.169 -5.192 -16.366 1.00 94.94 321 ILE A N 1
ATOM 2571 C CA . ILE A 1 321 ? 20.011 -5.023 -15.172 1.00 94.94 321 ILE A CA 1
ATOM 2572 C C . ILE A 1 321 ? 20.733 -3.673 -15.254 1.00 94.94 321 ILE A C 1
ATOM 2574 O O . ILE A 1 321 ? 21.861 -3.576 -15.735 1.00 94.94 321 ILE A O 1
ATOM 2578 N N . ALA A 1 322 ? 20.061 -2.615 -14.804 1.00 93.94 322 ALA A N 1
ATOM 2579 C CA . ALA A 1 322 ? 20.640 -1.269 -14.713 1.00 93.94 322 ALA A CA 1
ATOM 2580 C C . ALA A 1 322 ? 20.539 -0.653 -13.311 1.00 93.94 322 ALA A C 1
ATOM 2582 O O . ALA A 1 322 ? 21.288 0.272 -12.997 1.00 93.94 322 ALA A O 1
ATOM 2583 N N . HIS A 1 323 ? 19.609 -1.144 -12.491 1.00 92.56 323 HIS A N 1
ATOM 2584 C CA . HIS A 1 323 ? 19.377 -0.640 -11.146 1.00 92.56 323 HIS A CA 1
ATOM 2585 C C . HIS A 1 323 ? 20.413 -1.195 -10.171 1.00 92.56 323 HIS A C 1
ATOM 2587 O O . HIS A 1 323 ? 20.901 -2.317 -10.319 1.00 92.56 323 HIS A O 1
ATOM 2593 N N . THR A 1 324 ? 20.779 -0.374 -9.192 1.00 88.06 324 THR A N 1
ATOM 2594 C CA . THR A 1 324 ? 21.761 -0.735 -8.154 1.00 88.06 324 THR A CA 1
ATOM 2595 C C . THR A 1 324 ? 21.112 -1.112 -6.830 1.00 88.06 324 THR A C 1
ATOM 2597 O O . THR A 1 324 ? 21.787 -1.651 -5.950 1.00 88.06 324 THR A O 1
ATOM 2600 N N . ASP A 1 325 ? 19.821 -0.823 -6.710 1.00 88.94 325 ASP A N 1
ATOM 2601 C CA . ASP A 1 325 ? 18.982 -1.153 -5.571 1.00 88.94 325 ASP A CA 1
ATOM 2602 C C . ASP A 1 325 ? 17.594 -1.592 -6.059 1.00 88.94 325 ASP A C 1
ATOM 2604 O O . ASP A 1 325 ? 17.300 -1.610 -7.259 1.00 88.94 325 ASP A O 1
ATOM 2608 N N . ASP A 1 326 ? 16.752 -1.969 -5.115 1.00 91.62 326 ASP A N 1
ATOM 2609 C CA . ASP A 1 326 ? 15.415 -2.484 -5.337 1.00 91.62 326 ASP A CA 1
ATOM 2610 C C . ASP A 1 326 ? 14.531 -1.548 -6.173 1.00 91.62 326 ASP A C 1
ATOM 2612 O O . ASP A 1 326 ? 14.335 -0.374 -5.852 1.00 91.62 326 ASP A O 1
ATOM 2616 N N . ILE A 1 327 ? 13.928 -2.098 -7.227 1.00 95.44 327 ILE A N 1
ATOM 2617 C CA . ILE A 1 327 ? 12.892 -1.423 -8.006 1.00 95.44 327 ILE A CA 1
ATOM 2618 C C . ILE A 1 327 ? 11.602 -1.422 -7.178 1.00 95.44 327 ILE A C 1
ATOM 2620 O O . ILE A 1 327 ? 11.171 -2.474 -6.692 1.00 95.44 327 ILE A O 1
ATOM 2624 N N . ILE A 1 328 ? 10.996 -0.242 -7.035 1.00 93.25 328 ILE A N 1
ATOM 2625 C CA . ILE A 1 328 ? 9.778 -0.008 -6.239 1.00 93.25 328 ILE A CA 1
ATOM 2626 C C . ILE A 1 328 ? 8.632 0.615 -7.041 1.00 93.25 328 ILE A C 1
ATOM 2628 O O . ILE A 1 328 ? 7.515 0.714 -6.543 1.00 93.25 328 ILE A O 1
ATOM 2632 N N . SER A 1 329 ? 8.895 1.049 -8.273 1.00 95.00 329 SER A N 1
ATOM 2633 C CA . SER A 1 329 ? 7.875 1.588 -9.166 1.00 95.00 329 SER A CA 1
ATOM 2634 C C . SER A 1 329 ? 8.104 1.137 -10.599 1.00 95.00 329 SER A C 1
ATOM 2636 O O . SER A 1 329 ? 9.241 0.998 -11.061 1.00 95.00 329 SER A O 1
ATOM 2638 N N . PHE A 1 330 ? 6.998 0.908 -11.303 1.00 97.00 330 PHE A N 1
ATOM 2639 C CA . PHE A 1 330 ? 6.998 0.379 -12.655 1.00 97.00 330 PHE A CA 1
ATOM 2640 C C . PHE A 1 330 ? 5.837 0.942 -13.472 1.00 97.00 330 PHE A C 1
ATOM 2642 O O . PHE A 1 330 ? 4.730 1.120 -12.965 1.00 97.00 330 PHE A O 1
ATOM 2649 N N . ASP A 1 331 ? 6.086 1.177 -14.757 1.00 96.69 331 ASP A N 1
ATOM 2650 C CA . ASP A 1 331 ? 5.034 1.364 -15.746 1.00 96.69 331 ASP A CA 1
ATOM 2651 C C . ASP A 1 331 ? 5.474 0.862 -17.123 1.00 96.69 331 ASP A C 1
ATOM 2653 O O . ASP A 1 331 ? 6.665 0.823 -17.431 1.00 96.69 331 ASP A O 1
ATOM 2657 N N . ALA A 1 332 ? 4.512 0.520 -17.977 1.00 95.62 332 ALA A N 1
ATOM 2658 C CA . ALA A 1 332 ? 4.752 0.227 -19.385 1.00 95.62 332 ALA A CA 1
ATOM 2659 C C . ALA A 1 332 ? 3.961 1.202 -20.253 1.00 95.62 332 ALA A C 1
ATOM 2661 O O . ALA A 1 332 ? 2.847 1.604 -19.912 1.00 95.62 332 ALA A O 1
ATOM 2662 N N . ASN A 1 333 ? 4.536 1.592 -21.386 1.00 94.38 333 ASN A N 1
ATOM 2663 C CA . ASN A 1 333 ? 3.856 2.489 -22.306 1.00 94.38 333 ASN A CA 1
ATOM 2664 C C . ASN A 1 333 ? 2.661 1.789 -22.984 1.00 94.38 333 ASN A C 1
ATOM 2666 O O . ASN A 1 333 ? 2.565 0.565 -22.990 1.00 94.38 333 ASN A O 1
ATOM 2670 N N . THR A 1 334 ? 1.763 2.554 -23.611 1.00 90.56 334 THR A N 1
ATOM 2671 C CA . THR A 1 334 ? 0.512 2.030 -24.200 1.00 90.56 334 THR A CA 1
ATOM 2672 C C . THR A 1 334 ? 0.727 0.890 -25.204 1.00 90.56 334 THR A C 1
ATOM 2674 O O . THR A 1 334 ? -0.135 0.032 -25.359 1.00 90.56 334 THR A O 1
ATOM 2677 N N . THR A 1 335 ? 1.869 0.872 -25.899 1.00 89.88 335 THR A N 1
ATOM 2678 C CA . THR A 1 335 ? 2.214 -0.176 -26.871 1.00 89.88 335 THR A CA 1
ATOM 2679 C C . THR A 1 335 ? 2.968 -1.356 -26.257 1.00 89.88 335 THR A C 1
ATOM 2681 O O . THR A 1 335 ? 3.236 -2.314 -26.969 1.00 89.88 335 THR A O 1
ATOM 2684 N N . GLY A 1 336 ? 3.360 -1.305 -24.981 1.00 91.12 336 GLY A N 1
ATOM 2685 C CA . GLY A 1 336 ? 4.118 -2.366 -24.307 1.00 91.12 336 GLY A CA 1
ATOM 2686 C C . GLY A 1 336 ? 5.540 -2.579 -24.848 1.00 91.12 336 GLY A C 1
ATOM 2687 O O . GLY A 1 336 ? 6.128 -3.640 -24.640 1.00 91.12 336 GLY A O 1
ATOM 2688 N N . THR A 1 337 ? 6.087 -1.600 -25.574 1.00 94.19 337 THR A N 1
ATOM 2689 C CA . THR A 1 337 ? 7.437 -1.642 -26.176 1.00 94.19 337 THR A CA 1
ATOM 2690 C C . THR A 1 337 ? 8.494 -0.976 -25.299 1.00 94.19 337 THR A C 1
ATOM 2692 O O . THR A 1 337 ? 9.689 -1.215 -25.465 1.00 94.19 337 THR A O 1
ATOM 2695 N N . LEU A 1 338 ? 8.059 -0.090 -24.400 1.00 95.69 338 LEU A N 1
ATOM 2696 C CA . LEU A 1 338 ? 8.904 0.602 -23.438 1.00 95.69 338 LEU A CA 1
ATOM 2697 C C . LEU A 1 338 ? 8.389 0.335 -22.029 1.00 95.69 338 LEU A C 1
ATOM 2699 O O . LEU A 1 338 ? 7.183 0.390 -21.782 1.00 95.69 338 LEU A O 1
ATOM 2703 N N . ALA A 1 339 ? 9.321 0.119 -21.114 1.00 97.12 339 ALA A N 1
ATOM 2704 C CA . ALA A 1 339 ? 9.063 0.041 -19.689 1.00 97.12 339 ALA A CA 1
ATOM 2705 C C . ALA A 1 339 ? 9.864 1.124 -18.960 1.00 97.12 339 ALA A C 1
ATOM 2707 O O . ALA A 1 339 ? 10.944 1.522 -19.402 1.00 97.12 339 ALA A O 1
ATOM 2708 N N . ALA A 1 340 ? 9.299 1.631 -17.871 1.00 97.38 340 ALA A N 1
ATOM 2709 C CA . ALA A 1 340 ? 9.925 2.579 -16.970 1.00 97.38 340 ALA A CA 1
ATOM 2710 C C . ALA A 1 340 ? 10.001 1.960 -15.580 1.00 97.38 340 ALA A C 1
ATOM 2712 O O . ALA A 1 340 ? 9.011 1.419 -15.091 1.00 97.38 340 ALA A O 1
ATOM 2713 N N . THR A 1 341 ? 11.163 2.059 -14.946 1.00 97.75 341 THR A N 1
ATOM 2714 C CA . THR A 1 341 ? 11.411 1.512 -13.608 1.00 97.75 341 THR A CA 1
ATOM 2715 C C . THR A 1 341 ? 12.118 2.536 -12.732 1.00 97.75 341 THR A C 1
ATOM 2717 O O . THR A 1 341 ? 13.022 3.241 -13.194 1.00 97.75 341 THR A O 1
ATOM 2720 N N . GLY A 1 342 ? 11.699 2.630 -11.470 1.00 96.25 342 GLY A N 1
ATOM 2721 C CA . GLY A 1 342 ? 12.293 3.500 -10.456 1.00 96.25 342 GLY A CA 1
ATOM 2722 C C . GLY A 1 342 ? 12.773 2.703 -9.246 1.00 96.25 342 GLY A C 1
ATOM 2723 O O . GLY A 1 342 ? 12.039 1.859 -8.730 1.00 96.25 342 GLY A O 1
ATOM 2724 N N . GLU A 1 343 ? 14.002 2.965 -8.798 1.00 93.50 343 GLU A N 1
ATOM 2725 C CA . GLU A 1 343 ? 14.574 2.313 -7.608 1.00 93.50 343 GLU A CA 1
ATOM 2726 C C . GLU A 1 343 ? 14.352 3.102 -6.309 1.00 93.50 343 GLU A C 1
ATOM 2728 O O . GLU A 1 343 ? 14.012 4.293 -6.303 1.00 93.50 343 GLU A O 1
ATOM 2733 N N . ILE A 1 344 ? 14.563 2.408 -5.196 1.00 89.56 344 ILE A N 1
ATOM 2734 C CA . ILE A 1 344 ? 14.745 2.977 -3.864 1.00 89.56 344 ILE A CA 1
ATOM 2735 C C . ILE A 1 344 ? 16.196 3.448 -3.675 1.00 89.56 344 ILE A C 1
ATOM 2737 O O . ILE A 1 344 ? 17.098 3.040 -4.402 1.00 89.56 344 ILE A O 1
ATOM 2741 N N . GLY A 1 345 ? 16.424 4.333 -2.705 1.00 83.75 345 GLY A N 1
ATOM 2742 C CA . GLY A 1 345 ? 17.770 4.736 -2.291 1.00 83.75 345 GLY A CA 1
ATOM 2743 C C . GLY A 1 345 ? 17.926 6.245 -2.165 1.00 83.75 345 GLY A C 1
ATOM 2744 O O . GLY A 1 345 ? 17.030 7.031 -2.499 1.00 83.75 345 GLY A O 1
ATOM 2745 N N . ARG A 1 346 ? 19.083 6.696 -1.672 1.00 81.81 346 ARG A N 1
ATOM 2746 C CA . ARG A 1 346 ? 19.320 8.129 -1.415 1.00 81.81 346 ARG A CA 1
ATOM 2747 C C . ARG A 1 346 ? 19.290 8.972 -2.688 1.00 81.81 346 ARG A C 1
ATOM 2749 O O . ARG A 1 346 ? 18.735 10.074 -2.679 1.00 81.81 346 ARG A O 1
ATOM 2756 N N . THR A 1 347 ? 19.880 8.456 -3.763 1.00 86.88 347 THR A N 1
ATOM 2757 C CA . THR A 1 347 ? 19.879 9.063 -5.103 1.00 86.88 347 THR A CA 1
ATOM 2758 C C . THR A 1 347 ? 19.386 8.038 -6.125 1.00 86.88 347 THR A C 1
ATOM 2760 O O . THR A 1 347 ? 20.214 7.438 -6.821 1.00 86.88 347 THR A O 1
ATOM 2763 N N . PRO A 1 348 ? 18.068 7.809 -6.203 1.00 90.44 348 PRO A N 1
ATOM 2764 C CA . PRO A 1 348 ? 17.521 6.729 -6.998 1.00 90.44 348 PRO A CA 1
ATOM 2765 C C . PRO A 1 348 ? 17.618 7.024 -8.500 1.00 90.44 348 PRO A C 1
ATOM 2767 O O . PRO A 1 348 ? 17.611 8.178 -8.952 1.00 90.44 348 PRO A O 1
ATOM 2770 N N . LEU A 1 349 ? 17.719 5.947 -9.265 1.00 92.62 349 LEU A N 1
ATOM 2771 C CA . LEU A 1 349 ? 17.695 5.885 -10.716 1.00 92.62 349 LEU A CA 1
ATOM 2772 C C . LEU A 1 349 ? 16.273 5.636 -11.249 1.00 92.62 349 LEU A C 1
ATOM 2774 O O . LEU A 1 349 ? 15.621 4.659 -10.884 1.00 92.62 349 LEU A O 1
ATOM 2778 N N . LEU A 1 350 ? 15.833 6.481 -12.183 1.00 96.12 350 LEU A N 1
ATOM 2779 C CA . LEU A 1 350 ? 14.709 6.196 -13.079 1.00 96.12 350 LEU A CA 1
ATOM 2780 C C . LEU A 1 350 ? 15.277 5.771 -14.429 1.00 96.12 350 LEU A C 1
ATOM 2782 O O . LEU A 1 350 ? 16.067 6.513 -15.019 1.00 96.12 350 LEU A O 1
ATOM 2786 N N . THR A 1 351 ? 14.870 4.624 -14.956 1.00 96.31 351 THR A N 1
ATOM 2787 C CA . THR A 1 351 ? 15.241 4.217 -16.316 1.00 96.31 351 THR A CA 1
ATOM 2788 C C . THR A 1 351 ? 14.018 4.031 -17.197 1.00 96.31 351 THR A C 1
ATOM 2790 O O . THR A 1 351 ? 12.931 3.722 -16.720 1.00 96.31 351 THR A O 1
ATOM 2793 N N . VAL A 1 352 ? 14.209 4.251 -18.495 1.00 96.81 352 VAL A N 1
ATOM 2794 C CA . VAL A 1 352 ? 13.283 3.864 -19.558 1.00 96.81 352 VAL A CA 1
ATOM 2795 C C . VAL A 1 352 ? 14.046 2.929 -20.478 1.00 96.81 352 VAL A C 1
ATOM 2797 O O . VAL A 1 352 ? 15.124 3.290 -20.958 1.00 96.81 352 VAL A O 1
ATOM 2800 N N . TRP A 1 353 ? 13.505 1.748 -20.731 1.00 96.88 353 TRP A N 1
ATOM 2801 C CA . TRP A 1 353 ? 14.180 0.682 -21.463 1.00 96.88 353 TRP A CA 1
ATOM 2802 C C . TRP A 1 353 ? 13.236 -0.030 -22.430 1.00 96.88 353 TRP A C 1
ATOM 2804 O O . TRP A 1 353 ? 12.011 0.072 -22.329 1.00 96.88 353 TRP A O 1
ATOM 2814 N N . ASN A 1 354 ? 13.820 -0.694 -23.423 1.00 96.00 354 ASN A N 1
ATOM 2815 C CA . ASN A 1 354 ? 13.092 -1.400 -24.470 1.00 96.00 354 ASN A CA 1
ATOM 2816 C C . ASN A 1 354 ? 12.787 -2.845 -24.042 1.00 96.00 354 ASN A C 1
ATOM 2818 O O . ASN A 1 354 ? 13.703 -3.597 -23.717 1.00 96.00 354 ASN A O 1
ATOM 2822 N N . THR A 1 355 ? 11.515 -3.249 -24.079 1.00 95.56 355 THR A N 1
ATOM 2823 C CA . THR A 1 355 ? 11.068 -4.581 -23.620 1.00 95.56 355 THR A CA 1
ATOM 2824 C C . THR A 1 355 ? 11.480 -5.731 -24.551 1.00 95.56 355 THR A C 1
ATOM 2826 O O . THR A 1 355 ? 11.536 -6.895 -24.140 1.00 95.56 355 THR A O 1
ATOM 2829 N N . ASP A 1 356 ? 11.817 -5.42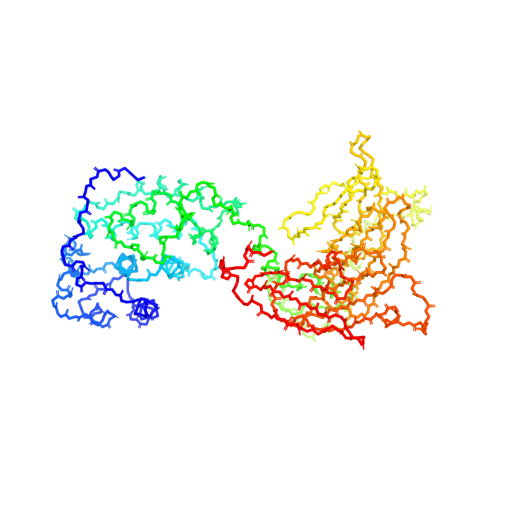1 -25.802 1.00 93.94 356 ASP A N 1
ATOM 2830 C CA . ASP A 1 356 ? 12.295 -6.390 -26.782 1.00 93.94 356 ASP A CA 1
ATOM 2831 C C . ASP A 1 356 ? 13.806 -6.595 -26.700 1.00 93.94 356 ASP A C 1
ATOM 2833 O O . ASP A 1 356 ? 14.253 -7.740 -26.629 1.00 93.94 356 ASP A O 1
ATOM 2837 N N . THR A 1 357 ? 14.579 -5.505 -26.725 1.00 94.50 357 THR A N 1
ATOM 2838 C CA . THR A 1 357 ? 16.048 -5.568 -26.807 1.00 94.50 357 THR A CA 1
ATOM 2839 C C . THR A 1 357 ? 16.747 -5.549 -25.454 1.00 94.50 357 THR A C 1
ATOM 2841 O O . THR A 1 357 ? 17.925 -5.876 -25.395 1.00 94.50 357 THR A O 1
ATOM 2844 N N . MET A 1 358 ? 16.041 -5.188 -24.377 1.00 94.75 358 MET A N 1
ATOM 2845 C CA . MET A 1 358 ? 16.616 -4.919 -23.051 1.00 94.75 358 MET A CA 1
ATOM 2846 C C . MET A 1 358 ? 17.617 -3.756 -23.026 1.00 94.75 358 MET A C 1
ATOM 2848 O O . MET A 1 358 ? 18.380 -3.605 -22.075 1.00 94.75 358 MET A O 1
ATOM 2852 N N . ASP A 1 359 ? 17.599 -2.885 -24.037 1.00 94.56 359 ASP A N 1
ATOM 2853 C CA . ASP A 1 359 ? 18.473 -1.715 -24.060 1.00 94.56 359 ASP A CA 1
ATOM 2854 C C . ASP A 1 359 ? 17.909 -0.573 -23.211 1.00 94.56 359 ASP A C 1
ATOM 2856 O O . ASP A 1 359 ? 16.720 -0.238 -23.270 1.00 94.56 359 ASP A O 1
ATOM 2860 N N . CYS A 1 360 ? 18.795 0.099 -22.477 1.00 94.50 360 CYS A N 1
ATOM 2861 C CA . CYS A 1 360 ? 18.468 1.337 -21.780 1.00 94.50 360 CYS A CA 1
ATOM 2862 C C . CYS A 1 360 ? 18.313 2.485 -22.792 1.00 94.50 360 CYS A C 1
ATOM 2864 O O . CYS A 1 360 ? 19.275 2.894 -23.445 1.00 94.50 360 CYS A O 1
ATOM 2866 N N . VAL A 1 361 ? 17.102 3.034 -22.905 1.00 93.19 361 VAL A N 1
ATOM 2867 C CA . VAL A 1 361 ? 16.784 4.171 -23.784 1.00 93.19 361 VAL A CA 1
ATOM 2868 C C . VAL A 1 361 ? 17.150 5.489 -23.104 1.00 93.19 361 VAL A C 1
ATOM 2870 O O . VAL A 1 361 ? 17.748 6.373 -23.728 1.00 93.19 361 VAL A O 1
ATOM 2873 N N . LYS A 1 362 ? 16.795 5.635 -21.821 1.00 92.50 362 LYS A N 1
ATOM 2874 C CA . LYS A 1 362 ? 17.137 6.792 -20.983 1.00 92.50 362 LYS A CA 1
ATOM 2875 C C . LYS A 1 362 ? 17.363 6.386 -19.535 1.00 92.50 362 LYS A C 1
ATOM 2877 O O . LYS A 1 362 ? 16.677 5.522 -19.005 1.00 92.50 362 LYS A O 1
ATOM 2882 N N . SER A 1 363 ? 18.270 7.104 -18.885 1.00 92.38 363 SER A N 1
ATOM 2883 C CA . SER A 1 363 ? 18.559 7.001 -17.459 1.00 92.38 363 SER A CA 1
ATOM 2884 C C . SER A 1 363 ? 18.535 8.394 -16.835 1.00 92.38 363 SER A C 1
ATOM 2886 O O . SER A 1 363 ? 19.265 9.281 -17.287 1.00 92.38 363 SER A O 1
ATOM 2888 N N . PHE A 1 364 ? 17.735 8.585 -15.794 1.00 92.12 364 PHE A N 1
ATOM 2889 C CA . PHE A 1 364 ? 17.608 9.840 -15.062 1.00 92.12 364 PHE A CA 1
ATOM 2890 C C . PHE A 1 364 ? 18.027 9.617 -13.609 1.00 92.12 364 PHE A C 1
ATOM 2892 O O . PHE A 1 364 ? 17.480 8.759 -12.919 1.00 92.12 364 PHE A O 1
ATOM 2899 N N . LYS A 1 365 ? 19.013 10.386 -13.139 1.00 89.44 365 LYS A N 1
ATOM 2900 C CA . LYS A 1 365 ? 19.549 10.291 -11.775 1.00 89.44 365 LYS A CA 1
ATOM 2901 C C . LYS A 1 365 ? 19.862 11.680 -11.226 1.00 89.44 365 LYS A C 1
ATOM 2903 O O . LYS A 1 365 ? 20.296 12.562 -11.965 1.00 89.44 365 LYS A O 1
ATOM 2908 N N . GLY A 1 366 ? 19.674 11.855 -9.918 1.00 82.94 366 GLY A N 1
ATOM 2909 C CA . GLY A 1 366 ? 20.163 13.022 -9.172 1.00 82.94 366 GLY A CA 1
ATOM 2910 C C . GLY A 1 366 ? 19.138 14.110 -8.839 1.00 82.94 366 GLY A C 1
ATOM 2911 O O . GLY A 1 366 ? 19.527 15.091 -8.211 1.00 82.94 366 GLY A O 1
ATOM 2912 N N . ILE A 1 367 ? 17.863 13.962 -9.221 1.00 87.75 367 ILE A N 1
ATOM 2913 C CA . ILE A 1 367 ? 16.789 14.876 -8.779 1.00 87.75 367 ILE A CA 1
ATOM 2914 C C . ILE A 1 367 ? 15.987 14.271 -7.626 1.00 87.75 367 ILE A C 1
ATOM 2916 O O . ILE A 1 367 ? 15.864 14.899 -6.575 1.00 87.75 367 ILE A O 1
ATOM 2920 N N . PHE A 1 368 ? 15.462 13.061 -7.819 1.00 90.06 368 PHE A N 1
ATOM 2921 C CA . PHE A 1 368 ? 14.717 12.342 -6.790 1.00 90.06 368 PHE A CA 1
ATOM 2922 C C . PHE A 1 368 ? 15.590 12.035 -5.569 1.00 90.06 368 PHE A C 1
ATOM 2924 O O . PHE A 1 368 ? 16.819 11.944 -5.664 1.00 90.06 368 PHE A O 1
ATOM 2931 N N . LYS A 1 369 ? 14.940 11.868 -4.417 1.00 86.62 369 LYS A N 1
ATOM 2932 C CA . LYS A 1 369 ? 15.571 11.526 -3.138 1.00 86.62 369 LYS A CA 1
ATOM 2933 C C . LYS A 1 369 ? 14.746 10.461 -2.433 1.00 86.62 369 LYS A C 1
ATOM 2935 O O . LYS A 1 369 ? 13.527 10.456 -2.577 1.00 86.62 369 LYS A O 1
ATOM 2940 N N . LYS A 1 370 ? 15.410 9.617 -1.641 1.00 85.06 370 LYS A N 1
ATOM 2941 C CA . LYS A 1 370 ? 14.827 8.524 -0.834 1.00 85.06 370 LYS A CA 1
ATOM 2942 C C . LYS A 1 370 ? 14.134 7.406 -1.640 1.00 85.06 370 LYS A C 1
ATOM 2944 O O . LYS A 1 370 ? 14.021 6.300 -1.138 1.00 85.06 370 LYS A O 1
ATOM 2949 N N . GLY A 1 371 ? 13.720 7.643 -2.878 1.00 89.62 371 GLY A N 1
ATOM 2950 C CA . GLY A 1 371 ? 13.121 6.641 -3.755 1.00 89.62 371 GLY A CA 1
ATOM 2951 C C . GLY A 1 371 ? 12.221 7.294 -4.795 1.00 89.62 371 GLY A C 1
ATOM 2952 O O . GLY A 1 371 ? 11.991 8.507 -4.754 1.00 89.62 371 GLY A O 1
ATOM 2953 N N . ILE A 1 372 ? 11.737 6.489 -5.735 1.00 94.38 372 ILE A N 1
ATOM 2954 C CA . ILE A 1 372 ? 10.747 6.892 -6.736 1.00 94.38 372 ILE A CA 1
ATOM 2955 C C . ILE A 1 372 ? 9.506 6.029 -6.529 1.00 94.38 372 ILE A C 1
ATOM 2957 O O . ILE A 1 372 ? 9.492 4.870 -6.935 1.00 94.38 372 ILE A O 1
ATOM 2961 N N . SER A 1 373 ? 8.480 6.574 -5.877 1.00 92.19 373 SER A N 1
ATOM 2962 C CA . SER A 1 373 ? 7.301 5.814 -5.446 1.00 92.19 373 SER A CA 1
ATOM 2963 C C . SER A 1 373 ? 6.392 5.413 -6.600 1.00 92.19 373 SER A C 1
ATOM 2965 O O . SER A 1 373 ? 5.796 4.343 -6.567 1.00 92.19 373 SER A O 1
ATOM 2967 N N . ASN A 1 374 ? 6.275 6.260 -7.623 1.00 94.31 374 ASN A N 1
ATOM 2968 C CA . ASN A 1 374 ? 5.386 6.034 -8.757 1.00 94.31 374 ASN A CA 1
ATOM 2969 C C . ASN A 1 374 ? 6.042 6.537 -10.036 1.00 94.31 374 ASN A C 1
ATOM 2971 O O . ASN A 1 374 ? 6.691 7.585 -10.030 1.00 94.31 374 ASN A O 1
ATOM 2975 N N . VAL A 1 375 ? 5.814 5.828 -11.138 1.00 96.38 375 VAL A N 1
ATOM 2976 C CA . VAL A 1 375 ? 6.209 6.243 -12.486 1.00 96.38 375 VAL A CA 1
ATOM 2977 C C . VAL A 1 375 ? 5.029 6.088 -13.436 1.00 96.38 375 VAL A C 1
ATOM 2979 O O . VAL A 1 375 ? 4.184 5.222 -13.231 1.00 96.38 375 VAL A O 1
ATOM 2982 N N . ALA A 1 376 ? 4.945 6.946 -14.452 1.00 96.69 376 ALA A N 1
ATOM 2983 C CA . ALA A 1 376 ? 3.874 6.880 -15.442 1.00 96.69 376 ALA A CA 1
ATOM 2984 C C . ALA A 1 376 ? 4.322 7.396 -16.810 1.00 96.69 376 ALA A C 1
ATOM 2986 O O . ALA A 1 376 ? 4.952 8.455 -16.900 1.00 96.69 376 ALA A O 1
ATOM 2987 N N . PHE A 1 377 ? 3.944 6.702 -17.882 1.00 96.25 377 PHE A N 1
ATOM 2988 C CA . PHE A 1 377 ? 4.103 7.207 -19.247 1.00 96.25 377 PHE A CA 1
ATOM 2989 C C . PHE A 1 377 ? 2.977 8.160 -19.650 1.00 96.25 377 PHE A C 1
ATOM 2991 O O . PHE A 1 377 ? 1.817 7.985 -19.271 1.00 96.25 377 PHE A O 1
ATOM 2998 N N . SER A 1 378 ? 3.308 9.147 -20.486 1.00 95.06 378 SER A N 1
ATOM 2999 C CA . SER A 1 378 ? 2.287 9.902 -21.212 1.00 95.06 378 SER A CA 1
ATOM 3000 C C . SER A 1 378 ? 1.605 9.025 -22.277 1.00 95.06 378 SER A C 1
ATOM 3002 O O . SER A 1 378 ? 2.241 8.110 -22.809 1.00 95.06 378 SER A O 1
ATOM 3004 N N . PRO A 1 379 ? 0.341 9.308 -22.654 1.00 92.75 379 PRO A N 1
ATOM 3005 C CA . PRO A 1 379 ? -0.398 8.538 -23.660 1.00 92.75 379 PRO A CA 1
ATOM 3006 C C . PRO A 1 379 ? 0.345 8.362 -24.989 1.00 92.75 379 PRO A C 1
ATOM 3008 O O . PRO A 1 379 ? 0.266 7.308 -25.618 1.00 92.75 379 PRO A O 1
ATOM 3011 N N . ASP A 1 380 ? 1.097 9.386 -25.400 1.00 91.19 380 ASP A N 1
ATOM 3012 C CA . ASP A 1 380 ? 1.907 9.398 -26.621 1.00 91.19 380 ASP A CA 1
ATOM 3013 C C . ASP A 1 380 ? 3.321 8.809 -26.453 1.00 91.19 380 ASP A C 1
ATOM 3015 O O . ASP A 1 380 ? 4.110 8.830 -27.395 1.00 91.19 380 ASP A O 1
ATOM 3019 N N . SER A 1 381 ? 3.664 8.301 -25.264 1.00 92.06 381 SER A N 1
ATOM 3020 C CA . SER A 1 381 ? 4.998 7.789 -24.911 1.00 92.06 381 SER A CA 1
ATOM 3021 C C . SER A 1 381 ? 6.145 8.796 -25.108 1.00 92.06 381 SER A C 1
ATOM 3023 O O . SER A 1 381 ? 7.303 8.397 -25.219 1.00 92.06 381 SER A O 1
ATOM 3025 N N . SER A 1 382 ? 5.859 10.102 -25.170 1.00 91.88 382 SER A N 1
ATOM 3026 C CA . SER A 1 382 ? 6.883 11.148 -25.317 1.00 91.88 382 SER A CA 1
ATOM 3027 C C . SER A 1 382 ? 7.515 11.563 -23.987 1.00 91.88 382 SER A C 1
ATOM 3029 O O . SER A 1 382 ? 8.647 12.062 -23.968 1.00 91.88 382 SER A O 1
ATOM 3031 N N . LYS A 1 383 ? 6.794 11.365 -22.878 1.00 94.12 383 LYS A N 1
ATOM 3032 C CA . LYS A 1 383 ? 7.189 11.774 -21.530 1.00 94.12 383 LYS A CA 1
ATOM 3033 C C . LYS A 1 383 ? 7.036 10.631 -20.537 1.00 94.12 383 LYS A C 1
ATOM 3035 O O . LYS A 1 383 ? 6.215 9.732 -20.717 1.00 94.12 383 LYS A O 1
ATOM 3040 N N . VAL A 1 384 ? 7.807 10.725 -19.462 1.00 95.69 384 VAL A N 1
ATOM 3041 C CA . VAL A 1 384 ? 7.668 9.889 -18.270 1.00 95.69 384 VAL A CA 1
ATOM 3042 C C . VAL A 1 384 ? 7.638 10.791 -17.041 1.00 95.69 384 VAL A C 1
ATOM 3044 O O . VAL A 1 384 ? 8.461 11.698 -16.917 1.00 95.69 384 VAL A O 1
ATOM 3047 N N . ALA A 1 385 ? 6.671 10.584 -16.157 1.00 96.25 385 ALA A N 1
ATOM 3048 C CA . ALA A 1 385 ? 6.601 11.252 -14.864 1.00 96.25 385 ALA A CA 1
ATOM 3049 C C . ALA A 1 385 ? 7.079 10.309 -13.764 1.00 96.25 385 ALA A C 1
ATOM 3051 O O . ALA A 1 385 ? 6.856 9.103 -13.853 1.00 96.25 385 ALA A O 1
ATOM 3052 N N . GLY A 1 386 ? 7.693 10.867 -12.724 1.00 95.88 386 GLY A N 1
ATOM 3053 C CA . GLY A 1 386 ? 7.999 10.165 -11.483 1.00 95.88 386 GLY A CA 1
ATOM 3054 C C . GLY A 1 386 ? 7.628 11.004 -10.261 1.00 95.88 386 GLY A C 1
ATOM 3055 O O . GLY A 1 386 ? 7.760 12.232 -10.301 1.00 95.88 386 GLY A O 1
ATOM 3056 N N . ILE A 1 387 ? 7.183 10.340 -9.194 1.00 94.69 387 ILE A N 1
ATOM 3057 C CA . ILE A 1 387 ? 6.978 10.926 -7.860 1.00 94.69 387 ILE A CA 1
ATOM 3058 C C . ILE A 1 387 ? 8.096 10.432 -6.941 1.00 94.69 387 ILE A C 1
ATOM 3060 O O . ILE A 1 387 ? 8.360 9.233 -6.869 1.00 94.69 387 ILE A O 1
ATOM 3064 N N . GLY A 1 388 ? 8.774 11.356 -6.264 1.00 91.62 388 GLY A N 1
ATOM 3065 C CA . GLY A 1 388 ? 9.797 11.049 -5.270 1.00 91.62 388 GLY A CA 1
ATOM 3066 C C . GLY A 1 388 ? 9.212 10.691 -3.905 1.00 91.62 388 GLY A C 1
ATOM 3067 O O . GLY A 1 388 ? 8.115 11.110 -3.545 1.00 91.62 388 GLY A O 1
ATOM 3068 N N . SER A 1 389 ? 9.983 9.957 -3.109 1.00 86.94 389 SER A N 1
ATOM 3069 C CA . SER A 1 389 ? 9.650 9.620 -1.715 1.00 86.94 389 SER A CA 1
ATOM 3070 C C . SER A 1 389 ? 10.247 10.612 -0.701 1.00 86.94 389 SER A C 1
ATOM 3072 O O . SER A 1 389 ? 10.568 10.248 0.431 1.00 86.94 389 SER A O 1
ATOM 3074 N N . ASP A 1 390 ? 10.469 11.864 -1.107 1.00 85.06 390 ASP A N 1
ATOM 3075 C CA . ASP A 1 390 ? 10.888 12.954 -0.224 1.00 85.06 390 ASP A CA 1
ATOM 3076 C C . ASP A 1 390 ? 9.702 13.574 0.535 1.00 85.06 390 ASP A C 1
ATOM 3078 O O . ASP A 1 390 ? 8.549 13.305 0.229 1.00 85.06 390 ASP A O 1
ATOM 3082 N N . GLU A 1 391 ? 9.984 14.425 1.527 1.00 82.94 391 GLU A N 1
ATOM 3083 C CA . GLU A 1 391 ? 8.977 14.977 2.459 1.00 82.94 391 GLU A CA 1
ATOM 3084 C C . GLU A 1 391 ? 7.827 15.740 1.787 1.00 82.94 391 GLU A C 1
ATOM 3086 O O . GLU A 1 391 ? 6.769 15.894 2.383 1.00 82.94 391 GLU A O 1
ATOM 3091 N N . GLU A 1 392 ? 8.041 16.248 0.573 1.00 83.69 392 GLU A N 1
ATOM 3092 C CA . GLU A 1 392 ? 7.061 17.028 -0.191 1.00 83.69 392 GLU A CA 1
ATOM 3093 C C . GLU A 1 392 ? 6.652 16.336 -1.505 1.00 83.69 392 GLU A C 1
ATOM 3095 O O . GLU A 1 392 ? 6.046 16.982 -2.370 1.00 83.69 392 GLU A O 1
ATOM 3100 N N . HIS A 1 393 ? 7.017 15.057 -1.668 1.00 87.25 393 HIS A N 1
ATOM 3101 C CA . HIS A 1 393 ? 6.765 14.230 -2.849 1.00 87.25 393 HIS A CA 1
ATOM 3102 C C . HIS A 1 393 ? 6.992 14.988 -4.162 1.00 87.25 393 HIS A C 1
ATOM 3104 O O . HIS A 1 393 ? 6.057 15.426 -4.845 1.00 87.25 393 HIS A O 1
ATOM 3110 N N . CYS A 1 394 ? 8.261 15.197 -4.512 1.00 91.62 394 CYS A N 1
ATOM 3111 C CA . CYS A 1 394 ? 8.629 15.914 -5.723 1.00 91.62 394 CYS A CA 1
ATOM 3112 C C . CYS A 1 394 ? 8.116 15.186 -6.973 1.00 91.62 394 CYS A C 1
ATOM 3114 O O . CYS A 1 394 ? 8.302 13.982 -7.139 1.00 91.62 394 CYS A O 1
ATOM 3116 N N . VAL A 1 395 ? 7.484 15.933 -7.875 1.00 94.38 395 VAL A N 1
ATOM 3117 C CA . VAL A 1 395 ? 6.962 15.408 -9.140 1.00 94.38 395 VAL A CA 1
ATOM 3118 C C . VAL A 1 395 ? 7.828 15.935 -10.259 1.00 94.38 395 VAL A C 1
ATOM 3120 O O . VAL A 1 395 ? 7.930 17.151 -10.439 1.00 94.38 395 VAL A O 1
ATOM 3123 N N . ILE A 1 396 ? 8.442 15.036 -11.020 1.00 94.94 396 ILE A N 1
ATOM 3124 C CA . ILE A 1 396 ? 9.300 15.399 -12.147 1.00 94.94 396 ILE A CA 1
ATOM 3125 C C . ILE A 1 396 ? 8.778 14.728 -13.406 1.00 94.94 396 ILE A C 1
ATOM 3127 O O . ILE A 1 396 ? 8.552 13.521 -13.430 1.00 94.94 396 ILE A O 1
ATOM 3131 N N . VAL A 1 397 ? 8.617 15.518 -14.463 1.00 95.06 397 VAL A N 1
ATOM 3132 C CA . VAL A 1 397 ? 8.242 15.044 -15.793 1.00 95.06 397 VAL A CA 1
ATOM 3133 C C . VAL A 1 397 ? 9.454 15.174 -16.698 1.00 95.06 397 VAL A C 1
ATOM 3135 O O . VAL A 1 397 ? 9.967 16.277 -16.898 1.00 95.06 397 VAL A O 1
ATOM 3138 N N . TYR A 1 398 ? 9.897 14.058 -17.261 1.00 94.19 398 TYR A N 1
ATOM 3139 C CA . TYR A 1 398 ? 10.999 13.983 -18.209 1.00 94.19 398 TYR A CA 1
ATOM 3140 C C . TYR A 1 398 ? 10.493 13.794 -19.632 1.00 94.19 398 TYR A C 1
ATOM 3142 O O . TYR A 1 398 ? 9.500 13.112 -19.875 1.00 94.19 398 TYR A O 1
ATOM 3150 N N . GLU A 1 399 ? 11.222 14.356 -20.588 1.00 92.56 399 GLU A N 1
ATOM 3151 C CA . GLU A 1 399 ? 11.024 14.112 -22.012 1.00 92.56 399 GLU A CA 1
ATOM 3152 C C . GLU A 1 399 ? 11.988 13.025 -22.510 1.00 92.56 399 GLU A C 1
ATOM 3154 O O . GLU A 1 399 ? 13.205 13.093 -22.306 1.00 92.56 399 GLU A O 1
ATOM 3159 N N . ILE A 1 400 ? 11.447 12.015 -23.192 1.00 89.44 400 ILE A N 1
ATOM 3160 C CA . ILE A 1 400 ? 12.211 10.838 -23.628 1.00 89.44 400 ILE A CA 1
ATOM 3161 C C . ILE A 1 400 ? 13.011 11.156 -24.902 1.00 89.44 400 ILE A C 1
ATOM 3163 O O . ILE A 1 400 ? 14.157 10.730 -25.040 1.00 89.44 400 ILE A O 1
ATOM 3167 N N . ALA A 1 401 ? 12.445 11.954 -25.815 1.00 78.31 401 ALA A N 1
ATOM 3168 C CA . ALA A 1 401 ? 13.019 12.196 -27.141 1.00 78.31 401 ALA A CA 1
ATOM 3169 C C . ALA A 1 401 ? 14.031 13.358 -27.217 1.00 78.31 401 ALA A C 1
ATOM 3171 O O . ALA A 1 401 ? 14.956 13.303 -28.028 1.00 78.31 401 ALA A O 1
ATOM 3172 N N . LYS A 1 402 ? 13.897 14.424 -26.412 1.00 66.12 402 LYS A N 1
ATOM 3173 C CA . LYS A 1 402 ? 14.807 15.581 -26.517 1.00 66.12 402 LYS A CA 1
ATOM 3174 C C . LYS A 1 402 ? 16.178 15.284 -25.912 1.00 66.12 402 LYS A C 1
ATOM 3176 O O . LYS A 1 402 ? 16.292 14.719 -24.833 1.00 66.12 402 LYS A O 1
ATOM 3181 N N . SER A 1 403 ? 17.234 15.722 -26.592 1.00 58.91 403 SER A N 1
ATOM 3182 C CA . SER A 1 403 ? 18.603 15.798 -26.070 1.00 58.91 403 SER A CA 1
ATOM 3183 C C . SER A 1 403 ? 19.201 17.154 -26.444 1.00 58.91 403 SER A C 1
ATOM 3185 O O . SER A 1 403 ? 20.065 17.256 -27.312 1.00 58.91 403 SER A O 1
ATOM 3187 N N . SER A 1 404 ? 18.692 18.233 -25.857 1.00 47.09 404 SER A N 1
ATOM 3188 C CA . SER A 1 404 ? 19.174 19.584 -26.160 1.00 47.09 404 SER A CA 1
ATOM 3189 C C . SER A 1 404 ? 19.446 20.348 -24.869 1.00 47.09 404 SER A C 1
ATOM 3191 O O . SER A 1 404 ? 18.649 21.180 -24.445 1.00 47.09 404 SER A O 1
ATOM 3193 N N . GLY A 1 405 ? 20.566 20.036 -24.218 1.00 52.78 405 GLY A N 1
ATOM 3194 C CA . GLY A 1 405 ? 21.010 20.718 -23.005 1.00 52.78 405 GLY A CA 1
ATOM 3195 C C . GLY A 1 405 ? 22.419 20.306 -22.584 1.00 52.78 405 GLY A C 1
ATOM 3196 O O . GLY A 1 405 ? 22.920 19.265 -23.008 1.00 52.78 405 GLY A O 1
ATOM 3197 N N . LYS A 1 406 ? 23.064 21.144 -21.760 1.00 47.41 406 LYS A N 1
ATOM 3198 C CA . LYS A 1 406 ? 24.346 20.822 -21.112 1.00 47.41 406 LYS A CA 1
ATOM 3199 C C . LYS A 1 406 ? 24.185 19.544 -20.265 1.00 47.41 406 LYS A C 1
ATOM 3201 O O . LYS A 1 406 ? 23.126 19.381 -19.659 1.00 47.41 406 LYS A O 1
ATOM 3206 N N . PRO A 1 407 ? 25.202 18.667 -20.202 1.00 55.31 407 PRO A N 1
ATOM 3207 C CA . PRO A 1 407 ? 25.142 17.452 -19.391 1.00 55.31 407 PRO A CA 1
ATOM 3208 C C . PRO A 1 407 ? 24.911 17.806 -17.916 1.00 55.31 407 PRO A C 1
ATOM 3210 O O . PRO A 1 407 ? 25.567 18.703 -17.381 1.00 55.31 407 PRO A O 1
ATOM 3213 N N . GLY A 1 408 ? 23.964 17.127 -17.269 1.00 60.97 408 GLY A N 1
ATOM 3214 C CA . GLY A 1 408 ? 23.630 17.353 -15.863 1.00 60.97 408 GLY A CA 1
ATOM 3215 C C . GLY A 1 408 ? 22.287 16.737 -15.454 1.00 60.97 408 GLY A C 1
ATOM 3216 O O . GLY A 1 408 ? 21.531 16.294 -16.312 1.00 60.97 408 GLY A O 1
ATOM 3217 N N . PRO A 1 409 ? 21.948 16.736 -14.154 1.00 62.28 409 PRO A N 1
ATOM 3218 C CA . PRO A 1 409 ? 20.742 16.082 -13.630 1.00 62.28 409 PRO A CA 1
ATOM 3219 C C . PRO A 1 409 ? 19.431 16.720 -14.116 1.00 62.28 409 PRO A C 1
ATOM 3221 O O . PRO A 1 409 ? 18.407 16.052 -14.164 1.00 62.28 409 PRO A O 1
ATOM 3224 N N . MET A 1 410 ? 19.461 17.996 -14.519 1.00 67.00 410 MET A N 1
ATOM 3225 C CA . MET A 1 410 ? 18.321 18.702 -15.128 1.00 67.00 410 MET A CA 1
ATOM 3226 C C . MET A 1 410 ? 18.161 18.431 -16.629 1.00 67.00 410 MET A C 1
ATOM 3228 O O . MET A 1 410 ? 17.283 19.003 -17.278 1.00 67.00 410 MET A O 1
ATOM 3232 N N . GLN A 1 411 ? 19.014 17.586 -17.207 1.00 70.50 411 GLN A N 1
ATOM 3233 C CA . GLN A 1 411 ? 18.874 17.169 -18.590 1.00 70.50 411 GLN A CA 1
ATOM 3234 C C . GLN A 1 411 ? 17.518 16.477 -18.767 1.00 70.50 411 GLN A C 1
ATOM 3236 O O . GLN A 1 411 ? 17.126 15.636 -17.963 1.00 70.50 411 GLN A O 1
ATOM 3241 N N . ASN A 1 412 ? 16.797 16.863 -19.819 1.00 81.56 412 ASN A N 1
ATOM 3242 C CA . ASN A 1 412 ? 15.502 16.298 -20.203 1.00 81.56 412 ASN A CA 1
ATOM 3243 C C . ASN A 1 412 ? 14.333 16.564 -19.241 1.00 81.56 412 ASN A C 1
ATOM 3245 O O . ASN A 1 412 ? 13.247 16.039 -19.479 1.00 81.56 412 ASN A O 1
ATOM 3249 N N . VAL A 1 413 ? 14.503 17.387 -18.203 1.00 89.25 413 VAL A N 1
ATOM 3250 C CA . VAL A 1 413 ? 13.376 17.814 -17.362 1.00 89.25 413 VAL A CA 1
ATOM 3251 C C . VAL A 1 413 ? 12.452 18.707 -18.190 1.00 89.25 413 VAL A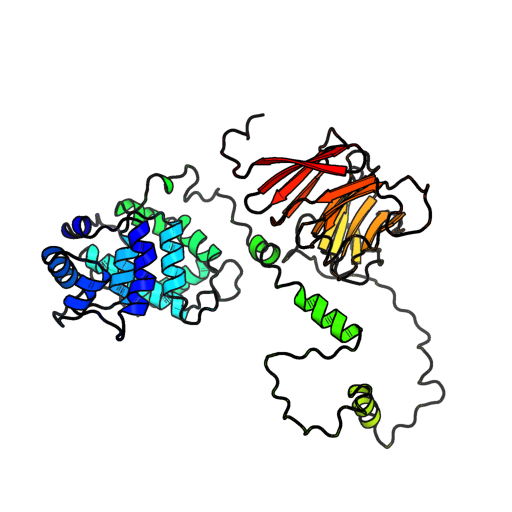 C 1
ATOM 3253 O O . VAL A 1 413 ? 12.856 19.770 -18.658 1.00 89.25 413 VAL A O 1
ATOM 3256 N N . TYR A 1 414 ? 11.214 18.258 -18.372 1.00 90.38 414 TYR A N 1
ATOM 3257 C CA . TYR A 1 414 ? 10.149 19.008 -19.029 1.00 90.38 414 TYR A CA 1
ATOM 3258 C C . TYR A 1 414 ? 9.404 19.894 -18.032 1.00 90.38 414 TYR A C 1
ATOM 3260 O O . TYR A 1 414 ? 9.149 21.061 -18.323 1.00 90.38 414 TYR A O 1
ATOM 3268 N N . ALA A 1 415 ? 9.074 19.351 -16.858 1.00 91.94 415 ALA A N 1
ATOM 3269 C CA . ALA A 1 415 ? 8.427 20.095 -15.787 1.00 91.94 415 ALA A CA 1
ATOM 3270 C C . ALA A 1 415 ? 8.763 19.526 -14.405 1.00 91.94 415 ALA A C 1
ATOM 3272 O O . ALA A 1 415 ? 9.069 18.339 -14.274 1.00 91.94 415 ALA A O 1
ATOM 3273 N N . SER A 1 416 ? 8.678 20.366 -13.375 1.00 93.00 416 SER A N 1
ATOM 3274 C CA . SER A 1 416 ? 8.845 19.953 -11.979 1.00 93.00 416 SER A CA 1
ATOM 3275 C C . SER A 1 416 ? 7.823 20.606 -11.048 1.00 93.00 416 SER A C 1
ATOM 3277 O O . SER A 1 416 ? 7.333 21.708 -11.303 1.00 93.00 416 SER A O 1
ATOM 3279 N N . GLY A 1 417 ? 7.487 19.922 -9.960 1.00 91.88 417 GLY A N 1
ATOM 3280 C CA . GLY A 1 417 ? 6.562 20.405 -8.939 1.00 91.88 417 GLY A CA 1
ATOM 3281 C C . GLY A 1 417 ? 6.584 19.542 -7.683 1.00 91.88 417 GLY A C 1
ATOM 3282 O O . GLY A 1 417 ? 7.526 18.783 -7.453 1.00 91.88 417 GLY A O 1
ATOM 3283 N N . LYS A 1 418 ? 5.550 19.687 -6.856 1.00 90.81 418 LYS A N 1
ATOM 3284 C CA . LYS A 1 418 ? 5.383 18.979 -5.579 1.00 90.81 418 LYS A CA 1
ATOM 3285 C C . LYS A 1 418 ? 3.950 18.472 -5.474 1.00 90.81 418 LYS A C 1
ATOM 3287 O O . LYS A 1 418 ? 3.034 19.243 -5.763 1.00 90.81 418 LYS A O 1
ATOM 3292 N N . ALA A 1 419 ? 3.768 17.222 -5.059 1.00 85.12 419 ALA A N 1
ATOM 3293 C CA . ALA A 1 419 ? 2.444 16.627 -4.881 1.00 85.12 419 ALA A CA 1
ATOM 3294 C C . ALA A 1 419 ? 1.879 16.868 -3.465 1.00 85.12 419 ALA A C 1
ATOM 3296 O O . ALA A 1 419 ? 0.663 16.946 -3.282 1.00 85.12 419 ALA A O 1
ATOM 3297 N N . GLY A 1 420 ? 2.744 17.092 -2.469 1.00 85.06 420 GLY A N 1
ATOM 3298 C CA . GLY A 1 420 ? 2.355 17.312 -1.073 1.00 85.06 420 GLY A CA 1
ATOM 3299 C C . GLY A 1 420 ? 2.985 16.275 -0.151 1.00 85.06 420 GLY A C 1
ATOM 3300 O O . GLY A 1 420 ? 4.053 15.763 -0.452 1.00 85.06 420 GLY A O 1
ATOM 3301 N N . ARG A 1 421 ? 2.337 15.975 0.977 1.00 83.31 421 ARG A N 1
ATOM 3302 C CA . ARG A 1 421 ? 2.864 15.048 2.002 1.00 83.31 421 ARG A CA 1
ATOM 3303 C C . ARG A 1 421 ? 2.046 13.767 2.150 1.00 83.31 421 ARG A C 1
ATOM 3305 O O . ARG A 1 421 ? 2.286 12.981 3.056 1.00 83.31 421 ARG A O 1
ATOM 3312 N N . ASP A 1 422 ? 1.029 13.627 1.312 1.00 84.31 422 ASP A N 1
ATOM 3313 C CA . ASP A 1 422 ? 0.078 12.529 1.362 1.00 84.31 422 ASP A CA 1
ATOM 3314 C C . ASP A 1 422 ? 0.670 11.276 0.699 1.00 84.31 422 ASP A C 1
ATOM 3316 O O . ASP A 1 422 ? 1.466 11.370 -0.236 1.00 84.31 422 ASP A O 1
ATOM 3320 N N . THR A 1 423 ? 0.253 10.092 1.148 1.00 83.44 423 THR A N 1
ATOM 3321 C CA . THR A 1 423 ? 0.738 8.819 0.603 1.00 83.44 423 THR A CA 1
ATOM 3322 C C . THR A 1 423 ? 0.045 8.492 -0.717 1.00 83.44 423 THR A C 1
ATOM 3324 O O . THR A 1 423 ? -1.133 8.128 -0.729 1.00 83.44 423 THR A O 1
ATOM 3327 N N . PHE A 1 424 ? 0.784 8.579 -1.825 1.00 88.56 424 PHE A N 1
ATOM 3328 C CA . PHE A 1 424 ? 0.314 8.192 -3.158 1.00 88.56 424 PHE A CA 1
ATOM 3329 C C . PHE A 1 424 ? 0.526 6.696 -3.419 1.00 88.56 424 PHE A C 1
ATOM 3331 O O . PHE A 1 424 ? 1.603 6.155 -3.171 1.00 88.56 424 PHE A O 1
ATOM 3338 N N . LEU A 1 425 ? -0.509 6.042 -3.944 1.00 89.19 425 LEU A N 1
ATOM 3339 C CA . LEU A 1 425 ? -0.525 4.616 -4.284 1.00 89.19 425 LEU A CA 1
ATOM 3340 C C . LEU A 1 425 ? -0.459 4.396 -5.800 1.00 89.19 425 LEU A C 1
ATOM 3342 O O . LEU A 1 425 ? 0.139 3.424 -6.257 1.00 89.19 425 LEU A O 1
ATOM 3346 N N . ASP A 1 426 ? -1.023 5.305 -6.599 1.00 91.12 426 ASP A N 1
ATOM 3347 C CA . ASP A 1 426 ? -0.939 5.244 -8.060 1.00 91.12 426 ASP A CA 1
ATOM 3348 C C . ASP A 1 426 ? -0.838 6.638 -8.693 1.00 91.12 426 ASP A C 1
ATOM 3350 O O . ASP A 1 426 ? -1.286 7.646 -8.136 1.00 91.12 426 ASP A O 1
ATOM 3354 N N . MET A 1 427 ? -0.247 6.682 -9.886 1.00 93.88 427 MET A N 1
ATOM 3355 C CA . MET A 1 427 ? -0.129 7.871 -10.720 1.00 93.88 427 MET A CA 1
ATOM 3356 C C . MET A 1 427 ? -0.312 7.498 -12.190 1.00 93.88 427 MET A C 1
ATOM 3358 O O . MET A 1 427 ? 0.327 6.579 -12.699 1.00 93.88 427 MET A O 1
ATOM 3362 N N . ARG A 1 428 ? -1.128 8.270 -12.913 1.00 94.88 428 ARG A N 1
ATOM 3363 C CA . ARG A 1 428 ? -1.368 8.095 -14.350 1.00 94.88 428 ARG A CA 1
ATOM 3364 C C . ARG A 1 428 ? -1.486 9.430 -15.070 1.00 94.88 428 ARG A C 1
ATOM 3366 O O . ARG A 1 428 ? -2.030 10.393 -14.539 1.00 94.88 428 ARG A O 1
ATOM 3373 N N . PHE A 1 429 ? -1.025 9.489 -16.316 1.00 94.75 429 PHE A N 1
ATOM 3374 C CA . PHE A 1 429 ? -1.390 10.596 -17.197 1.00 94.75 429 PHE A CA 1
ATOM 3375 C C . PHE A 1 429 ? -2.847 10.472 -17.642 1.00 94.75 429 PHE A C 1
ATOM 3377 O O . PHE A 1 429 ? -3.380 9.372 -17.799 1.00 94.75 429 PHE A O 1
ATOM 3384 N N . HIS A 1 430 ? -3.485 11.610 -17.898 1.00 92.31 430 HIS A N 1
ATOM 3385 C CA . HIS A 1 430 ? -4.829 11.632 -18.455 1.00 92.31 430 HIS A CA 1
ATOM 3386 C C . HIS A 1 430 ? -4.830 11.039 -19.880 1.00 92.31 430 HIS A C 1
ATOM 3388 O O . HIS A 1 430 ? -4.058 11.492 -20.724 1.00 92.31 430 HIS A O 1
ATOM 3394 N N . PRO A 1 431 ? -5.734 10.103 -20.225 1.00 88.06 431 PRO A N 1
ATOM 3395 C CA . PRO A 1 431 ? -5.678 9.372 -21.499 1.00 88.06 431 PRO A CA 1
ATOM 3396 C C . PRO A 1 431 ? -5.786 10.276 -22.736 1.00 88.06 431 PRO A C 1
ATOM 3398 O O . PRO A 1 431 ? -5.170 10.007 -23.761 1.00 88.06 431 PRO A O 1
ATOM 3401 N N . ALA A 1 432 ? -6.543 11.374 -22.637 1.00 87.62 432 ALA A N 1
ATOM 3402 C CA . ALA A 1 432 ? -6.704 12.347 -23.722 1.00 87.62 432 ALA A CA 1
ATOM 3403 C C . ALA A 1 432 ? -5.804 13.596 -23.608 1.00 87.62 432 ALA A C 1
ATOM 3405 O O . ALA A 1 432 ? -5.925 14.502 -24.429 1.00 87.62 432 ALA A O 1
ATOM 3406 N N . SER A 1 433 ? -4.957 13.712 -22.575 1.00 88.19 433 SER A N 1
ATOM 3407 C CA . SER A 1 433 ? -4.152 14.921 -22.351 1.00 88.19 433 SER A CA 1
ATOM 3408 C C . SER A 1 433 ? -2.774 14.592 -21.790 1.00 88.19 433 SER A C 1
ATOM 3410 O O . SER A 1 433 ? -2.641 14.003 -20.725 1.00 88.19 433 SER A O 1
ATOM 3412 N N . ASN A 1 434 ? -1.741 15.072 -22.479 1.00 88.25 434 ASN A N 1
ATOM 3413 C CA . ASN A 1 434 ? -0.352 14.949 -22.039 1.00 88.25 434 ASN A CA 1
ATOM 3414 C C . ASN A 1 434 ? 0.041 15.960 -20.949 1.00 88.25 434 ASN A C 1
ATOM 3416 O O . ASN A 1 434 ? 1.161 15.891 -20.448 1.00 88.25 434 ASN A O 1
ATOM 3420 N N . ASP A 1 435 ? -0.853 16.891 -20.609 1.00 91.31 435 ASP A N 1
ATOM 3421 C CA . ASP A 1 435 ? -0.580 18.010 -19.701 1.00 91.31 435 ASP A CA 1
ATOM 3422 C C . ASP A 1 435 ? -1.265 17.823 -18.340 1.00 91.31 435 ASP A C 1
ATOM 3424 O O . ASP A 1 435 ? -1.265 18.729 -17.510 1.00 91.31 435 ASP A O 1
ATOM 3428 N N . LYS A 1 436 ? -1.879 16.659 -18.100 1.00 92.25 436 LYS A N 1
ATOM 3429 C CA . LYS A 1 436 ? -2.562 16.339 -16.846 1.00 92.25 436 LYS A CA 1
ATOM 3430 C C . LYS A 1 436 ? -2.087 15.005 -16.295 1.00 92.25 436 LYS A C 1
ATOM 3432 O O . LYS A 1 436 ? -2.070 14.004 -17.011 1.00 92.25 436 LYS A O 1
ATOM 3437 N N . ILE A 1 437 ? -1.764 15.005 -15.008 1.00 93.81 437 ILE A N 1
ATOM 3438 C CA . ILE A 1 437 ? -1.402 13.821 -14.232 1.00 93.81 437 ILE A CA 1
ATOM 3439 C C . ILE A 1 437 ? -2.433 13.672 -13.118 1.00 93.81 437 ILE A C 1
ATOM 3441 O O . ILE A 1 437 ? -2.789 14.643 -12.457 1.00 93.81 437 ILE A O 1
ATOM 3445 N N . ILE A 1 438 ? -2.919 12.459 -12.920 1.00 93.50 438 ILE A N 1
ATOM 3446 C CA . ILE A 1 438 ? -3.834 12.089 -11.849 1.00 93.50 438 ILE A CA 1
ATOM 3447 C C . ILE A 1 438 ? -3.047 11.203 -10.890 1.00 93.50 438 ILE A C 1
ATOM 3449 O O . ILE A 1 438 ? -2.424 10.237 -11.327 1.00 93.50 438 ILE A O 1
ATOM 3453 N N . ALA A 1 439 ? -3.063 11.536 -9.605 1.00 91.81 439 ALA A N 1
ATOM 3454 C CA . ALA A 1 439 ? -2.483 10.716 -8.552 1.00 91.81 439 ALA A CA 1
ATOM 3455 C C . ALA A 1 439 ? -3.546 10.418 -7.491 1.00 91.81 439 ALA A C 1
ATOM 3457 O O . ALA A 1 439 ? -4.348 11.288 -7.135 1.00 91.81 439 ALA A O 1
ATOM 3458 N N . CYS A 1 440 ? -3.568 9.186 -6.997 1.00 90.94 440 CYS A N 1
ATOM 3459 C CA . CYS A 1 440 ? -4.492 8.758 -5.954 1.00 90.94 440 CYS A CA 1
ATOM 3460 C C . CYS A 1 440 ? -3.763 7.980 -4.862 1.00 90.94 440 CYS A C 1
ATOM 3462 O O . CYS A 1 440 ? -2.683 7.425 -5.076 1.00 90.94 440 CYS A O 1
ATOM 3464 N N . GLY A 1 441 ? -4.347 7.973 -3.670 1.00 87.06 441 GLY A N 1
ATOM 3465 C CA . GLY A 1 441 ? -3.752 7.341 -2.506 1.00 87.06 441 GLY A CA 1
ATOM 3466 C C . GLY A 1 441 ? -4.654 7.387 -1.281 1.00 87.06 441 GLY A C 1
ATOM 3467 O O . GLY A 1 441 ? -5.874 7.540 -1.395 1.00 87.06 441 GLY A O 1
ATOM 3468 N N . VAL A 1 442 ? -4.060 7.266 -0.095 1.00 80.44 442 VAL A N 1
ATOM 3469 C CA . VAL A 1 442 ? -4.808 7.199 1.169 1.00 80.44 442 VAL A CA 1
ATOM 3470 C C . VAL A 1 442 ? -5.547 8.515 1.407 1.00 80.44 442 VAL A C 1
ATOM 3472 O O . VAL A 1 442 ? -4.938 9.540 1.696 1.00 80.44 442 VAL A O 1
ATOM 3475 N N . LYS A 1 443 ? -6.881 8.486 1.279 1.00 76.69 443 LYS A N 1
ATOM 3476 C CA . LYS A 1 443 ? -7.770 9.654 1.455 1.00 76.69 443 LYS A CA 1
ATOM 3477 C C . LYS A 1 443 ? -7.430 10.841 0.533 1.00 76.69 443 LYS A C 1
ATOM 3479 O O . LYS A 1 443 ? -7.857 11.964 0.802 1.00 76.69 443 LYS A O 1
ATOM 3484 N N . ILE A 1 444 ? -6.715 10.600 -0.570 1.00 82.06 444 ILE A N 1
ATOM 3485 C CA . ILE A 1 444 ? -6.336 11.639 -1.529 1.00 82.06 444 ILE A CA 1
ATOM 3486 C C . ILE A 1 444 ? -6.627 11.228 -2.972 1.00 82.06 444 ILE A C 1
ATOM 3488 O O . ILE A 1 444 ? -6.296 10.134 -3.427 1.00 82.06 444 ILE A O 1
ATOM 3492 N N . PHE A 1 445 ? -7.212 12.168 -3.709 1.00 87.62 445 PHE A N 1
ATOM 3493 C CA . PHE A 1 445 ? -7.294 12.157 -5.160 1.00 87.62 445 PHE A CA 1
ATOM 3494 C C . PHE A 1 445 ? -6.918 13.549 -5.675 1.00 87.62 445 PHE A C 1
ATOM 3496 O O . PHE A 1 445 ? -7.533 14.550 -5.289 1.00 87.62 445 PHE A O 1
ATOM 3503 N N . GLN A 1 446 ? -5.892 13.615 -6.521 1.00 87.81 446 GLN A N 1
ATOM 3504 C CA . GLN A 1 446 ? -5.275 14.864 -6.950 1.00 87.81 446 GLN A CA 1
ATOM 3505 C C . GLN A 1 446 ? -5.095 14.894 -8.466 1.00 87.81 446 GLN A C 1
ATOM 3507 O O . GLN A 1 446 ? -4.554 13.965 -9.068 1.00 87.81 446 GLN A O 1
ATOM 3512 N N . ILE A 1 447 ? -5.513 16.003 -9.079 1.00 91.38 447 ILE A N 1
ATOM 3513 C CA . ILE A 1 447 ? -5.286 16.275 -10.499 1.00 91.38 447 ILE A CA 1
ATOM 3514 C C . ILE A 1 447 ? -4.250 17.391 -10.613 1.00 91.38 447 ILE A C 1
ATOM 3516 O O . ILE A 1 447 ? -4.517 18.546 -10.288 1.00 91.38 447 ILE A O 1
ATOM 3520 N N . MET A 1 448 ? -3.073 17.044 -11.116 1.00 92.00 448 MET A N 1
ATOM 3521 C CA . MET A 1 448 ? -1.964 17.955 -11.366 1.00 92.00 448 MET A CA 1
ATOM 3522 C C . MET A 1 448 ? -1.947 18.384 -12.833 1.00 92.00 448 MET A C 1
ATOM 3524 O O . MET A 1 448 ? -2.158 17.574 -13.738 1.00 92.00 448 MET A O 1
ATOM 3528 N N . THR A 1 449 ? -1.667 19.664 -13.075 1.00 92.88 449 THR A N 1
ATOM 3529 C CA . THR A 1 449 ? -1.555 20.228 -14.429 1.00 92.88 449 THR A CA 1
ATOM 3530 C C . THR A 1 449 ? -0.114 20.633 -14.715 1.00 92.88 449 THR A C 1
ATOM 3532 O O . THR A 1 449 ? 0.552 21.240 -13.877 1.00 92.88 449 THR A O 1
ATOM 3535 N N . ILE A 1 450 ? 0.364 20.302 -15.911 1.00 93.31 450 ILE A N 1
ATOM 3536 C CA . ILE A 1 450 ? 1.697 20.624 -16.404 1.00 93.31 450 ILE A CA 1
ATOM 3537 C C . ILE A 1 450 ? 1.585 21.855 -17.304 1.00 93.31 450 ILE A C 1
ATOM 3539 O O . ILE A 1 450 ? 0.952 21.807 -18.357 1.00 93.31 450 ILE A O 1
ATOM 3543 N N . ALA A 1 451 ? 2.202 22.966 -16.909 1.00 90.00 451 ALA A N 1
ATOM 3544 C CA . ALA A 1 451 ? 2.198 24.191 -17.702 1.00 90.00 451 ALA A CA 1
ATOM 3545 C C . ALA A 1 451 ? 3.471 25.005 -17.452 1.00 90.00 451 ALA A C 1
ATOM 3547 O O . ALA A 1 451 ? 3.927 25.129 -16.323 1.00 90.00 451 ALA A O 1
ATOM 3548 N N . GLY A 1 452 ? 4.060 25.577 -18.506 1.00 82.12 452 GLY A N 1
ATOM 3549 C CA . GLY A 1 452 ? 5.179 26.521 -18.364 1.00 82.12 452 GLY A CA 1
ATOM 3550 C C . GLY A 1 452 ? 6.445 25.954 -17.700 1.00 82.12 452 GLY A C 1
ATOM 3551 O O . GLY A 1 452 ? 7.228 26.721 -17.151 1.00 82.12 452 GLY A O 1
ATOM 3552 N N . GLY A 1 453 ? 6.649 24.632 -17.742 1.00 87.75 453 GLY A N 1
ATOM 3553 C CA . GLY A 1 453 ? 7.777 23.964 -17.084 1.00 87.75 453 GLY A CA 1
ATOM 3554 C C . GLY A 1 453 ? 7.566 23.678 -15.595 1.00 87.75 453 GLY A C 1
ATOM 3555 O O . GLY A 1 453 ? 8.494 23.234 -14.920 1.00 87.75 453 GLY A O 1
ATOM 3556 N N . THR A 1 454 ? 6.358 23.892 -15.075 1.00 89.94 454 THR A N 1
ATOM 3557 C CA . THR A 1 454 ? 5.991 23.549 -13.702 1.00 89.94 454 THR A CA 1
ATOM 3558 C C . THR A 1 454 ? 4.828 22.566 -13.671 1.00 89.94 454 THR A C 1
ATOM 3560 O O . THR A 1 454 ? 3.981 22.537 -14.566 1.00 89.94 454 THR A O 1
ATOM 3563 N N . VAL A 1 455 ? 4.804 21.737 -12.631 1.00 91.44 455 VAL A N 1
ATOM 3564 C CA . VAL A 1 455 ? 3.659 20.896 -12.276 1.00 91.44 455 VAL A CA 1
ATOM 3565 C C . VAL A 1 455 ? 2.958 21.582 -11.114 1.00 91.44 455 VAL A C 1
ATOM 3567 O O . VAL A 1 455 ? 3.529 21.721 -10.032 1.00 91.44 455 VAL A O 1
ATOM 3570 N N . THR A 1 456 ? 1.749 22.073 -11.359 1.00 88.44 456 THR A N 1
ATOM 3571 C CA . THR A 1 456 ? 0.941 22.760 -10.350 1.00 88.44 456 THR A CA 1
ATOM 3572 C C . THR A 1 456 ? -0.195 21.871 -9.890 1.00 88.44 456 THR A C 1
ATOM 3574 O O . THR A 1 456 ? -0.840 21.200 -10.701 1.00 88.44 456 THR A O 1
ATOM 3577 N N . ASP A 1 457 ? -0.456 21.923 -8.590 1.00 76.56 457 ASP A N 1
ATOM 3578 C CA . ASP A 1 457 ? -1.642 21.329 -8.000 1.00 76.56 457 ASP A CA 1
ATOM 3579 C C . ASP A 1 457 ? -2.901 22.013 -8.550 1.00 76.56 457 ASP A C 1
ATOM 3581 O O . ASP A 1 457 ? -2.959 23.243 -8.635 1.00 76.56 457 ASP A O 1
ATOM 3585 N N . GLY A 1 458 ? -3.866 21.212 -8.994 1.00 67.12 458 GLY A N 1
ATOM 3586 C CA . GLY A 1 458 ? -5.170 21.681 -9.442 1.00 67.12 458 GLY A CA 1
ATOM 3587 C C . GLY A 1 458 ? -6.172 21.652 -8.291 1.00 67.12 458 GLY A C 1
ATOM 3588 O O . GLY A 1 458 ? -6.080 22.431 -7.346 1.00 67.12 458 GLY A O 1
ATOM 3589 N N . GLU A 1 459 ? -7.150 20.749 -8.385 1.00 59.03 459 GLU A N 1
ATOM 3590 C CA . GLU A 1 459 ? -8.166 20.516 -7.355 1.00 59.03 459 GLU A CA 1
ATOM 3591 C C . GLU A 1 459 ? -7.803 19.282 -6.510 1.00 59.03 459 GLU A C 1
ATOM 3593 O O . GLU A 1 459 ? -7.728 18.166 -7.033 1.00 59.03 459 GLU A O 1
ATOM 3598 N N . LYS A 1 460 ? -7.617 19.470 -5.195 1.00 55.91 460 LYS A N 1
ATOM 3599 C CA . LYS A 1 460 ? -7.547 18.370 -4.221 1.00 55.91 460 LYS A CA 1
ATOM 3600 C C . LYS A 1 460 ? -8.956 17.978 -3.787 1.00 55.91 460 LYS A C 1
ATOM 3602 O O . LYS A 1 460 ? -9.631 18.746 -3.098 1.00 55.91 460 LYS A O 1
ATOM 3607 N N . HIS A 1 461 ? -9.382 16.763 -4.118 1.00 56.78 461 HIS A N 1
ATOM 3608 C CA . HIS A 1 461 ? -10.645 16.209 -3.626 1.00 56.78 461 HIS A CA 1
ATOM 3609 C C . HIS A 1 461 ? -10.357 15.309 -2.417 1.00 56.78 461 HIS A C 1
ATOM 3611 O O . HIS A 1 461 ? -10.099 14.119 -2.552 1.00 56.78 461 HIS A O 1
ATOM 3617 N N . LEU A 1 462 ? -10.390 15.904 -1.216 1.00 46.53 462 LEU A N 1
ATOM 3618 C CA . LEU A 1 462 ? -10.109 15.250 0.082 1.00 46.53 462 LEU A CA 1
ATOM 3619 C C . LEU A 1 462 ? -11.146 14.187 0.492 1.00 46.53 462 LEU A C 1
ATOM 3621 O O . LEU A 1 462 ? -10.938 13.437 1.442 1.00 46.53 462 LEU A O 1
ATOM 3625 N N . ARG A 1 463 ? -12.288 14.130 -0.197 1.00 42.62 463 ARG A N 1
ATOM 3626 C CA . ARG A 1 463 ? -13.314 13.099 -0.025 1.00 42.62 463 ARG A CA 1
ATOM 3627 C C . ARG A 1 463 ? -13.973 12.845 -1.372 1.00 42.62 463 ARG A C 1
ATOM 3629 O O . ARG A 1 463 ? -14.715 13.698 -1.862 1.00 42.62 463 ARG A O 1
ATOM 3636 N N . LEU A 1 464 ? -13.777 11.651 -1.928 1.00 41.91 464 LEU A N 1
ATOM 3637 C CA . LEU A 1 464 ? -14.691 11.096 -2.924 1.00 41.91 464 LEU A CA 1
ATOM 3638 C C . LEU A 1 464 ? -16.039 10.849 -2.227 1.00 41.91 464 LEU A C 1
ATOM 3640 O O . LEU A 1 464 ? -16.364 9.742 -1.818 1.00 41.91 464 LEU A O 1
ATOM 3644 N N . SER A 1 465 ? -16.826 11.905 -2.019 1.00 37.66 465 SER A N 1
ATOM 3645 C CA . SER A 1 465 ? -18.251 11.726 -1.761 1.00 37.66 465 SER A CA 1
ATOM 3646 C C . SER A 1 465 ? -18.871 11.147 -3.036 1.00 37.66 465 SER A C 1
ATOM 3648 O O . SER A 1 465 ? -18.556 11.619 -4.132 1.00 37.66 465 SER A O 1
ATOM 3650 N N . ASN A 1 466 ? -19.748 10.146 -2.890 1.00 38.44 466 ASN A N 1
ATOM 3651 C CA . ASN A 1 466 ? -20.415 9.354 -3.945 1.00 38.44 466 ASN A CA 1
ATOM 3652 C C . ASN A 1 466 ? -21.084 10.138 -5.099 1.00 38.44 466 ASN A C 1
ATOM 3654 O O . ASN A 1 466 ? -21.683 9.542 -5.987 1.00 38.44 466 ASN A O 1
ATOM 3658 N N . LYS A 1 467 ? -21.012 11.469 -5.127 1.00 37.75 467 LYS A N 1
ATOM 3659 C CA . LYS A 1 467 ? -21.588 12.310 -6.178 1.00 37.75 467 LYS A CA 1
ATOM 3660 C C . LYS A 1 467 ? -20.793 12.346 -7.488 1.00 37.75 467 LYS A C 1
ATOM 3662 O O . LYS A 1 467 ? -21.351 12.810 -8.472 1.00 37.75 467 LYS A O 1
ATOM 3667 N N . HIS A 1 468 ? -19.545 11.874 -7.527 1.00 37.78 468 HIS A N 1
ATOM 3668 C CA . HIS A 1 468 ? -18.661 12.094 -8.686 1.00 37.78 468 HIS A CA 1
ATOM 3669 C C . HIS A 1 468 ? -18.388 10.855 -9.553 1.00 37.78 468 HIS A C 1
ATOM 3671 O O . HIS A 1 468 ? -17.660 10.963 -10.529 1.00 37.78 468 HIS A O 1
ATOM 3677 N N . PHE A 1 469 ? -18.997 9.701 -9.256 1.00 34.31 469 PHE A N 1
ATOM 3678 C CA . PHE A 1 469 ? -18.860 8.495 -10.090 1.00 34.31 469 PHE A CA 1
ATOM 3679 C C . PHE A 1 469 ? -19.780 8.465 -11.324 1.00 34.31 469 PHE A C 1
ATOM 3681 O O . PHE A 1 469 ? -19.680 7.552 -12.134 1.00 34.31 469 PHE A O 1
ATOM 3688 N N . ASN A 1 470 ? -20.644 9.470 -11.496 1.00 28.78 470 ASN A N 1
ATOM 3689 C CA . ASN A 1 470 ? -21.458 9.649 -12.699 1.00 28.78 470 ASN A CA 1
ATOM 3690 C C . ASN A 1 470 ? -21.017 10.915 -13.448 1.00 28.78 470 ASN A C 1
ATOM 3692 O O . ASN A 1 470 ? -21.690 11.944 -13.358 1.00 28.78 470 ASN A O 1
ATOM 3696 N N . ALA A 1 471 ? -19.893 10.854 -14.161 1.00 30.20 471 ALA A N 1
ATOM 3697 C CA . ALA A 1 471 ? -19.554 11.811 -15.216 1.00 30.20 471 ALA A CA 1
ATOM 3698 C C . ALA A 1 471 ? -18.653 11.160 -16.267 1.00 30.20 471 ALA A C 1
ATOM 3700 O O . ALA A 1 471 ? -17.579 10.651 -15.874 1.00 30.20 471 ALA A O 1
#

InterPro domains:
  IPR002048 EF-hand domain [PF13499] (94-163)
  IPR002048 EF-hand domain [PS50222] (86-121)
  IPR002048 EF-hand domain [PS50222] (135-170)
  IPR002048 EF-hand domain [SM00054] (54-82)
  IPR002048 EF-hand domain [SM00054] (90-118)
  IPR002048 EF-hand domain [SM00054] (139-167)
  IPR002048 EF-hand domain [cd00051] (95-165)
  IPR005108 HELP motif [PF03451] (269-308)
  IPR011992 EF-hand domain pair [SSF47473] (8-174)
  IPR015943 WD40/YVTN repeat-like-containing domain superfamily [G3DSA:2.130.10.10] (270-281)
  IPR015943 WD40/YVTN repeat-like-containing domain superfamily [G3DSA:2.130.10.10] (282-457)
  IPR018247 EF-Hand 1, calcium-binding site [PS00018] (99-111)
  IPR018247 EF-Hand 1, calcium-binding site [PS00018] (148-160)
  IPR036322 WD40-repeat-containing domain superfamily [SSF50978] (275-442)
  IPR050630 WD repeat Echinoderm Microtubule-associated Protein-like [PTHR13720] (95-445)

Organism: NCBI:txid5963